Protein AF-0000000074215313 (afdb_homodimer)

Sequence (510 aa):
ASRAIHLEPVDDCSSSEVLKALRNFAAIRGCPSVIYSDNGSNFKKLGKLLNSCLNQIKIEWHFTTPYSPHRGGAWEALIKSTKRALYGIVWRKDLTAENFRTILYELAAIINSRPIASIDNTILTPNKLIYGAEIRRPPQPPYKSDTKMDLLTEWRSKQRDINSAWKVWLDLYLKQLRNFHKFSTKYEHSKVGDYVLIKDSRYGKEKWPTGKIVETIPDTNGIIRTYRVQVGDDIMTRNNRDIYPLEGGRNWCEMASRAIHLEPVDDCSSSEVLKALRNFAAIRGCPSVIYSDNGSNFKKLGKLLNSCLNQIKIEWHFTTPYSPHRGGAWEALIKSTKRALYGIVWRKDLTAENFRTILYELAAIINSRPIASIDNTILTPNKLIYGAEIRRPPQPPYKSDTKMDLLTEWRSKQRDINSAWKVWLDLYLKQLRNFHKFSTKYEHSKVGDYVLIKDSRYGKEKWPTGKIVETIPDTNGIIRTYRVQVGDDIMTRNNRDIYPLEGGRNWCEM

pLDDT: mean 78.32, std 13.35, range [31.58, 93.81]

Organism: Dermatophagoides pteronyssinus (NCBI:txid6956)

Foldseek 3Di:
DDDADDDDDFPDDALVRVVVRQVVCCVVQNHDQEAEDAPDPSLVVNQVVQCVVPPDSHYHYHHDDPDPPDPCPPVVLLVVLLVVLCVVQVPPPPDDSVLVRVLRVLLRLLQQQAWAADPVLDTDGNVCVRPVDDDDHDDAQDPDDPPPDPVSVVRVVSVVSSLSSNVSSVVSVQVVLVVVCVPLVCVVPDDQSFKKFFQDPPDDGSDGFIWGFHDFDADPVRHTQWTWTDGPNDTDIDGPVGIGGGAPPPRNPPD/DDDADADDDFPDLALVRVVVRQVVCCVVQNHDQEAEDAPDPSLVVNQVVQCVPPPDSHYHYHHDDPDPPDPCPPVVLLVVLLVVLCVVQVPPPPDDSVLVRVLRVLLRLLQQQAFFADDPNRTDGNVCVRPVDDDDHDDAQDPDDPDPDPVSVVRVVSVVSSLSSNVSSVVSVQVVLVVVCVPLVCVVPDDQQFKKFFQDPPDDGSDGFIWGFHDFDADPVRHTQWTWTDTPNDTDIDGPVGIGGHCPPPRNVPD

Nearest PDB structures (foldseek):
  4fw1-assembly1_B  TM=4.706E-01  e=1.708E-05  Rous sarcoma virus - Prague C
  4fw2-assembly1_B  TM=4.488E-01  e=2.315E-05  Rous sarcoma virus - Prague C
  1c0m-assembly1_A  TM=4.605E-01  e=1.199E-04  Rous sarcoma virus
  5ejk-assembly1_H  TM=3.532E-01  e=3.378E-04  Rous sarcoma virus - Prague C
  7jn3-assembly1_E  TM=4.476E-01  e=2.680E-03  Rous sarcoma virus (strain Schmidt-Ruppin A)

Structure (mmCIF, N/CA/C/O backbone):
data_AF-0000000074215313-model_v1
#
loop_
_entity.id
_entity.type
_entity.pdbx_description
1 polymer 'Uncharacterized protein LOC113792295'
#
loop_
_atom_site.group_PDB
_atom_site.id
_atom_site.type_symbol
_atom_site.label_atom_id
_atom_site.label_alt_id
_atom_site.label_comp_id
_atom_site.label_asym_id
_atom_site.label_entity_id
_atom_site.label_seq_id
_atom_site.pdbx_PDB_ins_code
_atom_site.Cartn_x
_atom_site.Cartn_y
_atom_site.Cartn_z
_atom_site.occupancy
_atom_site.B_iso_or_equiv
_atom_site.auth_seq_id
_atom_site.auth_comp_id
_atom_site.auth_asym_id
_atom_site.auth_atom_id
_atom_site.pdbx_PDB_model_num
ATOM 1 N N . ALA A 1 1 ? 14.359 5.859 14.414 1 63.84 1 ALA A N 1
ATOM 2 C CA . ALA A 1 1 ? 13.211 5.059 13.984 1 63.84 1 ALA A CA 1
ATOM 3 C C . ALA A 1 1 ? 12.109 5.941 13.398 1 63.84 1 ALA A C 1
ATOM 5 O O . ALA A 1 1 ? 11.891 7.059 13.875 1 63.84 1 ALA A O 1
ATOM 6 N N . SER A 1 2 ? 11.625 5.695 12.219 1 76.5 2 SER A N 1
ATOM 7 C CA . SER A 1 2 ? 10.531 6.43 11.594 1 76.5 2 SER A CA 1
ATOM 8 C C . SER A 1 2 ? 9.195 5.707 11.781 1 76.5 2 SER A C 1
ATOM 10 O O . SER A 1 2 ? 9.172 4.523 12.125 1 76.5 2 SER A O 1
ATOM 12 N N . ARG A 1 3 ? 8.188 6.547 11.797 1 83.56 3 ARG A N 1
ATOM 13 C CA . ARG A 1 3 ? 6.844 6.012 12.016 1 83.56 3 ARG A CA 1
ATOM 14 C C . ARG A 1 3 ? 5.914 6.371 10.867 1 83.56 3 ARG A C 1
ATOM 16 O O . ARG A 1 3 ? 6.016 7.457 10.297 1 83.56 3 ARG A O 1
ATOM 23 N N . ALA A 1 4 ? 5.098 5.395 10.547 1 88.31 4 ALA A N 1
ATOM 24 C CA . ALA A 1 4 ? 4.039 5.621 9.57 1 88.31 4 ALA A CA 1
ATOM 25 C C . ALA A 1 4 ? 2.691 5.141 10.094 1 88.31 4 ALA A C 1
ATOM 27 O O . ALA A 1 4 ? 2.623 4.469 11.125 1 88.31 4 ALA A O 1
ATOM 28 N N . ILE A 1 5 ? 1.707 5.566 9.453 1 90.25 5 ILE A N 1
ATOM 29 C CA . ILE A 1 5 ? 0.379 5.164 9.898 1 90.25 5 ILE A CA 1
ATOM 30 C C . ILE A 1 5 ? -0.324 4.379 8.789 1 90.25 5 ILE A C 1
ATOM 32 O O . ILE A 1 5 ? -0.075 4.609 7.605 1 90.25 5 ILE A O 1
ATOM 36 N N . HIS A 1 6 ? -1.062 3.449 9.148 1 92.62 6 HIS A N 1
ATOM 37 C CA . HIS A 1 6 ? -1.997 2.721 8.297 1 92.62 6 HIS A CA 1
ATOM 38 C C . HIS A 1 6 ? -3.385 2.668 8.922 1 92.62 6 HIS A C 1
ATOM 40 O O . HIS A 1 6 ? -3.518 2.457 10.133 1 92.62 6 HIS A O 1
ATOM 46 N N . LEU A 1 7 ? -4.387 2.889 8.078 1 92.69 7 LEU A N 1
ATOM 47 C CA . LEU A 1 7 ? -5.762 2.912 8.578 1 92.69 7 LEU A CA 1
ATOM 48 C C . LEU A 1 7 ? -6.629 1.915 7.816 1 92.69 7 LEU A C 1
ATOM 50 O O . LEU A 1 7 ? -6.559 1.832 6.586 1 92.69 7 LEU A O 1
ATOM 54 N N . GLU A 1 8 ? -7.383 1.176 8.555 1 92.19 8 GLU A N 1
ATOM 55 C CA . GLU A 1 8 ? -8.336 0.228 7.988 1 92.19 8 GLU A CA 1
ATOM 56 C C . GLU A 1 8 ? -9.719 0.389 8.617 1 92.19 8 GLU A C 1
ATOM 58 O O . GLU A 1 8 ? -9.852 0.426 9.844 1 92.19 8 GLU A O 1
ATOM 63 N N . PRO A 1 9 ? -10.719 0.467 7.719 1 88.38 9 PRO A N 1
ATOM 64 C CA . PRO A 1 9 ? -12.07 0.468 8.273 1 88.38 9 PRO A CA 1
ATOM 65 C C . PRO A 1 9 ? -12.539 -0.924 8.703 1 88.38 9 PRO A C 1
ATOM 67 O O . PRO A 1 9 ? -12.219 -1.914 8.039 1 88.38 9 PRO A O 1
ATOM 70 N N . VAL A 1 10 ? -13.18 -0.995 9.812 1 87.94 10 VAL A N 1
ATOM 71 C CA . VAL A 1 10 ? -13.766 -2.25 10.273 1 87.94 10 VAL A CA 1
ATOM 72 C C . VAL A 1 10 ? -15.242 -2.039 10.609 1 87.94 10 VAL A C 1
ATOM 74 O O . VAL A 1 10 ? -15.641 -0.951 11.031 1 87.94 10 VAL A O 1
ATOM 77 N N . ASP A 1 11 ? -16.016 -3.076 10.438 1 84.38 11 ASP A N 1
ATOM 78 C CA . ASP A 1 11 ? -17.453 -2.971 10.664 1 84.38 11 ASP A CA 1
ATOM 79 C C . ASP A 1 11 ? -17.781 -3.068 12.156 1 84.38 11 ASP A C 1
ATOM 81 O O . ASP A 1 11 ? -18.781 -2.492 12.617 1 84.38 11 ASP A O 1
ATOM 85 N N . ASP A 1 12 ? -17.016 -3.9 12.836 1 87.19 12 ASP A N 1
ATOM 86 C CA . ASP A 1 12 ? -17.234 -4.074 14.273 1 87.19 12 ASP A CA 1
ATOM 87 C C . ASP A 1 12 ? -15.93 -4.434 14.984 1 87.19 12 ASP A C 1
ATOM 89 O O . ASP A 1 12 ? -14.859 -4.457 14.375 1 87.19 12 ASP A O 1
ATOM 93 N N . CYS A 1 13 ? -16.047 -4.641 16.281 1 85.19 13 CYS A N 1
ATOM 94 C CA . CYS A 1 13 ? -14.852 -4.855 17.078 1 85.19 13 CYS A CA 1
ATOM 95 C C . CYS A 1 13 ? -14.602 -6.344 17.297 1 85.19 13 CYS A C 1
ATOM 97 O O . CYS A 1 13 ? -14.047 -6.742 18.328 1 85.19 13 CYS A O 1
ATOM 99 N N . SER A 1 14 ? -15.047 -7.09 16.406 1 87.5 14 SER A N 1
ATOM 100 C CA . SER A 1 14 ? -14.852 -8.531 16.547 1 87.5 14 SER A CA 1
ATOM 101 C C . SER A 1 14 ? -13.438 -8.938 16.141 1 87.5 14 SER A C 1
ATOM 103 O O . SER A 1 14 ? -12.758 -8.195 15.422 1 87.5 14 SER A O 1
ATOM 105 N N . SER A 1 15 ? -13.023 -10.039 16.562 1 86.81 15 SER A N 1
ATOM 106 C CA . SER A 1 15 ? -11.703 -10.578 16.219 1 86.81 15 SER A CA 1
ATOM 107 C C . SER A 1 15 ? -11.594 -10.844 14.719 1 86.81 15 SER A C 1
ATOM 109 O O . SER A 1 15 ? -10.523 -10.703 14.141 1 86.81 15 SER A O 1
ATOM 111 N N . SER A 1 16 ? -12.703 -11.188 14.148 1 86.44 16 SER A N 1
ATOM 112 C CA . SER A 1 16 ? -12.719 -11.453 12.719 1 86.44 16 SER A CA 1
ATOM 113 C C . SER A 1 16 ? -12.398 -10.195 11.914 1 86.44 16 SER A C 1
ATOM 115 O O . SER A 1 16 ? -11.641 -10.25 10.945 1 86.44 16 SER A O 1
ATOM 117 N N . GLU A 1 17 ? -12.922 -9.125 12.359 1 89.25 17 GLU A N 1
ATOM 118 C CA . GLU A 1 17 ? -12.68 -7.859 11.672 1 89.25 17 GLU A CA 1
ATOM 119 C C . GLU A 1 17 ? -11.25 -7.379 11.883 1 89.25 17 GLU A C 1
ATOM 121 O O . GLU A 1 17 ? -10.633 -6.836 10.961 1 89.25 17 GLU A O 1
ATOM 126 N N . VAL A 1 18 ? -10.805 -7.609 13.016 1 90 18 VAL A N 1
ATOM 127 C CA . VAL A 1 18 ? -9.43 -7.227 13.305 1 90 18 VAL A CA 1
ATOM 128 C C . VAL A 1 18 ? -8.469 -8.055 12.453 1 90 18 VAL A C 1
ATOM 130 O O . VAL A 1 18 ? -7.496 -7.531 11.914 1 90 18 VAL A O 1
ATOM 133 N N . LEU A 1 19 ? -8.766 -9.25 12.383 1 89.62 19 LEU A N 1
ATOM 134 C CA . LEU A 1 19 ? -7.941 -10.133 11.562 1 89.62 19 LEU A CA 1
ATOM 135 C C . LEU A 1 19 ? -7.961 -9.688 10.102 1 89.62 19 LEU A C 1
ATOM 137 O O . LEU A 1 19 ? -6.918 -9.656 9.445 1 89.62 19 LEU A O 1
ATOM 141 N N . LYS A 1 20 ? -9.109 -9.367 9.617 1 90.19 20 LYS A N 1
ATOM 142 C CA . LYS A 1 20 ? -9.234 -8.891 8.242 1 90.19 20 LYS A CA 1
ATOM 143 C C . LYS A 1 20 ? -8.398 -7.633 8.023 1 90.19 20 LYS A C 1
ATOM 145 O O . LYS A 1 20 ? -7.711 -7.504 7.008 1 90.19 20 LYS A O 1
ATOM 150 N N . ALA A 1 21 ? -8.508 -6.797 8.961 1 92.56 21 ALA A N 1
ATOM 151 C CA . ALA A 1 21 ? -7.734 -5.562 8.883 1 92.56 21 ALA A CA 1
ATOM 152 C C . ALA A 1 21 ? -6.238 -5.855 8.875 1 92.56 21 ALA A C 1
ATOM 154 O O . ALA A 1 21 ? -5.484 -5.234 8.117 1 92.56 21 ALA A O 1
ATOM 155 N N . LEU A 1 22 ? -5.828 -6.742 9.688 1 91.31 22 LEU A N 1
ATOM 156 C CA . LEU A 1 22 ? -4.422 -7.121 9.75 1 91.31 22 LEU A CA 1
ATOM 157 C C . LEU A 1 22 ? -3.971 -7.754 8.438 1 91.31 22 LEU A C 1
ATOM 159 O O . LEU A 1 22 ? -2.863 -7.488 7.965 1 91.31 22 LEU A O 1
ATOM 163 N N . ARG A 1 23 ? -4.793 -8.562 7.93 1 92.06 23 ARG A N 1
ATOM 164 C CA . ARG A 1 23 ? -4.48 -9.211 6.656 1 92.06 23 ARG A CA 1
ATOM 165 C C . ARG A 1 23 ? -4.336 -8.18 5.543 1 92.06 23 ARG A C 1
ATOM 167 O O . ARG A 1 23 ? -3.42 -8.266 4.723 1 92.06 23 ARG A O 1
ATOM 174 N N . ASN A 1 24 ? -5.234 -7.246 5.492 1 93.25 24 ASN A N 1
ATOM 175 C CA . ASN A 1 24 ? -5.141 -6.168 4.516 1 93.25 24 ASN A CA 1
ATOM 176 C C . ASN A 1 24 ? -3.854 -5.363 4.691 1 93.25 24 ASN A C 1
ATOM 178 O O . ASN A 1 24 ? -3.168 -5.059 3.713 1 93.25 24 ASN A O 1
ATOM 182 N N . PHE A 1 25 ? -3.611 -5.09 5.93 1 92.75 25 PHE A N 1
ATOM 183 C CA . PHE A 1 25 ? -2.381 -4.375 6.242 1 92.75 25 PHE A CA 1
ATOM 184 C C . PHE A 1 25 ? -1.164 -5.145 5.742 1 92.75 25 PHE A C 1
ATOM 186 O O . PHE A 1 25 ? -0.305 -4.582 5.062 1 92.75 25 PHE A O 1
ATOM 193 N N . ALA A 1 26 ? -1.122 -6.348 6.043 1 90.38 26 ALA A N 1
ATOM 194 C CA . ALA A 1 26 ? 0.016 -7.191 5.684 1 90.38 26 ALA A CA 1
ATOM 195 C C . ALA A 1 26 ? 0.14 -7.328 4.168 1 90.38 26 ALA A C 1
ATOM 197 O O . ALA A 1 26 ? 1.249 -7.383 3.633 1 90.38 26 ALA A O 1
ATOM 198 N N . ALA A 1 27 ? -0.931 -7.406 3.523 1 90.75 27 ALA A N 1
ATOM 199 C CA . ALA A 1 27 ? -0.933 -7.559 2.07 1 90.75 27 ALA A CA 1
ATOM 200 C C . ALA A 1 27 ? -0.39 -6.305 1.389 1 90.75 27 ALA A C 1
ATOM 202 O O . ALA A 1 27 ? 0.244 -6.387 0.335 1 90.75 27 ALA A O 1
ATOM 203 N N . ILE A 1 28 ? -0.641 -5.168 2.002 1 89.81 28 ILE A N 1
ATOM 204 C CA . ILE A 1 28 ? -0.28 -3.893 1.395 1 89.81 28 ILE A CA 1
ATOM 205 C C . ILE A 1 28 ? 1.127 -3.492 1.832 1 89.81 28 ILE A C 1
ATOM 207 O O . ILE A 1 28 ? 1.928 -3.025 1.018 1 89.81 28 ILE A O 1
ATOM 211 N N . ARG A 1 29 ? 1.386 -3.725 3.146 1 88.44 29 ARG A N 1
ATOM 212 C CA . ARG A 1 29 ? 2.602 -3.152 3.715 1 88.44 29 ARG A CA 1
ATOM 213 C C . ARG A 1 29 ? 3.564 -4.246 4.164 1 88.44 29 ARG A C 1
ATOM 215 O O . ARG A 1 29 ? 4.719 -3.967 4.496 1 88.44 29 ARG A O 1
ATOM 222 N N . GLY A 1 30 ? 3.123 -5.406 4.207 1 86.56 30 GLY A N 1
ATOM 223 C CA . GLY A 1 30 ? 3.928 -6.484 4.758 1 86.56 30 GLY A CA 1
ATOM 224 C C . GLY A 1 30 ? 3.561 -6.836 6.188 1 86.56 30 GLY A C 1
ATOM 225 O O . GLY A 1 30 ? 3.223 -5.953 6.98 1 86.56 30 GLY A O 1
ATOM 226 N N . CYS A 1 31 ? 3.75 -8.016 6.441 1 87.12 31 CYS A N 1
ATOM 227 C CA . CYS A 1 31 ? 3.383 -8.5 7.766 1 87.12 31 CYS A CA 1
ATOM 228 C C . CYS A 1 31 ? 4.391 -8.047 8.812 1 87.12 31 CYS A C 1
ATOM 230 O O . CYS A 1 31 ? 5.602 -8.195 8.625 1 87.12 31 CYS A O 1
ATOM 232 N N . PRO A 1 32 ? 3.883 -7.477 9.945 1 85.38 32 PRO A N 1
ATOM 233 C CA . PRO A 1 32 ? 4.805 -7.059 11 1 85.38 32 PRO A CA 1
ATOM 234 C C . PRO A 1 32 ? 5.426 -8.234 11.742 1 85.38 32 PRO A C 1
ATOM 236 O O . PRO A 1 32 ? 4.816 -9.305 11.836 1 85.38 32 PRO A O 1
ATOM 239 N N . SER A 1 33 ? 6.594 -8.023 12.258 1 85.12 33 SER A N 1
ATOM 240 C CA . SER A 1 33 ? 7.25 -9.055 13.062 1 85.12 33 SER A CA 1
ATOM 241 C C . SER A 1 33 ? 6.77 -9.023 14.508 1 85.12 33 SER A C 1
ATOM 243 O O . SER A 1 33 ? 6.727 -10.055 15.18 1 85.12 33 SER A O 1
ATOM 245 N N . VAL A 1 34 ? 6.473 -7.789 14.953 1 85.44 34 VAL A N 1
ATOM 246 C CA . VAL A 1 34 ? 6.008 -7.594 16.328 1 85.44 34 VAL A CA 1
ATOM 247 C C . VAL A 1 34 ? 4.789 -6.676 16.328 1 85.44 34 VAL A C 1
ATOM 249 O O . VAL A 1 34 ? 4.754 -5.668 15.617 1 85.44 34 VAL A O 1
ATOM 252 N N . ILE A 1 35 ? 3.848 -7.109 17.094 1 87.06 35 ILE A N 1
ATOM 253 C CA . ILE A 1 35 ? 2.633 -6.316 17.25 1 87.06 35 ILE A CA 1
ATOM 254 C C . ILE A 1 35 ? 2.41 -5.984 18.719 1 87.06 35 ILE A C 1
ATOM 256 O O . ILE A 1 35 ? 2.5 -6.863 19.578 1 87.06 35 ILE A O 1
ATOM 260 N N . TYR A 1 36 ? 2.184 -4.691 18.969 1 84.12 36 TYR A N 1
ATOM 261 C CA . TYR A 1 36 ? 1.739 -4.254 20.281 1 84.12 36 TYR A CA 1
ATOM 262 C C . TYR A 1 36 ? 0.292 -3.777 20.25 1 84.12 36 TYR A C 1
ATOM 264 O O . TYR A 1 36 ? -0.103 -3.051 19.328 1 84.12 36 TYR A O 1
ATOM 272 N N . SER A 1 37 ? -0.505 -4.316 21.094 1 85.56 37 SER A N 1
ATOM 273 C CA . SER A 1 37 ? -1.9 -3.893 21.125 1 85.56 37 SER A CA 1
ATOM 274 C C . SER A 1 37 ? -2.369 -3.648 22.562 1 85.56 37 SER A C 1
ATOM 276 O O . SER A 1 37 ? -1.692 -4.031 23.516 1 85.56 37 SER A O 1
ATOM 278 N N . ASP A 1 38 ? -3.439 -2.955 22.641 1 81 38 ASP A N 1
ATOM 279 C CA . ASP A 1 38 ? -4.086 -2.842 23.938 1 81 38 ASP A CA 1
ATOM 280 C C . ASP A 1 38 ? -4.711 -4.172 24.359 1 81 38 ASP A C 1
ATOM 282 O O . ASP A 1 38 ? -4.535 -5.188 23.688 1 81 38 ASP A O 1
ATOM 28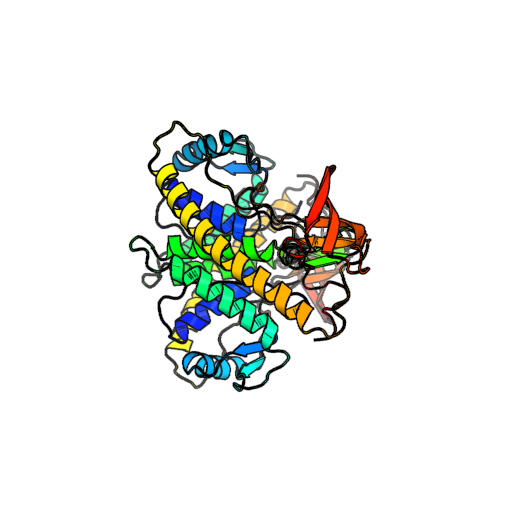6 N N . ASN A 1 39 ? -5.34 -4.16 25.547 1 77.94 39 ASN A N 1
ATOM 287 C CA . ASN A 1 39 ? -5.82 -5.41 26.141 1 77.94 39 ASN A CA 1
ATOM 288 C C . ASN A 1 39 ? -7.281 -5.672 25.781 1 77.94 39 ASN A C 1
ATOM 290 O O . ASN A 1 39 ? -8.023 -6.262 26.562 1 77.94 39 ASN A O 1
ATOM 294 N N . GLY A 1 40 ? -7.641 -5.27 24.594 1 81.25 40 GLY A N 1
ATOM 295 C CA . GLY A 1 40 ? -8.992 -5.602 24.172 1 81.25 40 GLY A CA 1
ATOM 296 C C . GLY A 1 40 ? -9.203 -7.086 23.953 1 81.25 40 GLY A C 1
ATOM 297 O O . GLY A 1 40 ? -8.297 -7.789 23.5 1 81.25 40 GLY A O 1
ATOM 298 N N . SER A 1 41 ? -10.258 -7.527 24.297 1 80.12 41 SER A N 1
ATOM 299 C CA . SER A 1 41 ? -10.547 -8.953 24.234 1 80.12 41 SER A CA 1
ATOM 300 C C . SER A 1 41 ? -10.375 -9.484 22.812 1 80.12 41 SER A C 1
ATOM 302 O O . SER A 1 41 ? -9.898 -10.602 22.609 1 80.12 41 SER A O 1
ATOM 304 N N . ASN A 1 42 ? -10.742 -8.734 21.859 1 82.5 42 ASN A N 1
ATOM 305 C CA . ASN A 1 42 ? -10.609 -9.133 20.469 1 82.5 42 ASN A CA 1
ATOM 306 C C . ASN A 1 42 ? -9.148 -9.297 20.078 1 82.5 42 ASN A C 1
ATOM 308 O O . ASN A 1 42 ? -8.805 -10.227 19.328 1 82.5 42 ASN A O 1
ATOM 312 N N . PHE A 1 43 ? -8.344 -8.547 20.609 1 84.94 43 PHE A N 1
ATOM 313 C CA . PHE A 1 43 ? -6.918 -8.625 20.312 1 84.94 43 PHE A CA 1
ATOM 314 C C . PHE A 1 43 ? -6.277 -9.805 21.031 1 84.94 43 PHE A C 1
ATOM 316 O O . PHE A 1 43 ? -5.426 -10.492 20.453 1 84.94 43 PHE A O 1
ATOM 323 N N . LYS A 1 44 ? -6.73 -9.969 22.203 1 80.62 44 LYS A N 1
ATOM 324 C CA . LYS A 1 44 ? -6.164 -11.062 22.984 1 80.62 44 LYS A CA 1
ATOM 325 C C . LYS A 1 44 ? -6.438 -12.414 22.312 1 80.62 44 LYS A C 1
ATOM 327 O O . LYS A 1 44 ? -5.547 -13.258 22.234 1 80.62 44 LYS A O 1
ATOM 332 N N . LYS A 1 45 ? -7.633 -12.547 21.906 1 80.56 45 LYS A N 1
ATOM 333 C CA . LYS A 1 45 ? -8 -13.789 21.234 1 80.56 45 LYS A CA 1
ATOM 334 C C . LYS A 1 45 ? -7.176 -13.992 19.969 1 80.56 45 LYS A C 1
ATOM 336 O O . LYS A 1 45 ? -6.664 -15.094 19.734 1 80.56 45 LYS A O 1
ATOM 341 N N . LEU A 1 46 ? -7.078 -12.977 19.234 1 82.62 46 LEU A N 1
ATOM 342 C CA . LEU A 1 46 ? -6.324 -13.047 17.984 1 82.62 46 LEU A CA 1
ATOM 343 C C . LEU A 1 46 ? -4.84 -13.242 18.266 1 82.62 46 LEU A C 1
ATOM 345 O O . LEU A 1 46 ? -4.176 -14.031 17.594 1 82.62 46 LEU A O 1
ATOM 349 N N . GLY A 1 47 ? -4.383 -12.531 19.219 1 80.94 47 GLY A N 1
ATOM 350 C CA . GLY A 1 47 ? -2.979 -12.656 19.562 1 80.94 47 GLY A CA 1
ATOM 351 C C . GLY A 1 47 ? -2.598 -14.062 20 1 80.94 47 GLY A C 1
ATOM 352 O O . GLY A 1 47 ? -1.554 -14.578 19.594 1 80.94 47 GLY A O 1
ATOM 353 N N . LYS A 1 48 ? -3.41 -14.578 20.766 1 78.69 48 LYS A N 1
ATOM 354 C CA . LYS A 1 48 ? -3.17 -15.953 21.203 1 78.69 48 LYS A CA 1
ATOM 355 C C . LYS A 1 48 ? -3.164 -16.922 20.031 1 78.69 48 LYS A C 1
ATOM 357 O O . LYS A 1 48 ? -2.32 -17.812 19.953 1 78.69 48 LYS A O 1
ATOM 362 N N . LEU A 1 49 ? -4.09 -16.672 19.219 1 78.12 49 LEU A N 1
ATOM 363 C CA . LEU A 1 49 ? -4.191 -17.516 18.047 1 78.12 49 LEU A CA 1
ATOM 364 C C . LEU A 1 49 ? -2.945 -17.391 17.172 1 78.12 49 LEU A C 1
ATOM 366 O O . LEU A 1 49 ? -2.373 -18.406 16.75 1 78.12 49 LEU A O 1
ATOM 370 N N . LEU A 1 50 ? -2.498 -16.219 16.953 1 80.12 50 LEU A N 1
ATOM 371 C CA . LEU A 1 50 ? -1.372 -15.977 16.062 1 80.12 50 LEU A CA 1
ATOM 372 C C . LEU A 1 50 ? -0.059 -16.391 16.719 1 80.12 50 LEU A C 1
ATOM 374 O O . LEU A 1 50 ? 0.87 -16.828 16.031 1 80.12 50 LEU A O 1
ATOM 378 N N . ASN A 1 51 ? -0.049 -16.25 17.984 1 76.5 51 ASN A N 1
ATOM 379 C CA . ASN A 1 51 ? 1.154 -16.656 18.703 1 76.5 51 ASN A CA 1
ATOM 380 C C . ASN A 1 51 ? 1.309 -18.172 18.703 1 76.5 51 ASN A C 1
ATOM 382 O O . ASN A 1 51 ? 2.426 -18.688 18.797 1 76.5 51 ASN A O 1
ATOM 386 N N . SER A 1 52 ? 0.27 -18.75 18.641 1 70.44 52 SER A N 1
ATOM 387 C CA . SER A 1 52 ? 0.297 -20.219 18.672 1 70.44 52 SER A CA 1
ATOM 388 C C . SER A 1 52 ? 0.628 -20.781 17.281 1 70.44 52 SER A C 1
ATOM 390 O O . SER A 1 52 ? 0.978 -21.969 17.172 1 70.44 52 SER A O 1
ATOM 392 N N . CYS A 1 53 ? 0.492 -19.906 16.266 1 62 53 CYS A N 1
ATOM 393 C CA . CYS A 1 53 ? 0.762 -20.375 14.906 1 62 53 CYS A CA 1
ATOM 394 C C . CYS A 1 53 ? 2.26 -20.516 14.664 1 62 53 CYS A C 1
ATOM 396 O O . CYS A 1 53 ? 2.957 -19.516 14.492 1 62 53 CYS A O 1
ATOM 398 N N . LEU A 1 54 ? 3.061 -21.531 15.188 1 53.16 54 LEU A N 1
ATOM 399 C CA . LEU A 1 54 ? 4.496 -21.797 15.203 1 53.16 54 LEU A CA 1
ATOM 400 C C . LEU A 1 54 ? 5.066 -21.766 13.789 1 53.16 54 LEU A C 1
ATOM 402 O O . LEU A 1 54 ? 6.207 -21.359 13.586 1 53.16 54 LEU A O 1
ATOM 406 N N . ASN A 1 55 ? 4.469 -22.422 12.906 1 52.22 55 ASN A N 1
ATOM 407 C CA . ASN A 1 55 ? 5.125 -22.859 11.68 1 52.22 55 ASN A CA 1
ATOM 408 C C . ASN A 1 55 ? 5.02 -21.797 10.586 1 52.22 55 ASN A C 1
ATOM 410 O O . ASN A 1 55 ? 5.352 -22.047 9.43 1 52.22 55 ASN A O 1
ATOM 414 N N . GLN A 1 56 ? 4.527 -20.594 10.984 1 57.72 56 GLN A N 1
ATOM 415 C CA . GLN A 1 56 ? 4.34 -19.609 9.922 1 57.72 56 GLN A CA 1
ATOM 416 C C . GLN A 1 56 ? 5.055 -18.297 10.25 1 57.72 56 GLN A C 1
ATOM 418 O O . GLN A 1 56 ? 5.828 -18.234 11.203 1 57.72 56 GLN A O 1
ATOM 423 N N . ILE A 1 57 ? 4.973 -17.375 9.367 1 59.47 57 ILE A N 1
ATOM 424 C CA . ILE A 1 57 ? 5.531 -16.047 9.594 1 59.47 57 ILE A CA 1
ATOM 425 C C . ILE A 1 57 ? 5.309 -15.641 11.047 1 59.47 57 ILE A C 1
ATOM 427 O O . ILE A 1 57 ? 4.168 -15.562 11.516 1 59.47 57 ILE A O 1
ATOM 431 N N . LYS A 1 58 ? 6.379 -15.734 11.867 1 67.94 58 LYS A N 1
ATOM 432 C CA . LYS A 1 58 ? 6.352 -15.492 13.305 1 67.94 58 LYS A CA 1
ATOM 433 C C . LYS A 1 58 ? 5.992 -14.039 13.609 1 67.94 58 LYS A C 1
ATOM 435 O O . LYS A 1 58 ? 6.711 -13.117 13.203 1 67.94 58 LYS A O 1
ATOM 440 N N . ILE A 1 59 ? 4.703 -13.859 13.977 1 77.19 59 ILE A N 1
ATOM 441 C CA . ILE A 1 59 ? 4.285 -12.57 14.516 1 77.19 59 ILE A CA 1
ATOM 442 C C . ILE A 1 59 ? 4.258 -12.633 16.031 1 77.19 59 ILE A C 1
ATOM 444 O O . ILE A 1 59 ? 3.625 -13.523 16.609 1 77.19 59 ILE A O 1
ATOM 448 N N . GLU A 1 60 ? 5.098 -11.859 16.672 1 82.19 60 GLU A N 1
ATOM 449 C CA . GLU A 1 60 ? 5.043 -11.742 18.125 1 82.19 60 GLU A CA 1
ATOM 450 C C . GLU A 1 60 ? 4.031 -10.68 18.562 1 82.19 60 GLU A C 1
ATOM 452 O O . GLU A 1 60 ? 4.18 -9.5 18.219 1 82.19 60 GLU A O 1
ATOM 457 N N . TRP A 1 61 ? 3.08 -11.133 19.234 1 85.06 61 TRP A N 1
ATOM 458 C CA . TRP A 1 61 ? 2.041 -10.211 19.688 1 85.06 61 TRP A CA 1
ATOM 459 C C . TRP A 1 61 ? 2.182 -9.922 21.172 1 85.06 61 TRP A C 1
ATOM 461 O O . TRP A 1 61 ? 2.109 -10.836 22 1 85.06 61 TRP A O 1
ATOM 471 N N . HIS A 1 62 ? 2.395 -8.695 21.516 1 83.25 62 HIS A N 1
ATOM 472 C CA . HIS A 1 62 ? 2.537 -8.266 22.891 1 83.25 62 HIS A CA 1
ATOM 473 C C . HIS A 1 62 ? 1.378 -7.363 23.312 1 83.25 62 HIS A C 1
ATOM 475 O O . HIS A 1 62 ? 0.876 -6.578 22.516 1 83.25 62 HIS A O 1
ATOM 481 N N . PHE A 1 63 ? 0.95 -7.555 24.484 1 81.69 63 PHE A N 1
ATOM 482 C CA . PHE A 1 63 ? -0.146 -6.746 25 1 81.69 63 PHE A CA 1
ATOM 483 C C . PHE A 1 63 ? 0.373 -5.691 25.969 1 81.69 63 PHE A C 1
ATOM 485 O O . PHE A 1 63 ? 1.196 -5.988 26.828 1 81.69 63 PHE A O 1
ATOM 492 N N . THR A 1 64 ? 0.325 -4.383 25.453 1 70.56 64 THR A N 1
ATOM 493 C CA . THR A 1 64 ? 0.901 -3.262 26.188 1 70.56 64 THR A CA 1
ATOM 494 C C . THR A 1 64 ? 0.244 -3.119 27.562 1 70.56 64 THR A C 1
ATOM 496 O O . THR A 1 64 ? -0.971 -3.285 27.688 1 70.56 64 THR A O 1
ATOM 499 N N . THR A 1 65 ? 1.019 -3.217 28.516 1 59.03 65 THR A N 1
ATOM 500 C CA . THR A 1 65 ? 0.586 -2.793 29.844 1 59.03 65 THR A CA 1
ATOM 501 C C . THR A 1 65 ? 0.475 -1.272 29.906 1 59.03 65 THR A C 1
ATOM 503 O O . THR A 1 65 ? 1.204 -0.558 29.219 1 59.03 65 THR A O 1
ATOM 506 N N . PRO A 1 66 ? -0.699 -0.736 30.344 1 49.66 66 PRO A N 1
ATOM 507 C CA . PRO A 1 66 ? -0.951 0.701 30.469 1 49.66 66 PRO A CA 1
ATOM 508 C C . PRO A 1 66 ? 0.333 1.515 30.609 1 49.66 66 PRO A C 1
ATOM 510 O O . PRO A 1 66 ? 0.412 2.641 30.109 1 49.66 66 PRO A O 1
ATOM 513 N N . TYR A 1 67 ? 1.198 1.284 31.469 1 43.03 67 TYR A N 1
ATOM 514 C CA . TYR A 1 67 ? 2.039 2.307 32.094 1 43.03 67 TYR A CA 1
ATOM 515 C C . TYR A 1 67 ? 3.352 2.461 31.328 1 43.03 67 TYR A C 1
ATOM 517 O O . TYR A 1 67 ? 4.32 3.008 31.859 1 43.03 67 TYR A O 1
ATOM 525 N N . SER A 1 68 ? 3.605 1.801 30.266 1 46.25 68 SER A N 1
ATOM 526 C CA . SER A 1 68 ? 5.004 2.133 30.016 1 46.25 68 SER A CA 1
ATOM 527 C C . SER A 1 68 ? 5.133 3.482 29.312 1 46.25 68 SER A C 1
ATOM 529 O O . SER A 1 68 ? 4.824 3.607 28.125 1 46.25 68 SER A O 1
ATOM 531 N N . PRO A 1 69 ? 5.395 4.551 29.922 1 43.69 69 PRO A N 1
ATOM 532 C CA . PRO A 1 69 ? 5.383 5.984 29.609 1 43.69 69 PRO A CA 1
ATOM 533 C C . PRO A 1 69 ? 6.148 6.324 28.344 1 43.69 69 PRO A C 1
ATOM 535 O O . PRO A 1 69 ? 5.742 7.215 27.594 1 43.69 69 PRO A O 1
ATOM 538 N N . HIS A 1 70 ? 7.516 5.949 28.281 1 43.88 70 HIS A N 1
ATOM 539 C CA . HIS A 1 70 ? 8.445 6.719 27.453 1 43.88 70 HIS A CA 1
ATOM 540 C C . HIS A 1 70 ? 8.273 6.391 25.984 1 43.88 70 HIS A C 1
ATOM 542 O O . HIS A 1 70 ? 8.492 7.246 25.125 1 43.88 70 HIS A O 1
ATOM 548 N N . ARG A 1 71 ? 8.281 5.156 25.562 1 48.19 71 ARG A N 1
ATOM 549 C CA . ARG A 1 71 ? 8.312 4.73 24.156 1 48.19 71 ARG A CA 1
ATOM 550 C C . ARG A 1 71 ? 6.957 4.945 23.5 1 48.19 71 ARG A C 1
ATOM 552 O O . ARG A 1 71 ? 6.883 5.254 22.312 1 48.19 71 ARG A O 1
ATOM 559 N N . GLY A 1 72 ? 5.996 4.934 24.391 1 53.5 72 GLY A N 1
ATOM 560 C CA . GLY A 1 72 ? 4.566 4.926 24.125 1 53.5 72 GLY A CA 1
ATOM 561 C C . GLY A 1 72 ? 4.012 6.305 23.812 1 53.5 72 GLY A C 1
ATOM 562 O O . GLY A 1 72 ? 2.963 6.43 23.188 1 53.5 72 GLY A O 1
ATOM 563 N N . GLY A 1 73 ? 5.059 7.281 23.891 1 62.59 73 GLY A N 1
ATOM 564 C CA . GLY A 1 73 ? 4.465 8.609 23.875 1 62.59 73 GLY A CA 1
ATOM 565 C C . GLY A 1 73 ? 4.195 9.141 22.484 1 62.59 73 GLY A C 1
ATOM 566 O O . GLY A 1 73 ? 3.104 9.641 22.203 1 62.59 73 GLY A O 1
ATOM 567 N N . ALA A 1 74 ? 5.227 8.828 21.531 1 70.19 74 ALA A N 1
ATOM 568 C CA . ALA A 1 74 ? 5.074 9.445 20.219 1 70.19 74 ALA A CA 1
ATOM 569 C C . ALA A 1 74 ? 4.02 8.727 19.391 1 70.19 74 ALA A C 1
ATOM 571 O O . ALA A 1 74 ? 3.195 9.367 18.734 1 70.19 74 ALA A O 1
ATOM 572 N N . TRP A 1 75 ? 4.016 7.402 19.469 1 76.5 75 TRP A N 1
ATOM 573 C CA . TRP A 1 75 ? 3.045 6.695 18.641 1 76.5 75 TRP A CA 1
ATOM 574 C C . TRP A 1 75 ? 1.638 6.832 19.203 1 76.5 75 TRP A C 1
ATOM 576 O O . TRP A 1 75 ? 0.659 6.895 18.453 1 76.5 75 TRP A O 1
ATOM 586 N N . GLU A 1 76 ? 1.593 6.926 20.5 1 75.38 76 GLU A N 1
ATOM 587 C CA . GLU A 1 76 ? 0.294 7.156 21.125 1 75.38 76 GLU A CA 1
ATOM 588 C C . GLU A 1 76 ? -0.283 8.508 20.719 1 75.38 76 GLU A C 1
ATOM 590 O O . GLU A 1 76 ? -1.483 8.625 20.453 1 75.38 76 GLU A O 1
ATOM 595 N N . ALA A 1 77 ? 0.641 9.453 20.719 1 77.19 77 ALA A N 1
ATOM 596 C CA . ALA A 1 77 ? 0.208 10.797 20.312 1 77.19 77 ALA A CA 1
ATOM 597 C C . ALA A 1 77 ? -0.264 10.805 18.859 1 77.19 77 ALA A C 1
ATOM 599 O O . ALA A 1 77 ? -1.252 11.469 18.531 1 77.19 77 ALA A O 1
ATOM 600 N N . LEU A 1 78 ? 0.403 10.047 18.047 1 82.56 78 LEU A N 1
ATOM 601 C CA . LEU A 1 78 ? 0.026 9.953 16.641 1 82.56 78 LEU A CA 1
ATOM 602 C C . LEU A 1 78 ? -1.333 9.281 16.484 1 82.56 78 LEU A C 1
ATOM 604 O O . LEU A 1 78 ? -2.164 9.719 15.688 1 82.56 78 LEU A O 1
ATOM 608 N N . ILE A 1 79 ? -1.56 8.266 17.266 1 83.81 79 ILE A N 1
ATOM 609 C CA . ILE A 1 79 ? -2.826 7.543 17.234 1 83.81 79 ILE A CA 1
ATOM 610 C C . ILE A 1 79 ? -3.955 8.453 17.719 1 83.81 79 ILE A C 1
ATOM 612 O O . ILE A 1 79 ? -5.016 8.523 17.094 1 83.81 79 ILE A O 1
ATOM 616 N N . LYS A 1 80 ? -3.656 9.125 18.797 1 83.88 80 LYS A N 1
ATOM 617 C CA . LYS A 1 80 ? -4.66 10.016 19.359 1 83.88 80 LYS A CA 1
ATOM 618 C C . LYS A 1 80 ? -5.02 11.133 18.391 1 83.88 80 LYS A C 1
ATOM 620 O O . LYS A 1 80 ? -6.195 11.461 18.219 1 83.88 80 LYS A O 1
ATOM 625 N N . SER A 1 81 ? -4.016 11.703 17.828 1 88.5 81 SER A N 1
ATOM 626 C CA . SER A 1 81 ? -4.25 12.766 16.859 1 88.5 81 SER A CA 1
ATOM 627 C C . SER A 1 81 ? -5.066 12.266 15.672 1 88.5 81 SER A C 1
ATOM 629 O O . SER A 1 81 ? -5.969 12.961 15.195 1 88.5 81 SER A O 1
ATOM 631 N N . THR A 1 82 ? -4.762 11.07 15.219 1 89.56 82 THR A N 1
ATOM 632 C CA . THR A 1 82 ? -5.477 10.492 14.086 1 89.56 82 THR A CA 1
ATOM 633 C C . THR A 1 82 ? -6.934 10.219 14.453 1 89.56 82 THR A C 1
ATOM 635 O O . THR A 1 82 ? -7.84 10.508 13.664 1 89.56 82 THR A O 1
ATOM 638 N N . LYS A 1 83 ? -7.137 9.719 15.625 1 87.75 83 LYS A N 1
ATOM 639 C CA . LYS A 1 83 ? -8.5 9.453 16.078 1 87.75 83 LYS A CA 1
ATOM 640 C C . LYS A 1 83 ? -9.312 10.742 16.172 1 87.75 83 LYS A C 1
ATOM 642 O O . LYS A 1 83 ? -10.461 10.789 15.727 1 87.75 83 LYS A O 1
ATOM 647 N N . ARG A 1 84 ? -8.711 11.742 16.688 1 88.75 84 ARG A N 1
ATOM 648 C CA . ARG A 1 84 ? -9.391 13.023 16.828 1 88.75 84 ARG A CA 1
ATOM 649 C C . ARG A 1 84 ? -9.742 13.617 15.469 1 88.75 84 ARG A C 1
ATOM 651 O O . ARG A 1 84 ? -1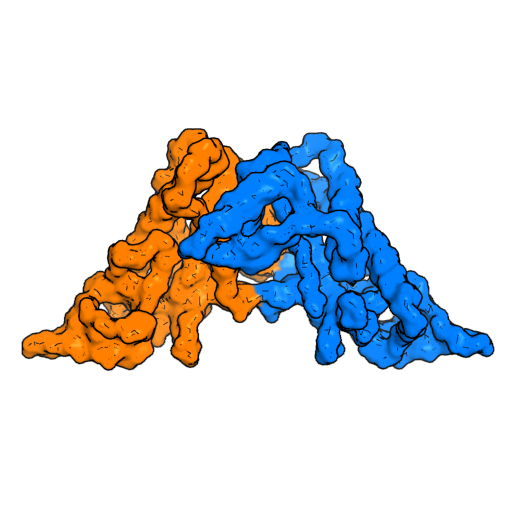0.812 14.195 15.297 1 88.75 84 ARG A O 1
ATOM 658 N N . ALA A 1 85 ? -8.789 13.461 14.586 1 88.88 85 ALA A N 1
ATOM 659 C CA . ALA A 1 85 ? -9.016 13.969 13.234 1 88.88 85 ALA A CA 1
ATOM 660 C C . ALA A 1 85 ? -10.188 13.258 12.57 1 88.88 85 ALA A C 1
ATOM 662 O O . ALA A 1 85 ? -10.977 13.883 11.859 1 88.88 85 ALA A O 1
ATOM 663 N N . LEU A 1 86 ? -10.344 11.984 12.859 1 88.31 86 LEU A N 1
ATOM 664 C CA . LEU A 1 86 ? -11.367 11.18 12.203 1 88.31 86 LEU A CA 1
ATOM 665 C C . LEU A 1 86 ? -12.727 11.406 12.844 1 88.31 86 LEU A C 1
ATOM 667 O O . LEU A 1 86 ? -13.758 11.25 12.188 1 88.31 86 LEU A O 1
ATOM 671 N N . TYR A 1 87 ? -12.727 11.797 14.102 1 85.06 87 TYR A N 1
ATOM 672 C CA . TYR A 1 87 ? -13.984 12.055 14.789 1 85.06 87 TYR A CA 1
ATOM 673 C C . TYR A 1 87 ? -14.758 13.188 14.125 1 85.06 87 TYR A C 1
ATOM 675 O O . TYR A 1 87 ? -15.992 13.203 14.141 1 85.06 87 TYR A O 1
ATOM 683 N N . GLY A 1 88 ? -14.086 14.055 13.508 1 76.88 88 GLY A N 1
ATOM 684 C CA . GLY A 1 88 ? -14.742 15.18 12.859 1 76.88 88 GLY A CA 1
ATOM 685 C C . GLY A 1 88 ? -15.453 14.789 11.578 1 76.88 88 GLY A C 1
ATOM 686 O O . GLY A 1 88 ? -16.312 15.531 11.086 1 76.88 88 GLY A O 1
ATOM 687 N N . ILE A 1 89 ? -15.148 13.57 11.062 1 77.94 89 ILE A N 1
ATOM 688 C CA . ILE A 1 89 ? -15.711 13.211 9.766 1 77.94 89 ILE A CA 1
ATOM 689 C C . ILE A 1 89 ? -16.656 12.023 9.93 1 77.94 89 ILE A C 1
ATOM 691 O O . ILE A 1 89 ? -17.562 11.82 9.109 1 77.94 89 ILE A O 1
ATOM 695 N N . VAL A 1 90 ? -16.531 11.227 10.922 1 71.69 90 VAL A N 1
ATOM 696 C CA . VAL A 1 90 ? -17.234 9.953 11.047 1 71.69 90 VAL A CA 1
ATOM 697 C C . VAL A 1 90 ? -18.719 10.203 11.258 1 71.69 90 VAL A C 1
ATOM 699 O O . VAL A 1 90 ? -19.562 9.367 10.906 1 71.69 90 VAL A O 1
ATOM 702 N N . TRP A 1 91 ? -19.078 11.32 11.727 1 66.88 91 TRP A N 1
ATOM 703 C CA . TRP A 1 91 ? -20.469 11.586 12.047 1 66.88 91 TRP A CA 1
ATOM 704 C C . TRP A 1 91 ? -21.266 11.953 10.789 1 66.88 91 TRP A C 1
ATOM 706 O O . TRP A 1 91 ? -22.484 12.07 10.836 1 66.88 91 TRP A O 1
ATOM 716 N N . ARG A 1 92 ? -20.516 11.906 9.812 1 66.56 92 ARG A N 1
ATOM 717 C CA . ARG A 1 92 ? -21.219 12.344 8.609 1 66.56 92 ARG A CA 1
ATOM 718 C C . ARG A 1 92 ? -22.062 11.211 8.023 1 66.56 92 ARG A C 1
ATOM 720 O O . ARG A 1 92 ? -21.641 10.055 8.031 1 66.56 92 ARG A O 1
ATOM 727 N N . LYS A 1 93 ? -23.281 11.359 7.836 1 60.28 93 LYS A N 1
ATOM 728 C CA . LYS A 1 93 ? -24.344 10.406 7.504 1 60.28 93 LYS A CA 1
ATOM 729 C C . LYS A 1 93 ? -24.031 9.664 6.207 1 60.28 93 LYS A C 1
ATOM 731 O O . LYS A 1 93 ? -24.391 8.5 6.051 1 60.28 93 LYS A O 1
ATOM 736 N N . ASP A 1 94 ? -23.406 10.312 5.23 1 65.62 94 ASP A N 1
ATOM 737 C CA . ASP A 1 94 ? -23.344 9.719 3.898 1 65.62 94 ASP A CA 1
ATOM 738 C C . ASP A 1 94 ? -22.062 8.914 3.709 1 65.62 94 ASP A C 1
ATOM 740 O O . ASP A 1 94 ? -21.641 8.664 2.576 1 65.62 94 ASP A O 1
ATOM 744 N N . LEU A 1 95 ? -21.625 8.398 4.824 1 73.12 95 LEU A N 1
ATOM 745 C CA . LEU A 1 95 ? -20.344 7.719 4.68 1 73.12 95 LEU A CA 1
ATOM 746 C C . LEU A 1 95 ? -20.547 6.219 4.516 1 73.12 95 LEU A C 1
ATOM 748 O O . LEU A 1 95 ? -20.969 5.535 5.453 1 73.12 95 LEU A O 1
ATOM 752 N N . THR A 1 96 ? -20.469 5.789 3.252 1 78.12 96 THR A N 1
ATOM 753 C CA . THR A 1 96 ? -20.438 4.352 3.002 1 78.12 96 THR A CA 1
ATOM 754 C C . THR A 1 96 ? -19.078 3.768 3.395 1 78.12 96 THR A C 1
ATOM 756 O O . THR A 1 96 ? -18.109 4.504 3.549 1 78.12 96 THR A O 1
ATOM 759 N N . ALA A 1 97 ? -19.062 2.477 3.631 1 78.06 97 ALA A N 1
ATOM 760 C CA . ALA A 1 97 ? -17.812 1.804 3.988 1 78.06 97 ALA A CA 1
ATOM 761 C C . ALA A 1 97 ? -16.734 2.055 2.939 1 78.06 97 ALA A C 1
ATOM 763 O O . ALA A 1 97 ? -15.562 2.242 3.277 1 78.06 97 ALA A O 1
ATOM 764 N N . GLU A 1 98 ? -17.188 2.166 1.753 1 80.12 98 GLU A N 1
ATOM 765 C CA . GLU A 1 98 ? -16.234 2.354 0.661 1 80.12 98 GLU A CA 1
ATOM 766 C C . GLU A 1 98 ? -15.664 3.771 0.66 1 80.12 98 GLU A C 1
ATOM 768 O O . GLU A 1 98 ? -14.461 3.963 0.478 1 80.12 98 GLU A O 1
ATOM 773 N N . ASN A 1 99 ? -16.578 4.66 0.869 1 83.62 99 ASN A N 1
ATOM 774 C CA . ASN A 1 99 ? -16.125 6.047 0.912 1 83.62 99 ASN A CA 1
ATOM 775 C C . ASN A 1 99 ? -15.227 6.309 2.121 1 83.62 99 ASN A C 1
ATOM 777 O O . ASN A 1 99 ? -14.25 7.051 2.025 1 83.62 99 ASN A O 1
ATOM 781 N N . PHE A 1 100 ? -15.641 5.637 3.135 1 87.88 100 PHE A N 1
ATOM 782 C CA . PHE A 1 100 ? -14.852 5.801 4.352 1 87.88 100 PHE A CA 1
ATOM 783 C C . PHE A 1 100 ? -13.445 5.238 4.164 1 87.88 100 PHE A C 1
ATOM 785 O O . PHE A 1 100 ? -12.469 5.848 4.594 1 87.88 100 PHE A O 1
ATOM 792 N N . ARG A 1 101 ? -13.344 4.199 3.533 1 90.06 101 ARG A N 1
ATOM 793 C CA . ARG A 1 101 ? -12.039 3.594 3.262 1 90.06 101 ARG A CA 1
ATOM 794 C C . ARG A 1 101 ? -11.164 4.527 2.436 1 90.06 101 ARG A C 1
ATOM 796 O O . ARG A 1 101 ? -9.977 4.703 2.732 1 90.06 101 ARG A O 1
ATOM 803 N N . THR A 1 102 ? -11.75 5.074 1.425 1 91.06 102 THR A N 1
ATOM 804 C CA . THR A 1 102 ? -11.016 5.988 0.561 1 91.06 102 THR A CA 1
ATOM 805 C C . THR A 1 102 ? -10.484 7.176 1.357 1 91.06 102 THR A C 1
ATOM 807 O O . THR A 1 102 ? -9.328 7.57 1.202 1 91.06 102 THR A O 1
ATOM 810 N N . ILE A 1 103 ? -11.328 7.641 2.184 1 90.12 103 ILE A N 1
ATOM 811 C CA . ILE A 1 103 ? -10.953 8.781 3.016 1 90.12 103 ILE A CA 1
ATOM 812 C C . ILE A 1 103 ? -9.789 8.383 3.928 1 90.12 103 ILE A C 1
ATOM 814 O O . ILE A 1 103 ? -8.812 9.133 4.059 1 90.12 103 ILE A O 1
ATOM 818 N N . LEU A 1 104 ? -9.875 7.227 4.512 1 92.31 104 LEU A N 1
ATOM 819 C CA . LEU A 1 104 ? -8.844 6.758 5.434 1 92.31 104 LEU A CA 1
ATOM 820 C C . LEU A 1 104 ? -7.512 6.586 4.715 1 92.31 104 LEU A C 1
ATOM 822 O O . LEU A 1 104 ? -6.473 7.012 5.219 1 92.31 104 LEU A O 1
ATOM 826 N N . TYR A 1 105 ? -7.562 6 3.574 1 93.19 105 TYR A N 1
ATOM 827 C CA . TYR A 1 105 ? -6.336 5.758 2.826 1 93.19 105 TYR A CA 1
ATOM 828 C C . TYR A 1 105 ? -5.691 7.066 2.393 1 93.19 105 TYR A C 1
ATOM 830 O O . TYR A 1 105 ? -4.473 7.23 2.49 1 93.19 105 TYR A O 1
ATOM 838 N N . GLU A 1 106 ? -6.457 7.945 1.946 1 91.75 106 GLU A N 1
ATOM 839 C CA . GLU A 1 106 ? -5.906 9.227 1.508 1 91.75 106 GLU A CA 1
ATOM 840 C C . GLU A 1 106 ? -5.344 10.016 2.684 1 91.75 106 GLU A C 1
ATOM 842 O O . GLU A 1 106 ? -4.293 10.648 2.564 1 91.75 106 GLU A O 1
ATOM 847 N N . LEU A 1 107 ? -6.086 9.984 3.744 1 90.25 107 LEU A N 1
ATOM 848 C CA . LEU A 1 107 ? -5.586 10.648 4.941 1 90.25 107 LEU A CA 1
ATOM 849 C C . LEU A 1 107 ? -4.25 10.055 5.379 1 90.25 107 LEU A C 1
ATOM 851 O O . LEU A 1 107 ? -3.316 10.789 5.707 1 90.25 107 LEU A O 1
ATOM 855 N N . ALA A 1 108 ? -4.156 8.742 5.395 1 92.56 108 ALA A N 1
ATOM 856 C CA . ALA A 1 108 ? -2.906 8.07 5.742 1 92.56 108 ALA A CA 1
ATOM 857 C C . ALA A 1 108 ? -1.783 8.477 4.793 1 92.56 108 ALA A C 1
ATOM 859 O O . ALA A 1 108 ? -0.648 8.703 5.223 1 92.56 108 ALA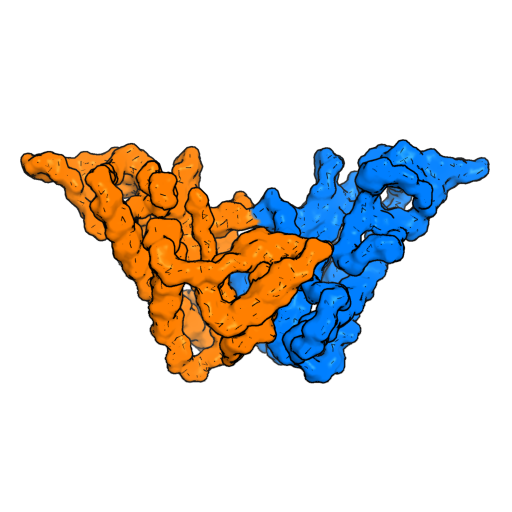 A O 1
ATOM 860 N N . ALA A 1 109 ? -2.104 8.578 3.562 1 90.5 109 ALA A N 1
ATOM 861 C CA . ALA A 1 109 ? -1.113 8.953 2.557 1 90.5 109 ALA A CA 1
ATOM 862 C C . ALA A 1 109 ? -0.576 10.359 2.818 1 90.5 109 ALA A C 1
ATOM 864 O O . ALA A 1 109 ? 0.628 10.602 2.707 1 90.5 109 ALA A O 1
ATOM 865 N N . ILE A 1 110 ? -1.471 11.219 3.121 1 88.75 110 ILE A N 1
ATOM 866 C CA . ILE A 1 110 ? -1.082 12.602 3.395 1 88.75 110 ILE A CA 1
ATOM 867 C C . ILE A 1 110 ? -0.212 12.648 4.648 1 88.75 110 ILE A C 1
ATOM 869 O O . ILE A 1 110 ? 0.848 13.281 4.648 1 88.75 110 ILE A O 1
ATOM 873 N N . ILE A 1 111 ? -0.653 12 5.629 1 89.56 111 ILE A N 1
ATOM 874 C CA . ILE A 1 111 ? 0.07 11.992 6.895 1 89.56 111 ILE A CA 1
ATOM 875 C C . ILE A 1 111 ? 1.457 11.383 6.695 1 89.56 111 ILE A C 1
ATOM 877 O O . ILE A 1 111 ? 2.445 11.883 7.238 1 89.56 111 ILE A O 1
ATOM 881 N N . ASN A 1 112 ? 1.529 10.375 5.875 1 90.75 112 ASN A N 1
ATOM 882 C CA . ASN A 1 112 ? 2.797 9.688 5.656 1 90.75 112 ASN A CA 1
ATOM 883 C C . ASN A 1 112 ? 3.689 10.453 4.684 1 90.75 112 ASN A C 1
ATOM 885 O O . ASN A 1 112 ? 4.82 10.039 4.414 1 90.75 112 ASN A O 1
ATOM 889 N N . SER A 1 113 ? 3.176 11.492 4.207 1 88.75 113 SER A N 1
ATOM 890 C CA . SER A 1 113 ? 4.004 12.359 3.371 1 88.75 113 SER A CA 1
ATOM 891 C C . SER A 1 113 ? 4.625 13.484 4.188 1 88.75 113 SER A C 1
ATOM 893 O O . SER A 1 113 ? 5.281 14.367 3.633 1 88.75 113 SER A O 1
ATOM 895 N N . ARG A 1 114 ? 4.418 13.453 5.418 1 87.75 114 ARG A N 1
ATOM 896 C CA . ARG A 1 114 ? 4.977 14.492 6.281 1 87.75 114 ARG A CA 1
ATOM 897 C C . ARG A 1 114 ? 6.496 14.414 6.312 1 87.75 114 ARG A C 1
ATOM 899 O O . ARG A 1 114 ? 7.07 13.328 6.328 1 87.75 114 ARG A O 1
ATOM 906 N N . PRO A 1 115 ? 7.09 15.562 6.383 1 86.69 115 PRO A N 1
ATOM 907 C CA . PRO A 1 115 ? 8.555 15.578 6.41 1 86.69 115 PRO A CA 1
ATOM 908 C C . PRO A 1 115 ? 9.125 15.148 7.762 1 86.69 115 PRO A C 1
ATOM 910 O O . PRO A 1 115 ? 8.633 15.578 8.805 1 86.69 115 PRO A O 1
ATOM 913 N N . ILE A 1 116 ? 10.086 14.242 7.691 1 83.5 116 ILE A N 1
ATOM 914 C CA . ILE A 1 116 ? 10.836 13.844 8.875 1 83.5 116 ILE A CA 1
ATOM 915 C C . ILE A 1 116 ? 12.328 14.078 8.656 1 83.5 116 ILE A C 1
ATOM 917 O O . ILE A 1 116 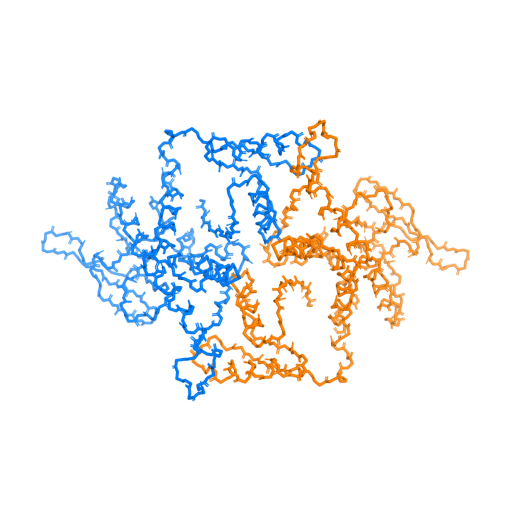? 12.797 14.094 7.516 1 83.5 116 ILE A O 1
ATOM 921 N N . ALA A 1 117 ? 12.977 14.492 9.656 1 75 117 ALA A N 1
ATOM 922 C CA . ALA A 1 117 ? 14.391 14.852 9.547 1 75 117 ALA A CA 1
ATOM 923 C C . ALA A 1 117 ? 15.25 13.625 9.234 1 75 117 ALA A C 1
ATOM 925 O O . ALA A 1 117 ? 14.961 12.523 9.703 1 75 117 ALA A O 1
ATOM 926 N N . SER A 1 118 ? 16.094 13.836 8.188 1 67.88 118 SER A N 1
ATOM 927 C CA . SER A 1 118 ? 17.062 12.789 7.871 1 67.88 118 SER A CA 1
ATOM 928 C C . SER A 1 118 ? 18.391 13.039 8.57 1 67.88 118 SER A C 1
ATOM 930 O O . SER A 1 118 ? 18.672 14.156 9.016 1 67.88 118 SER A O 1
ATOM 932 N N . ILE A 1 119 ? 19.047 11.906 8.547 1 61.41 119 ILE A N 1
ATOM 933 C CA . ILE A 1 119 ? 20.391 11.953 9.125 1 61.41 119 ILE A CA 1
ATOM 934 C C . ILE A 1 119 ? 21.297 12.812 8.266 1 61.41 119 ILE A C 1
ATOM 936 O O . ILE A 1 119 ? 22.141 13.547 8.781 1 61.41 119 ILE A O 1
ATOM 940 N N . ASP A 1 120 ? 21.078 12.867 6.961 1 64.06 120 ASP A N 1
ATOM 941 C CA . ASP A 1 120 ? 21.984 13.547 6.043 1 64.06 120 ASP A CA 1
ATOM 942 C C . ASP A 1 120 ? 21.438 14.906 5.633 1 64.06 120 ASP A C 1
ATOM 944 O O . ASP A 1 120 ? 21.781 15.43 4.574 1 64.06 120 ASP A O 1
ATOM 948 N N . ASN A 1 121 ? 20.594 15.477 6.477 1 65.25 121 ASN A N 1
ATOM 949 C CA . ASN A 1 121 ? 20.047 16.797 6.23 1 65.25 121 ASN A CA 1
ATOM 950 C C . ASN A 1 121 ? 19.141 16.812 4.996 1 65.25 121 ASN A C 1
ATOM 952 O O . ASN A 1 121 ? 19.156 17.781 4.227 1 65.25 121 ASN A O 1
ATOM 956 N N . THR A 1 122 ? 18.703 15.648 4.637 1 74.38 122 THR A N 1
ATOM 957 C CA . THR A 1 122 ? 17.672 15.578 3.611 1 74.38 122 THR A CA 1
ATOM 958 C C . THR A 1 122 ? 16.312 15.328 4.238 1 74.38 122 THR A C 1
ATOM 960 O O . THR A 1 122 ? 16.219 14.938 5.402 1 74.38 122 THR A O 1
ATOM 963 N N . ILE A 1 123 ? 15.336 15.812 3.592 1 79.56 123 ILE A N 1
ATOM 964 C CA . ILE A 1 123 ? 13.984 15.602 4.094 1 79.56 123 ILE A CA 1
ATOM 965 C C . ILE A 1 123 ? 13.484 14.219 3.676 1 79.56 123 ILE A C 1
ATOM 967 O O . ILE A 1 123 ? 13.578 13.852 2.504 1 79.56 123 ILE A O 1
ATOM 971 N N . LEU A 1 124 ? 13.234 13.445 4.645 1 84.19 124 LEU A N 1
ATOM 972 C CA . LEU A 1 124 ? 12.617 12.141 4.406 1 84.19 124 LEU A CA 1
ATOM 973 C C . LEU A 1 124 ? 11.133 12.164 4.758 1 84.19 124 LEU A C 1
ATOM 975 O O . LEU A 1 124 ? 10.672 13.078 5.441 1 84.19 124 LEU A O 1
ATOM 979 N N . THR A 1 125 ? 10.43 11.305 4.188 1 88.38 125 THR A N 1
ATOM 980 C CA . THR A 1 125 ? 9.039 11.062 4.559 1 88.38 125 THR A CA 1
ATOM 981 C C . THR A 1 125 ? 8.812 9.586 4.855 1 88.38 125 THR A C 1
ATOM 983 O O . THR A 1 125 ? 9.531 8.727 4.34 1 88.38 125 THR A O 1
ATOM 986 N N . PRO A 1 126 ? 7.879 9.344 5.719 1 87.44 126 PRO A N 1
ATOM 987 C CA . PRO A 1 126 ? 7.551 7.938 5.926 1 87.44 126 PRO A CA 1
ATOM 988 C C . PRO A 1 126 ? 7.266 7.195 4.621 1 87.44 126 PRO A C 1
ATOM 990 O O . PRO A 1 126 ? 7.691 6.051 4.449 1 87.44 126 PRO A O 1
ATOM 993 N N . ASN A 1 127 ? 6.625 7.824 3.703 1 85.69 127 ASN A N 1
ATOM 994 C CA . ASN A 1 127 ? 6.359 7.211 2.408 1 85.69 127 ASN A CA 1
ATOM 995 C C . ASN A 1 127 ? 7.648 6.883 1.664 1 85.69 127 ASN A C 1
ATOM 997 O O . ASN A 1 127 ? 7.766 5.824 1.048 1 85.69 127 ASN A O 1
ATOM 1001 N N . LYS A 1 128 ? 8.555 7.793 1.706 1 83.62 128 LYS A N 1
ATOM 1002 C CA . LYS A 1 128 ? 9.844 7.555 1.06 1 83.62 128 LYS A CA 1
ATOM 1003 C C . LYS A 1 128 ? 10.555 6.355 1.681 1 83.62 128 LYS A C 1
ATOM 1005 O O . LYS A 1 128 ? 11.242 5.602 0.983 1 83.62 128 LYS A O 1
ATOM 1010 N N . LEU A 1 129 ? 10.391 6.289 2.93 1 81.44 129 LEU A N 1
ATOM 1011 C CA . LEU A 1 129 ? 11.031 5.184 3.629 1 81.44 129 LEU A CA 1
ATOM 1012 C C . LEU A 1 129 ? 10.344 3.861 3.314 1 81.44 129 LEU A C 1
ATOM 1014 O O . LEU A 1 129 ? 10.992 2.816 3.238 1 81.44 129 LEU A O 1
ATOM 1018 N N . ILE A 1 130 ? 9.062 3.92 3.107 1 79.56 130 ILE A N 1
ATOM 1019 C CA . ILE A 1 130 ? 8.289 2.717 2.824 1 79.56 130 ILE A CA 1
ATOM 1020 C C . ILE A 1 130 ? 8.531 2.275 1.383 1 79.56 130 ILE A C 1
ATOM 1022 O O . ILE A 1 130 ? 8.75 1.091 1.119 1 79.56 130 ILE A O 1
ATOM 1026 N N . TYR A 1 131 ? 8.555 3.256 0.49 1 79.44 131 TYR A N 1
ATOM 1027 C CA . TYR A 1 131 ? 8.539 2.922 -0.93 1 79.44 131 TYR A CA 1
ATOM 1028 C C . TYR A 1 131 ? 9.906 3.176 -1.561 1 79.44 131 TYR A C 1
ATOM 1030 O O . TYR A 1 131 ? 10.164 2.76 -2.693 1 79.44 131 TYR A O 1
ATOM 1038 N N . GLY A 1 132 ? 10.773 3.766 -0.837 1 74.12 132 GLY A N 1
ATOM 1039 C CA . GLY A 1 132 ? 12.078 4.109 -1.384 1 74.12 132 GLY A CA 1
ATOM 1040 C C . GLY A 1 132 ? 12.055 5.367 -2.232 1 74.12 132 GLY A C 1
ATOM 1041 O O . GLY A 1 132 ? 13.102 5.836 -2.686 1 74.12 132 GLY A O 1
ATOM 1042 N N . ALA A 1 133 ? 10.805 5.816 -2.527 1 72.06 133 ALA A N 1
ATOM 1043 C CA . ALA A 1 133 ? 10.625 7.035 -3.309 1 72.06 133 ALA A CA 1
ATOM 1044 C C . ALA A 1 133 ? 9.383 7.797 -2.861 1 72.06 133 ALA A C 1
ATOM 1046 O O . ALA A 1 133 ? 8.531 7.246 -2.154 1 72.06 133 ALA A O 1
ATOM 1047 N N . GLU A 1 134 ? 9.445 9.078 -3.205 1 73.12 134 GLU A N 1
ATOM 1048 C CA . GLU A 1 134 ? 8.227 9.844 -2.943 1 73.12 134 GLU A CA 1
ATOM 1049 C C . GLU A 1 134 ? 7.074 9.367 -3.832 1 73.12 134 GLU A C 1
ATOM 1051 O O . GLU A 1 134 ? 7.289 9.023 -4.996 1 73.12 134 GLU A O 1
ATOM 1056 N N . ILE A 1 135 ? 6 9.258 -3.168 1 74.19 135 ILE A N 1
ATOM 1057 C CA . ILE A 1 135 ? 4.852 8.852 -3.969 1 74.19 135 ILE A CA 1
ATOM 1058 C C . ILE A 1 135 ? 4.008 10.07 -4.328 1 74.19 135 ILE A C 1
ATOM 1060 O O . ILE A 1 135 ? 3.893 11.008 -3.533 1 74.19 135 ILE A O 1
ATOM 1064 N N . ARG A 1 136 ? 3.484 9.977 -5.5 1 78.5 136 ARG A N 1
ATOM 1065 C CA . ARG A 1 136 ? 2.6 11.047 -5.949 1 78.5 136 ARG A CA 1
ATOM 1066 C C . ARG A 1 136 ? 1.282 11.031 -5.18 1 78.5 136 ARG A C 1
ATOM 1068 O O . ARG A 1 136 ? 0.731 9.961 -4.91 1 78.5 136 ARG A O 1
ATOM 1075 N N . ARG A 1 137 ? 0.867 12.156 -4.898 1 80.12 137 ARG A N 1
ATOM 1076 C CA . ARG A 1 137 ? -0.386 12.281 -4.164 1 80.12 137 ARG A CA 1
ATOM 1077 C C . ARG A 1 137 ? -1.571 11.852 -5.023 1 80.12 137 ARG A C 1
ATOM 1079 O O . ARG A 1 137 ? -1.504 11.906 -6.25 1 80.12 137 ARG A O 1
ATOM 1086 N N . PRO A 1 138 ? -2.578 11.438 -4.32 1 81.94 138 PRO A N 1
ATOM 1087 C CA . PRO A 1 138 ? -3.795 11.125 -5.07 1 81.94 138 PRO A CA 1
ATOM 1088 C C . PRO A 1 138 ? -4.348 12.32 -5.836 1 81.94 138 PRO A C 1
ATOM 1090 O O . PRO A 1 138 ? -4.09 13.469 -5.461 1 81.94 138 PRO A O 1
ATOM 1093 N N . PRO A 1 139 ? -5.086 12.031 -6.852 1 80.88 139 PRO A N 1
ATOM 1094 C CA . PRO A 1 139 ? -5.66 13.133 -7.625 1 80.88 139 PRO A CA 1
ATOM 1095 C C . PRO A 1 139 ? -6.66 13.961 -6.816 1 80.88 139 PRO A C 1
ATOM 1097 O O . PRO A 1 139 ? -7.375 13.414 -5.973 1 80.88 139 PRO A O 1
ATOM 1100 N N . GLN A 1 140 ? -6.652 15.188 -7.074 1 82.06 140 GLN A N 1
ATOM 1101 C CA . GLN A 1 140 ? -7.594 16.109 -6.449 1 82.06 140 GLN A CA 1
ATOM 1102 C C . GLN A 1 140 ? -8.617 16.625 -7.457 1 82.06 140 GLN A C 1
ATOM 1104 O O . GLN A 1 140 ? -8.336 16.703 -8.656 1 82.06 140 GLN A O 1
ATOM 1109 N N . PRO A 1 141 ? -9.789 16.906 -6.883 1 82.12 141 PRO A N 1
ATOM 1110 C CA . PRO A 1 141 ? -10.781 17.453 -7.809 1 82.12 141 PRO A CA 1
ATOM 1111 C C . PRO A 1 141 ? -10.375 18.812 -8.367 1 82.12 141 PRO A C 1
ATOM 1113 O O . PRO A 1 141 ? -9.781 19.625 -7.652 1 82.12 141 PRO A O 1
ATOM 1116 N N . PRO A 1 142 ? -10.711 18.938 -9.633 1 75.38 142 PRO A N 1
ATOM 1117 C CA . PRO A 1 142 ? -10.414 20.25 -10.211 1 75.38 142 PRO A CA 1
ATOM 1118 C C . PRO A 1 142 ? -11.188 21.391 -9.531 1 75.38 142 PRO A C 1
ATOM 1120 O O . PRO A 1 142 ? -12.336 21.188 -9.125 1 75.38 142 PRO A O 1
ATOM 1123 N N . TYR A 1 143 ? -10.5 22.453 -9.234 1 67.31 143 TYR A N 1
ATOM 1124 C CA . TYR A 1 143 ? -11.125 23.594 -8.586 1 67.31 143 TYR A CA 1
ATOM 1125 C C . TYR A 1 143 ? -12.242 24.172 -9.453 1 67.31 143 TYR A C 1
ATOM 1127 O O . TYR A 1 143 ? -13.344 24.422 -8.961 1 67.31 143 TYR A O 1
ATOM 1135 N N . LYS A 1 144 ? -11.789 24.547 -10.695 1 62.78 144 LYS A N 1
ATOM 1136 C CA . LYS A 1 144 ? -12.75 25.188 -11.586 1 62.78 144 LYS A CA 1
ATOM 1137 C C . LYS A 1 144 ? -13.266 24.219 -12.641 1 62.78 144 LYS A C 1
ATOM 1139 O O . LYS A 1 144 ? -12.477 23.547 -13.305 1 62.78 144 LYS A O 1
ATOM 1144 N N . SER A 1 145 ? -14.391 23.5 -12.391 1 60.41 145 SER A N 1
ATOM 1145 C CA . SER A 1 145 ? -14.953 22.75 -13.5 1 60.41 145 SER A CA 1
ATOM 1146 C C . SER A 1 145 ? -16.406 23.125 -13.742 1 60.41 145 SER A C 1
ATOM 1148 O O . SER A 1 145 ? -17.172 23.312 -12.797 1 60.41 145 SER A O 1
ATOM 1150 N N . ASP A 1 146 ? -16.609 23.656 -14.836 1 56.06 146 ASP A N 1
ATOM 1151 C CA . ASP A 1 146 ? -17.969 24 -15.266 1 56.06 146 ASP A CA 1
ATOM 1152 C C . ASP A 1 146 ? -18.844 22.75 -15.352 1 56.06 146 ASP A C 1
ATOM 1154 O O . ASP A 1 146 ? -20.047 22.844 -15.602 1 56.06 146 ASP A O 1
ATOM 1158 N N . THR A 1 147 ? -18.203 21.672 -15.258 1 55.59 147 THR A N 1
ATOM 1159 C CA . THR A 1 147 ? -19.031 20.484 -15.5 1 55.59 147 THR A CA 1
ATOM 1160 C C . THR A 1 147 ? -19.75 20.062 -14.227 1 55.59 147 THR A C 1
ATOM 1162 O O . THR A 1 147 ? -19.109 19.812 -13.203 1 55.59 147 THR A O 1
ATOM 1165 N N . LYS A 1 148 ? -20.953 20.578 -13.992 1 58.59 148 LYS A N 1
ATOM 1166 C CA . LYS A 1 148 ? -21.812 20.078 -12.922 1 58.59 148 LYS A CA 1
ATOM 1167 C C . LYS A 1 148 ? -22.016 18.578 -13.047 1 58.59 148 LYS A C 1
ATOM 1169 O O . LYS A 1 148 ? -22.891 18.125 -13.797 1 58.59 148 LYS A O 1
ATOM 1174 N N . MET A 1 149 ? -20.938 17.797 -12.805 1 64.12 149 MET A N 1
ATOM 1175 C CA . MET A 1 149 ? -21.109 16.344 -12.82 1 64.12 149 MET A CA 1
ATOM 1176 C C . MET A 1 149 ? -21.281 15.805 -11.398 1 64.12 149 MET A C 1
ATOM 1178 O O . MET A 1 149 ? -20.594 16.25 -10.477 1 64.12 149 MET A O 1
ATOM 1182 N N . ASP A 1 150 ? -22.359 15.117 -11.219 1 77.62 150 ASP A N 1
ATOM 1183 C CA . ASP A 1 150 ? -22.625 14.406 -9.969 1 77.62 150 ASP A CA 1
ATOM 1184 C C . ASP A 1 150 ? -21.344 13.797 -9.398 1 77.62 150 ASP A C 1
ATOM 1186 O O . ASP A 1 150 ? -21.078 13.898 -8.195 1 77.62 150 ASP A O 1
ATOM 1190 N N . LEU A 1 151 ? -20.516 13.5 -10.273 1 80.88 151 LEU A N 1
ATOM 1191 C CA . LEU A 1 151 ? -19.25 12.867 -9.875 1 80.88 151 LEU A CA 1
ATOM 1192 C C . LEU A 1 151 ? -18.328 13.883 -9.219 1 80.88 151 LEU A C 1
ATOM 1194 O O . LEU A 1 151 ? -17.703 13.594 -8.188 1 80.88 151 LEU A O 1
ATOM 1198 N N . LEU A 1 152 ? -18.328 15.016 -9.742 1 83.38 152 LEU A N 1
ATOM 1199 C CA . LEU A 1 152 ? -17.438 16.062 -9.234 1 83.38 152 LEU A CA 1
ATOM 1200 C C . LEU A 1 152 ? -17.922 16.578 -7.887 1 83.38 152 LEU A C 1
ATOM 1202 O O . LEU A 1 152 ? -17.109 16.844 -6.992 1 83.38 152 LEU A O 1
ATOM 1206 N N . THR A 1 153 ? -19.188 16.656 -7.781 1 83.88 153 THR A N 1
ATOM 1207 C CA . THR A 1 153 ? -19.766 17.125 -6.523 1 83.88 153 THR A CA 1
ATOM 1208 C C . THR A 1 153 ? -19.453 16.141 -5.395 1 83.88 153 THR A C 1
ATOM 1210 O O . THR A 1 153 ? -19.078 16.562 -4.297 1 83.88 153 THR A O 1
ATOM 1213 N N . GLU A 1 154 ? -19.594 14.93 -5.703 1 83.75 154 GLU A N 1
ATOM 1214 C CA . GLU A 1 154 ? -19.281 13.906 -4.711 1 83.75 154 GLU A CA 1
ATOM 1215 C C . GLU A 1 154 ? -17.797 13.906 -4.363 1 83.75 154 GLU A C 1
ATOM 1217 O O . GLU A 1 154 ? -17.438 13.797 -3.191 1 83.75 154 GLU A O 1
ATOM 1222 N N . TRP A 1 155 ? -17.031 14.031 -5.355 1 87.44 155 TRP A N 1
ATOM 1223 C CA . TRP A 1 155 ? -15.578 14.055 -5.164 1 87.44 155 TRP A CA 1
ATOM 1224 C C . TRP A 1 155 ? -15.164 15.234 -4.305 1 87.44 155 TRP A C 1
ATOM 1226 O O . TRP A 1 155 ? -14.391 15.086 -3.354 1 87.44 155 TRP A O 1
ATOM 1236 N N . ARG A 1 156 ? -15.727 16.328 -4.512 1 86.44 156 ARG A N 1
ATOM 1237 C CA . ARG A 1 156 ? -15.406 17.547 -3.756 1 86.44 156 ARG A CA 1
ATOM 1238 C C . ARG A 1 156 ? -15.859 17.422 -2.307 1 86.44 156 ARG A C 1
ATOM 1240 O O . ARG A 1 156 ? -15.18 17.906 -1.396 1 86.44 156 ARG A O 1
ATOM 1247 N N . SER A 1 157 ? -16.984 16.812 -2.199 1 85 157 SER A N 1
ATOM 1248 C CA . SER A 1 157 ? -17.484 16.609 -0.844 1 85 157 SER A CA 1
ATOM 1249 C C . SER A 1 157 ? -16.531 15.742 -0.027 1 85 157 SER A C 1
ATOM 1251 O O . SER A 1 157 ? -16.203 16.078 1.112 1 85 157 SER A O 1
ATOM 1253 N N . LYS A 1 158 ? -16.031 14.688 -0.65 1 86.56 158 LYS A N 1
ATOM 1254 C CA . LYS A 1 158 ? -15.102 13.797 0.038 1 86.56 158 LYS A CA 1
ATOM 1255 C C . LYS A 1 158 ? -13.766 14.484 0.297 1 86.56 158 LYS A C 1
ATOM 1257 O O . LYS A 1 158 ? -13.156 14.289 1.35 1 86.56 158 LYS A O 1
ATOM 1262 N N . GLN A 1 159 ? -13.398 15.297 -0.634 1 87.44 159 GLN A N 1
ATOM 1263 C CA . GLN A 1 159 ? -12.156 16.047 -0.469 1 87.44 159 GLN A CA 1
ATOM 1264 C C . GLN A 1 159 ? -12.258 17.016 0.696 1 87.44 159 GLN A C 1
ATOM 1266 O O . GLN A 1 159 ? -11.273 17.234 1.416 1 87.44 159 GLN A O 1
ATOM 1271 N N . ARG A 1 160 ? -13.391 17.547 0.832 1 86.69 160 ARG A N 1
ATOM 1272 C CA . ARG A 1 160 ? -13.609 18.453 1.955 1 86.69 160 ARG A CA 1
ATOM 1273 C C . ARG A 1 160 ? -13.477 17.719 3.285 1 86.69 160 ARG A C 1
ATOM 1275 O O . ARG A 1 160 ? -12.914 18.25 4.242 1 86.69 160 ARG A O 1
ATOM 1282 N N . ASP A 1 161 ? -13.992 16.547 3.273 1 87.75 161 ASP A N 1
ATOM 1283 C CA . ASP A 1 161 ? -13.883 15.742 4.484 1 87.75 161 ASP A CA 1
ATOM 1284 C C . ASP A 1 161 ? -12.422 15.438 4.801 1 87.75 161 ASP A C 1
ATOM 1286 O O . ASP A 1 161 ? -11.984 15.562 5.949 1 87.75 161 ASP A O 1
ATOM 1290 N N . ILE A 1 162 ? -11.695 15.117 3.828 1 88.94 162 ILE A N 1
ATOM 1291 C CA . ILE A 1 162 ? -10.281 14.805 3.99 1 88.94 162 ILE A CA 1
ATOM 1292 C C . ILE A 1 162 ? -9.531 16.031 4.473 1 88.94 162 ILE A C 1
ATOM 1294 O O . ILE A 1 162 ? -8.719 15.961 5.402 1 88.94 162 ILE A O 1
ATOM 1298 N N . ASN A 1 163 ? -9.883 17.125 3.873 1 87.38 163 ASN A N 1
ATOM 1299 C CA . ASN A 1 163 ? -9.219 18.359 4.246 1 87.38 163 ASN A CA 1
ATOM 1300 C C . ASN A 1 163 ? -9.516 18.75 5.695 1 87.38 163 ASN A C 1
ATOM 1302 O O . ASN A 1 163 ? -8.625 19.219 6.406 1 87.38 163 ASN A O 1
ATOM 1306 N N . SER A 1 164 ? -10.695 18.531 6.004 1 87.75 164 SER A N 1
ATOM 1307 C CA . SER A 1 164 ? -11.086 18.859 7.371 1 87.75 164 SER A CA 1
ATOM 1308 C C . SER A 1 164 ? -10.352 17.984 8.383 1 87.75 164 SER A C 1
ATOM 1310 O O . SER A 1 164 ? -9.844 18.469 9.391 1 87.75 164 SER A O 1
ATOM 1312 N N . ALA A 1 165 ? -10.336 16.75 8.125 1 88.81 165 ALA A N 1
ATOM 1313 C CA . ALA A 1 165 ? -9.625 15.828 9.008 1 88.81 165 ALA A CA 1
ATOM 1314 C C . ALA A 1 165 ? -8.133 16.156 9.055 1 88.81 165 ALA A C 1
ATOM 1316 O O . ALA A 1 165 ? -7.52 16.125 10.117 1 88.81 165 ALA A O 1
ATOM 1317 N N . TRP A 1 166 ? -7.652 16.453 7.93 1 88.44 166 TRP A N 1
ATOM 1318 C CA . TRP A 1 166 ? -6.234 16.781 7.828 1 88.44 166 TRP A CA 1
ATOM 1319 C C . TRP A 1 166 ? -5.902 18.031 8.641 1 88.44 166 TRP A C 1
ATOM 1321 O O . TRP A 1 166 ? -4.883 18.062 9.336 1 88.44 166 TRP A O 1
ATOM 1331 N N . LYS A 1 167 ? -6.711 18.953 8.547 1 87.25 167 LYS A N 1
ATOM 1332 C CA . LYS A 1 167 ? -6.492 20.203 9.281 1 87.25 167 LYS A CA 1
ATOM 1333 C C . LYS A 1 167 ? -6.414 19.938 10.781 1 87.25 167 LYS A C 1
ATOM 1335 O O . LYS A 1 167 ? -5.52 20.438 11.461 1 87.25 167 LYS A O 1
ATOM 1340 N N . VAL A 1 168 ? -7.324 19.188 11.211 1 88.31 168 VAL A N 1
ATOM 1341 C CA . VAL A 1 168 ? -7.348 18.844 12.633 1 88.31 168 VAL A CA 1
ATOM 1342 C C . VAL A 1 168 ? -6.082 18.062 12.992 1 88.31 168 VAL A C 1
ATOM 1344 O O . VAL A 1 168 ? -5.434 18.359 14 1 88.31 168 VAL A O 1
ATOM 1347 N N . TRP A 1 169 ? -5.781 17.172 12.234 1 90.06 169 TRP A N 1
ATOM 1348 C CA . TRP A 1 169 ? -4.602 16.359 12.484 1 90.06 169 TRP A CA 1
ATOM 1349 C C . TRP A 1 169 ? -3.34 17.203 12.508 1 90.06 169 TRP A C 1
ATOM 1351 O O . TRP A 1 169 ? -2.496 17.062 13.391 1 90.06 169 TRP A O 1
ATOM 1361 N N . LEU A 1 170 ? -3.236 18.031 11.57 1 88.12 170 LEU A N 1
ATOM 1362 C CA . LEU A 1 170 ? -2.059 18.891 11.438 1 88.12 170 LEU A CA 1
ATOM 1363 C C . LEU A 1 170 ? -1.883 19.766 12.672 1 88.12 170 LEU A C 1
ATOM 1365 O O . LEU A 1 170 ? -0.775 19.891 13.203 1 88.12 170 LEU A O 1
ATOM 1369 N N . ASP A 1 171 ? -2.941 20.281 13.062 1 86.5 171 ASP A N 1
ATOM 1370 C CA . ASP A 1 171 ? -2.895 21.156 14.234 1 86.5 171 ASP A CA 1
ATOM 1371 C C . ASP A 1 171 ? -2.412 20.391 15.469 1 86.5 171 ASP A C 1
ATOM 1373 O O . ASP A 1 171 ? -1.567 20.875 16.219 1 86.5 171 ASP A O 1
ATOM 1377 N N . LEU A 1 172 ? -2.891 19.25 15.648 1 86.81 172 LEU A N 1
ATOM 1378 C CA . LEU A 1 172 ? -2.5 18.438 16.781 1 86.81 172 LEU A CA 1
ATOM 1379 C C . LEU A 1 172 ? -1.046 17.984 16.672 1 86.81 172 LEU A C 1
ATOM 1381 O O . LEU A 1 172 ? -0.31 17.984 17.656 1 86.81 172 LEU A O 1
ATOM 1385 N N . TYR A 1 173 ? -0.71 17.688 15.539 1 87.25 173 TYR A N 1
ATOM 1386 C CA . TYR A 1 173 ? 0.652 17.234 15.281 1 87.25 173 TYR A CA 1
ATOM 1387 C C . TYR A 1 173 ? 1.658 18.344 15.555 1 87.25 173 TYR A C 1
ATOM 1389 O O . TYR A 1 173 ? 2.689 18.125 16.188 1 87.25 173 TYR A O 1
ATOM 1397 N N . LEU A 1 174 ? 1.337 19.453 15.07 1 84.5 174 LEU A N 1
ATOM 1398 C CA . LEU A 1 174 ? 2.234 20.594 15.273 1 84.5 174 LEU A CA 1
ATOM 1399 C C . LEU A 1 174 ? 2.363 20.922 16.75 1 84.5 174 LEU A C 1
ATOM 1401 O O . LEU A 1 174 ? 3.449 21.281 17.219 1 84.5 174 LEU A O 1
ATOM 1405 N N . LYS A 1 175 ? 1.261 20.797 17.422 1 83.06 175 LYS A N 1
ATOM 1406 C CA . LYS A 1 175 ? 1.292 21.016 18.859 1 83.06 175 LYS A CA 1
ATOM 1407 C C . LYS A 1 175 ? 2.186 20 19.547 1 83.06 175 LYS A C 1
ATOM 1409 O O . LYS A 1 175 ? 2.938 20.344 20.469 1 83.06 175 LYS A O 1
ATOM 1414 N N . GLN A 1 176 ? 2.072 18.828 19.094 1 81.5 176 GLN A N 1
ATOM 1415 C CA . GLN A 1 176 ? 2.895 17.766 19.656 1 81.5 176 GLN A CA 1
ATOM 1416 C C . GLN A 1 176 ? 4.371 18 19.359 1 81.5 176 GLN A C 1
ATOM 1418 O O . GLN A 1 176 ? 5.23 17.75 20.203 1 81.5 176 GLN A O 1
ATOM 1423 N N . LEU A 1 177 ? 4.656 18.391 18.172 1 78.5 177 LEU A N 1
ATOM 1424 C CA . LEU A 1 177 ? 6.039 18.656 17.781 1 78.5 177 LEU A CA 1
ATOM 1425 C C . LEU A 1 177 ? 6.648 19.734 18.672 1 78.5 177 LEU A C 1
ATOM 1427 O O . LEU A 1 177 ? 7.812 19.641 19.062 1 78.5 177 LEU A O 1
ATOM 1431 N N . ARG A 1 178 ? 5.832 20.641 18.953 1 75.25 178 ARG A N 1
ATOM 1432 C CA . ARG A 1 178 ? 6.289 21.75 19.812 1 75.25 178 ARG A CA 1
ATOM 1433 C C . ARG A 1 178 ? 6.551 21.266 21.234 1 75.25 178 ARG A C 1
ATOM 1435 O O . ARG A 1 178 ? 7.543 21.641 21.844 1 75.25 178 ARG A O 1
ATOM 1442 N N . ASN A 1 179 ? 5.641 20.469 21.719 1 71.62 179 ASN A N 1
ATOM 1443 C CA . ASN A 1 179 ? 5.754 19.984 23.078 1 71.62 179 ASN A CA 1
ATOM 1444 C C . ASN A 1 179 ? 6.949 19.047 23.234 1 71.62 179 ASN A C 1
ATOM 1446 O O . ASN A 1 179 ? 7.621 19.047 24.281 1 71.62 179 ASN A O 1
ATOM 1450 N N . PHE A 1 180 ? 7.07 18.25 22.344 1 63.31 180 PHE A N 1
ATOM 1451 C CA . PHE A 1 180 ? 8.188 17.312 22.391 1 63.31 180 PHE A CA 1
ATOM 1452 C C . PHE A 1 180 ? 9.516 18.062 22.438 1 63.31 180 PHE A C 1
ATOM 1454 O O . PHE A 1 180 ? 10.438 17.656 23.141 1 63.31 180 PHE A O 1
ATOM 1461 N N . HIS A 1 181 ? 9.578 19.031 21.719 1 60.94 181 HIS A N 1
ATOM 1462 C CA . HIS A 1 181 ? 10.82 19.797 21.672 1 60.94 181 HIS A CA 1
ATOM 1463 C C . HIS A 1 181 ? 10.977 20.688 22.891 1 60.94 181 HIS A C 1
ATOM 1465 O O . HIS A 1 181 ? 12.102 20.984 23.312 1 60.94 181 HIS A O 1
ATOM 1471 N N . LYS A 1 182 ? 9.82 21.078 23.406 1 58.12 182 LYS A N 1
ATOM 1472 C CA . LYS A 1 182 ? 9.883 21.875 24.625 1 58.12 182 LYS A CA 1
ATOM 1473 C C . LYS A 1 182 ? 10.43 21.047 25.797 1 58.12 182 LYS A C 1
ATOM 1475 O O . LYS A 1 182 ? 11.18 21.562 26.625 1 58.12 182 LYS A O 1
ATOM 1480 N N . PHE A 1 183 ? 9.93 19.797 25.969 1 49.56 183 PHE A N 1
ATOM 1481 C CA . PHE A 1 183 ? 10.312 18.984 27.109 1 49.56 183 PHE A CA 1
ATOM 1482 C C . PHE A 1 183 ? 11.742 18.469 26.953 1 49.56 183 PHE A C 1
ATOM 1484 O O . PHE A 1 183 ? 12.344 18 27.922 1 49.56 183 PHE A O 1
ATOM 1491 N N . SER A 1 184 ? 12.125 18.422 25.75 1 49.28 184 SER A N 1
ATOM 1492 C CA . SER A 1 184 ? 13.539 18.094 25.656 1 49.28 184 SER A CA 1
ATOM 1493 C C . SER A 1 184 ? 14.406 19.203 26.234 1 49.28 184 SER A C 1
ATOM 1495 O O . SER A 1 184 ? 14.102 20.391 26.078 1 49.28 184 SER A O 1
ATOM 1497 N N . THR A 1 185 ? 14.727 19 27.469 1 46.5 185 THR A N 1
ATOM 1498 C CA . THR A 1 185 ? 15.492 19.906 28.328 1 46.5 185 THR A CA 1
ATOM 1499 C C . THR A 1 185 ? 16.172 21 27.5 1 46.5 185 THR A C 1
ATOM 1501 O O . THR A 1 185 ? 16.453 22.078 28 1 46.5 185 THR A O 1
ATOM 1504 N N . LYS A 1 186 ? 17 20.641 26.531 1 43.53 186 LYS A N 1
ATOM 1505 C CA . LYS A 1 186 ? 17.781 21.625 25.797 1 43.53 186 LYS A CA 1
ATOM 1506 C C . LYS A 1 186 ? 16.938 22.266 24.688 1 43.53 186 LYS A C 1
ATOM 1508 O O . LYS A 1 186 ? 16.75 21.672 23.625 1 43.53 186 LYS A O 1
ATOM 1513 N N . TYR A 1 187 ? 15.852 22.938 25.141 1 47.69 187 TYR A N 1
ATOM 1514 C CA . TYR A 1 187 ? 15.203 23.781 24.141 1 47.69 187 TYR A CA 1
ATOM 1515 C C . TYR A 1 187 ? 16.188 24.219 23.062 1 47.69 187 TYR A C 1
ATOM 1517 O O . TYR A 1 187 ? 16.812 25.266 23.188 1 47.69 187 TYR A O 1
ATOM 1525 N N . GLU A 1 188 ? 16.969 23.328 22.766 1 53.44 188 GLU A N 1
ATOM 1526 C CA . GLU A 1 188 ? 17.922 23.781 21.766 1 53.44 188 GLU A CA 1
ATOM 1527 C C . GLU A 1 188 ? 17.203 24.359 20.547 1 53.44 188 GLU A C 1
ATOM 1529 O O . GLU A 1 188 ? 16.281 23.75 20.016 1 53.44 188 GLU A O 1
ATOM 1534 N N . HIS A 1 189 ? 17.141 25.703 20.578 1 63.12 189 HIS A N 1
ATOM 1535 C CA . HIS A 1 189 ? 16.656 26.484 19.453 1 63.12 189 HIS A CA 1
ATOM 1536 C C . HIS A 1 189 ? 17.078 25.875 18.125 1 63.12 189 HIS A C 1
ATOM 1538 O O . HIS A 1 189 ? 18.109 25.188 18.062 1 63.12 189 HIS A O 1
ATOM 1544 N N . SER A 1 190 ? 16.125 25.828 17.297 1 73.81 190 SER A N 1
ATOM 1545 C CA . SER A 1 190 ? 16.5 25.469 15.93 1 73.81 190 SER A CA 1
ATOM 1546 C C . SER A 1 190 ? 17.766 26.203 15.492 1 73.81 190 SER A C 1
ATOM 1548 O O . SER A 1 190 ? 17.953 27.375 15.82 1 73.81 190 SER A O 1
ATOM 1550 N N . LYS A 1 191 ? 18.688 25.5 15.07 1 79 191 LYS A N 1
ATOM 1551 C CA . LYS A 1 191 ? 19.953 26.062 14.633 1 79 191 LYS A CA 1
ATOM 1552 C C . LYS A 1 191 ? 19.984 26.266 13.125 1 79 191 LYS A C 1
ATOM 1554 O O . LYS A 1 191 ? 19.156 25.703 12.406 1 79 191 LYS A O 1
ATOM 1559 N N . VAL A 1 192 ? 20.953 27.125 12.828 1 86.44 192 VAL A N 1
ATOM 1560 C CA . VAL A 1 192 ? 21.172 27.344 11.398 1 86.44 192 VAL A CA 1
ATOM 1561 C C . VAL A 1 192 ? 21.469 26.016 10.711 1 86.44 192 VAL A C 1
ATOM 1563 O O . VAL A 1 192 ? 22.281 25.219 11.203 1 86.44 192 VAL A O 1
ATOM 1566 N N . GLY A 1 193 ? 20.703 25.734 9.68 1 83.19 193 GLY A N 1
ATOM 1567 C CA . GLY A 1 193 ? 20.891 24.484 8.953 1 83.19 193 GLY A CA 1
ATOM 1568 C C . GLY A 1 193 ? 19.781 23.484 9.188 1 83.19 193 GLY A C 1
ATOM 1569 O O . GLY A 1 193 ? 19.625 22.516 8.422 1 83.19 193 GLY A O 1
ATOM 1570 N N . ASP A 1 194 ? 18.984 23.75 10.195 1 81.94 194 ASP A N 1
ATOM 1571 C CA . ASP A 1 194 ? 17.906 22.812 10.516 1 81.94 194 ASP A CA 1
ATOM 1572 C C . ASP A 1 194 ? 16.734 23 9.555 1 81.94 194 ASP A C 1
ATOM 1574 O O . ASP A 1 194 ? 16.391 24.109 9.172 1 81.94 194 ASP A O 1
ATOM 1578 N N . TYR A 1 195 ? 16.203 21.875 9.219 1 85.5 195 TYR A N 1
ATOM 1579 C CA . TYR A 1 195 ? 14.953 21.938 8.484 1 85.5 195 TYR A CA 1
ATOM 1580 C C . TYR A 1 195 ? 13.766 22.031 9.445 1 85.5 195 TYR A C 1
ATOM 1582 O O . TYR A 1 195 ? 13.75 21.359 10.477 1 85.5 195 TYR A O 1
ATOM 1590 N N . VAL A 1 196 ? 12.867 22.891 9.055 1 86.06 196 VAL A N 1
ATOM 1591 C CA . VAL A 1 196 ? 11.703 23.109 9.906 1 86.06 196 VAL A CA 1
ATOM 1592 C C . VAL A 1 196 ? 10.43 23.109 9.062 1 86.06 196 VAL A C 1
ATOM 1594 O O . VAL A 1 196 ? 10.484 23.359 7.855 1 86.06 196 VAL A O 1
ATOM 1597 N N . LEU A 1 197 ? 9.367 22.719 9.727 1 87 197 LEU A N 1
ATOM 1598 C CA . LEU A 1 197 ? 8.039 22.875 9.133 1 87 197 LEU A CA 1
ATOM 1599 C C . LEU A 1 197 ? 7.52 24.297 9.367 1 87 197 LEU A C 1
ATOM 1601 O O . LEU A 1 197 ? 7.672 24.844 10.461 1 87 197 LEU A O 1
ATOM 1605 N N . ILE A 1 198 ? 7.016 24.828 8.281 1 85.31 198 ILE A N 1
ATOM 1606 C CA . ILE A 1 198 ? 6.516 26.203 8.367 1 85.31 198 ILE A CA 1
ATOM 1607 C C . ILE A 1 198 ? 4.988 26.188 8.32 1 85.31 198 ILE A C 1
ATOM 1609 O O . ILE A 1 198 ? 4.387 25.547 7.465 1 85.31 198 ILE A O 1
ATOM 1613 N N . LYS A 1 199 ? 4.418 26.703 9.273 1 78.69 199 LYS A N 1
ATOM 1614 C CA . LYS A 1 199 ? 2.969 26.891 9.242 1 78.69 199 LYS A CA 1
ATOM 1615 C C . LYS A 1 199 ? 2.592 28.141 8.438 1 78.69 199 LYS A C 1
ATOM 1617 O O . LYS A 1 199 ? 2.938 29.25 8.828 1 78.69 199 LYS A O 1
ATOM 1622 N N . ASP A 1 200 ? 2.189 27.984 7.18 1 69.75 200 ASP A N 1
ATOM 1623 C CA . ASP A 1 200 ? 1.83 29.094 6.316 1 69.75 200 ASP A CA 1
ATOM 1624 C C . ASP A 1 200 ? 0.506 28.844 5.602 1 69.75 200 ASP A C 1
ATOM 1626 O O . ASP A 1 200 ? 0.335 27.812 4.957 1 69.75 200 ASP A O 1
ATOM 1630 N N . SER A 1 201 ? -0.388 29.766 5.852 1 62.25 201 SER A N 1
ATOM 1631 C CA . SER A 1 201 ? -1.718 29.672 5.262 1 62.25 201 SER A CA 1
ATOM 1632 C C . SER A 1 201 ? -1.653 29.75 3.74 1 62.25 201 SER A C 1
ATOM 1634 O O . SER A 1 201 ? -2.613 29.391 3.053 1 62.25 201 SER A O 1
ATOM 1636 N N . ARG A 1 202 ? -0.509 30.234 3.219 1 60.56 202 ARG A N 1
ATOM 1637 C CA . ARG A 1 202 ? -0.378 30.438 1.781 1 60.56 202 ARG A CA 1
ATOM 1638 C C . ARG A 1 202 ? -0.279 29.109 1.042 1 60.56 202 ARG A C 1
ATOM 1640 O O . ARG A 1 202 ? -0.545 29.047 -0.159 1 60.56 202 ARG A O 1
ATOM 1647 N N . TYR A 1 203 ? 0.141 28.188 1.743 1 60.22 203 TYR A N 1
ATOM 1648 C CA . TYR A 1 203 ? 0.335 26.906 1.066 1 60.22 203 TYR A CA 1
ATOM 1649 C C . TYR A 1 203 ? -0.951 26.078 1.065 1 60.22 203 TYR A C 1
ATOM 1651 O O . TYR A 1 203 ? -1.751 26.172 2 1 60.22 203 TYR A O 1
ATOM 1659 N N . GLY A 1 204 ? -1.197 25.625 -0.195 1 58.78 204 GLY A N 1
ATOM 1660 C CA . GLY A 1 204 ? -2.391 24.828 -0.399 1 58.78 204 GLY A CA 1
ATOM 1661 C C . GLY A 1 204 ? -2.578 23.75 0.663 1 58.78 204 GLY A C 1
ATOM 1662 O O . GLY A 1 204 ? -1.646 23.438 1.407 1 58.78 204 GLY A O 1
ATOM 1663 N N . LYS A 1 205 ? -3.781 23.266 0.732 1 61.53 205 LYS A N 1
ATOM 1664 C CA . LYS A 1 205 ? -4.211 22.234 1.661 1 61.53 205 LYS A CA 1
ATOM 1665 C C . LYS A 1 205 ? -3.443 20.938 1.431 1 61.53 205 LYS A C 1
ATOM 1667 O O . LYS A 1 205 ? -3.021 20.641 0.308 1 61.53 205 LYS A O 1
ATOM 1672 N N . GLU A 1 206 ? -2.824 20.25 2.379 1 61.66 206 GLU A N 1
ATOM 1673 C CA . GLU A 1 206 ? -2.219 18.922 2.396 1 61.66 206 GLU A CA 1
ATOM 1674 C C . GLU A 1 206 ? -0.732 18.984 2.061 1 61.66 206 GLU A C 1
ATOM 1676 O O . GLU A 1 206 ? -0.153 18 1.59 1 61.66 206 GLU A O 1
ATOM 1681 N N . LYS A 1 207 ? -0.223 20.266 1.988 1 70.56 207 LYS A N 1
ATOM 1682 C CA . LYS A 1 207 ? 1.208 20.422 1.747 1 70.56 207 LYS A CA 1
ATOM 1683 C C . LYS A 1 207 ? 1.974 20.578 3.059 1 70.56 207 LYS A C 1
ATOM 1685 O O . LYS A 1 207 ? 1.412 21.016 4.062 1 70.56 207 LYS A O 1
ATOM 1690 N N . TRP A 1 208 ? 3.174 20.078 3.01 1 80.94 208 TRP A N 1
ATOM 1691 C CA . TRP A 1 208 ? 4.102 20.188 4.129 1 80.94 208 TRP A CA 1
ATOM 1692 C C . TRP A 1 208 ? 5.23 21.156 3.818 1 80.94 208 TRP A C 1
ATOM 1694 O O . TRP A 1 208 ? 6.336 20.75 3.457 1 80.94 208 TRP A O 1
ATOM 1704 N N . PRO A 1 209 ? 4.875 22.453 3.938 1 80.69 209 PRO A N 1
ATOM 1705 C CA . PRO A 1 209 ? 5.941 23.406 3.611 1 80.69 209 PRO A CA 1
ATOM 1706 C C . PRO A 1 209 ? 7.133 23.297 4.559 1 80.69 209 PRO A C 1
ATOM 1708 O O . PRO A 1 209 ? 6.969 23.391 5.777 1 80.69 209 PRO A O 1
ATOM 1711 N N . THR A 1 210 ? 8.258 23.062 3.945 1 86.25 210 THR A N 1
ATOM 1712 C CA . THR A 1 210 ? 9.477 22.953 4.73 1 86.25 210 THR A CA 1
ATOM 1713 C C . THR A 1 210 ? 10.477 24.031 4.336 1 86.25 210 THR A C 1
ATOM 1715 O O . THR A 1 210 ? 10.422 24.562 3.227 1 86.25 210 THR A O 1
ATOM 1718 N N . GLY A 1 211 ? 11.266 24.438 5.266 1 86.88 211 GLY A N 1
ATOM 1719 C CA . GLY A 1 211 ? 12.336 25.391 5.043 1 86.88 211 GLY A CA 1
ATOM 1720 C C . GLY A 1 211 ? 13.578 25.094 5.863 1 86.88 211 GLY A C 1
ATOM 1721 O O . GLY A 1 211 ? 13.531 24.312 6.812 1 86.88 211 GLY A O 1
ATOM 1722 N N . LYS A 1 212 ? 14.617 25.688 5.398 1 88.75 212 LYS A N 1
ATOM 1723 C CA . LYS A 1 212 ? 15.883 25.578 6.105 1 88.75 212 LYS A CA 1
ATOM 1724 C C . LYS A 1 212 ? 16.234 26.875 6.816 1 88.75 212 LYS A C 1
ATOM 1726 O O . LYS A 1 212 ? 16.203 27.953 6.215 1 88.75 212 LYS A O 1
ATOM 1731 N N . ILE A 1 213 ? 16.578 26.703 8.055 1 88.25 213 ILE A N 1
ATOM 1732 C CA . ILE A 1 213 ? 16.953 27.891 8.805 1 88.25 213 ILE A CA 1
ATOM 1733 C C . ILE A 1 213 ? 18.312 28.422 8.305 1 88.25 213 ILE A C 1
ATOM 1735 O O . ILE A 1 213 ? 19.297 27.672 8.289 1 88.25 213 ILE A O 1
ATOM 1739 N N . VAL A 1 214 ? 18.328 29.609 7.945 1 93.31 214 VAL A N 1
ATOM 1740 C CA . VAL A 1 214 ? 19.562 30.172 7.402 1 93.31 214 VAL A CA 1
ATOM 1741 C C . VAL A 1 214 ? 20.141 31.188 8.383 1 93.31 214 VAL A C 1
ATOM 1743 O O . VAL A 1 214 ? 21.344 31.453 8.375 1 93.31 214 VAL A O 1
ATOM 1746 N N . GLU A 1 215 ? 19.234 31.781 9.164 1 93.12 215 GLU A N 1
ATOM 1747 C CA . GLU A 1 215 ? 19.719 32.781 10.109 1 93.12 215 GLU A CA 1
ATOM 1748 C C . GLU A 1 215 ? 18.828 32.844 11.352 1 93.12 215 GLU A C 1
ATOM 1750 O O . GLU A 1 215 ? 17.609 32.656 11.266 1 93.12 215 GLU A O 1
ATOM 1755 N N . THR A 1 216 ? 19.547 33 12.453 1 91.06 216 THR A N 1
ATOM 1756 C CA . THR A 1 216 ? 18.828 33.25 13.703 1 91.06 216 THR A CA 1
ATOM 1757 C C . THR A 1 216 ? 19 34.688 14.156 1 91.06 216 THR A C 1
ATOM 1759 O O . THR A 1 216 ? 20.094 35.219 14.133 1 91.06 216 THR A O 1
ATOM 1762 N N . ILE A 1 217 ? 17.891 35.312 14.5 1 90.56 217 ILE A N 1
ATOM 1763 C CA . ILE A 1 217 ? 17.922 36.719 14.883 1 90.56 217 ILE A CA 1
ATOM 1764 C C . ILE A 1 217 ? 17.594 36.875 16.375 1 90.56 217 ILE A C 1
ATOM 1766 O O . ILE A 1 217 ? 16.438 36.781 16.766 1 90.56 217 ILE A O 1
ATOM 1770 N N . PRO A 1 218 ? 18.594 37.188 17.125 1 87.44 218 PRO A N 1
ATOM 1771 C CA . PRO A 1 218 ? 18.344 37.375 18.562 1 87.44 218 PRO A CA 1
ATOM 1772 C C . PRO A 1 218 ? 17.672 38.688 18.875 1 87.44 218 PRO A C 1
ATOM 1774 O O . PRO A 1 218 ? 17.875 39.688 18.172 1 87.44 218 PRO A O 1
ATOM 1777 N N . ASP A 1 219 ? 16.812 38.688 19.875 1 83.62 219 ASP A N 1
ATOM 1778 C CA . ASP A 1 219 ? 16.219 39.938 20.328 1 83.62 219 ASP A CA 1
ATOM 1779 C C . ASP A 1 219 ? 17.188 40.719 21.219 1 83.62 219 ASP A C 1
ATOM 1781 O O . ASP A 1 219 ? 18.359 40.344 21.344 1 83.62 219 ASP A O 1
ATOM 1785 N N . THR A 1 220 ? 16.672 41.844 21.719 1 85.12 220 THR A N 1
ATOM 1786 C CA . THR A 1 220 ? 17.5 42.719 22.516 1 85.12 220 THR A CA 1
ATOM 1787 C C . THR A 1 220 ? 18.062 42 23.734 1 85.12 220 THR A C 1
ATOM 1789 O O . THR A 1 220 ? 19.141 42.344 24.219 1 85.12 220 THR A O 1
ATOM 1792 N N . ASN A 1 221 ? 17.375 41 24.188 1 88.25 221 ASN A N 1
ATOM 1793 C CA . ASN A 1 221 ? 17.797 40.219 25.359 1 88.25 221 ASN A CA 1
ATOM 1794 C C . ASN A 1 221 ? 18.578 38.969 24.953 1 88.25 221 ASN A C 1
ATOM 1796 O O . ASN A 1 221 ? 18.875 38.125 25.797 1 88.25 221 ASN A O 1
ATOM 1800 N N . GLY A 1 222 ? 18.797 38.75 23.641 1 81.06 222 GLY A N 1
ATOM 1801 C CA . GLY A 1 222 ? 19.578 37.625 23.172 1 81.06 222 GLY A CA 1
ATOM 1802 C C . GLY A 1 222 ? 18.719 36.406 22.906 1 81.06 222 GLY A C 1
ATOM 1803 O O . GLY A 1 222 ? 19.25 35.312 22.609 1 81.06 222 GLY A O 1
ATOM 1804 N N . ILE A 1 223 ? 17.5 36.594 23.172 1 80.44 223 ILE A N 1
ATOM 1805 C CA . ILE A 1 223 ? 16.594 35.438 22.984 1 80.44 223 ILE A CA 1
ATOM 1806 C C . ILE A 1 223 ? 16.203 35.344 21.5 1 80.44 223 ILE A C 1
ATOM 1808 O O . ILE A 1 223 ? 15.828 36.344 20.891 1 80.44 223 ILE A O 1
ATOM 1812 N N . ILE A 1 224 ? 16.422 34.25 20.906 1 83.38 224 ILE A N 1
ATOM 1813 C CA . ILE A 1 224 ? 16.109 34.031 19.5 1 83.38 224 ILE A CA 1
ATOM 1814 C C . ILE A 1 224 ? 14.625 33.688 19.344 1 83.38 224 ILE A C 1
ATOM 1816 O O . ILE A 1 224 ? 14.164 32.656 19.812 1 83.38 224 ILE A O 1
ATOM 1820 N N . ARG A 1 225 ? 13.875 34.688 18.75 1 82.81 225 ARG A N 1
ATOM 1821 C CA . ARG A 1 225 ? 12.453 34.469 18.516 1 82.81 225 ARG A CA 1
ATOM 1822 C C . ARG A 1 225 ? 12.133 34.562 17.016 1 82.81 225 ARG A C 1
ATOM 1824 O O . ARG A 1 225 ? 11.023 34.219 16.594 1 82.81 225 ARG A O 1
ATOM 1831 N N . THR A 1 226 ? 13.172 35.031 16.312 1 89.88 226 THR A N 1
ATOM 1832 C CA . THR A 1 226 ? 12.969 35.25 14.891 1 89.88 226 THR A CA 1
ATOM 1833 C C . THR A 1 226 ? 14.008 34.5 14.07 1 89.88 226 THR A C 1
ATOM 1835 O O . THR A 1 226 ? 15.188 34.469 14.438 1 89.88 226 THR A O 1
ATOM 1838 N N . TYR A 1 227 ? 13.492 33.875 13.023 1 90.69 227 TYR A N 1
ATOM 1839 C CA . TYR A 1 227 ? 14.352 33.094 12.148 1 90.69 227 TYR A CA 1
ATOM 1840 C C . TYR A 1 227 ? 14.18 33.5 10.695 1 90.69 227 TYR A C 1
ATOM 1842 O O . TYR A 1 227 ? 13.094 33.906 10.281 1 90.69 227 TYR A O 1
ATOM 1850 N N . ARG A 1 228 ? 15.273 33.469 10 1 93.81 228 ARG A N 1
ATOM 1851 C CA . ARG A 1 228 ? 15.195 33.5 8.539 1 93.81 228 ARG A CA 1
ATOM 1852 C C . ARG A 1 228 ? 15.242 32.094 7.957 1 93.81 228 ARG A C 1
ATOM 1854 O O . ARG A 1 228 ? 16.172 31.328 8.242 1 93.81 228 ARG A O 1
ATOM 1861 N N . VAL A 1 229 ? 14.188 31.828 7.23 1 91.19 229 VAL A N 1
ATOM 1862 C CA . VAL A 1 229 ? 14.031 30.469 6.73 1 91.19 229 VAL A CA 1
ATOM 1863 C C . VAL A 1 229 ? 14 30.484 5.203 1 91.19 229 VAL A C 1
ATOM 1865 O O . VAL A 1 229 ? 13.266 31.266 4.598 1 91.19 229 VAL A O 1
ATOM 1868 N N . GLN A 1 230 ? 14.828 29.656 4.637 1 91.88 230 GLN A N 1
ATOM 1869 C CA . GLN A 1 230 ? 14.836 29.5 3.189 1 91.88 230 GLN A CA 1
ATOM 1870 C C . GLN A 1 230 ? 13.773 28.484 2.748 1 91.88 230 GLN A C 1
ATOM 1872 O O . GLN A 1 230 ? 13.828 27.312 3.133 1 91.88 230 GLN A O 1
ATOM 1877 N N . VAL A 1 231 ? 12.875 28.938 2.006 1 85.38 231 VAL A N 1
ATOM 1878 C CA . VAL A 1 231 ? 11.836 28.094 1.436 1 85.38 231 VAL A CA 1
ATOM 1879 C C . VAL A 1 231 ? 11.945 28.094 -0.087 1 85.38 231 VAL A C 1
ATOM 1881 O O . VAL A 1 231 ? 11.594 29.078 -0.742 1 85.38 231 VAL A O 1
ATOM 1884 N N . GLY A 1 232 ? 12.328 26.938 -0.631 1 79.5 232 GLY A N 1
ATOM 1885 C CA . GLY A 1 232 ? 12.641 26.953 -2.053 1 79.5 232 GLY A CA 1
ATOM 1886 C C . GLY A 1 232 ? 13.719 27.953 -2.416 1 79.5 232 GLY A C 1
ATOM 1887 O O . GLY A 1 232 ? 14.836 27.891 -1.89 1 79.5 232 GLY A O 1
ATOM 1888 N N . ASP A 1 233 ? 13.281 28.906 -3.156 1 83.5 233 ASP A N 1
ATOM 1889 C CA . ASP A 1 233 ? 14.227 29.922 -3.598 1 83.5 233 ASP A CA 1
ATOM 1890 C C . ASP A 1 233 ? 14.039 31.219 -2.818 1 83.5 233 ASP A C 1
ATOM 1892 O O . ASP A 1 233 ? 14.789 32.188 -3.014 1 83.5 233 ASP A O 1
ATOM 1896 N N . ASP A 1 234 ? 13.133 31.156 -1.929 1 86 234 ASP A N 1
ATOM 1897 C CA . ASP A 1 234 ? 12.797 32.375 -1.199 1 86 234 ASP A CA 1
ATOM 1898 C C . ASP A 1 234 ? 13.242 32.281 0.259 1 86 234 ASP A C 1
ATOM 1900 O O . ASP A 1 234 ? 13.375 31.188 0.804 1 86 234 ASP A O 1
ATOM 1904 N N . ILE A 1 235 ? 13.617 33.469 0.759 1 91.75 235 ILE A N 1
ATOM 1905 C CA . ILE A 1 235 ? 13.922 33.562 2.182 1 91.75 235 ILE A CA 1
ATOM 1906 C C . ILE A 1 235 ? 12.828 34.344 2.895 1 91.75 235 ILE A C 1
ATOM 1908 O O . ILE A 1 235 ? 12.445 35.438 2.445 1 91.75 235 ILE A O 1
ATOM 1912 N N . MET A 1 236 ? 12.352 33.75 3.906 1 89.31 236 MET A N 1
ATOM 1913 C CA . MET A 1 236 ? 11.273 34.406 4.652 1 89.31 236 MET A CA 1
ATOM 1914 C C . MET A 1 236 ? 11.617 34.5 6.137 1 89.31 236 MET A C 1
ATOM 1916 O O . MET A 1 236 ? 12.352 33.656 6.66 1 89.31 236 MET A O 1
ATOM 1920 N N . THR A 1 237 ? 11.102 35.594 6.688 1 90.5 237 THR A N 1
ATOM 1921 C CA . THR A 1 237 ? 11.25 35.781 8.125 1 90.5 237 THR A CA 1
ATOM 1922 C C . THR A 1 237 ? 10.055 35.188 8.875 1 90.5 237 THR A C 1
ATOM 1924 O O . THR A 1 237 ? 8.906 35.469 8.531 1 90.5 237 THR A O 1
ATOM 1927 N N . ARG A 1 238 ? 10.391 34.281 9.789 1 88.75 238 ARG A N 1
ATOM 1928 C CA . ARG A 1 238 ? 9.32 33.656 10.555 1 88.75 238 ARG A CA 1
ATOM 1929 C C . ARG A 1 238 ? 9.625 33.719 12.055 1 88.75 238 ARG A C 1
ATOM 1931 O O . ARG A 1 238 ? 10.789 33.719 12.461 1 88.75 238 ARG A O 1
ATOM 1938 N N . ASN A 1 239 ? 8.516 33.812 12.781 1 87.12 239 ASN A N 1
ATOM 1939 C CA . ASN A 1 239 ? 8.625 33.75 14.234 1 87.12 239 ASN A CA 1
ATOM 1940 C C . ASN A 1 239 ? 8.711 32.281 14.719 1 87.12 239 ASN A C 1
ATOM 1942 O O . ASN A 1 239 ? 8.281 31.375 14.023 1 87.12 239 ASN A O 1
ATOM 1946 N N . ASN A 1 240 ? 9.312 32.125 15.859 1 82 240 ASN A N 1
ATOM 1947 C CA . ASN A 1 240 ? 9.477 30.797 16.453 1 82 240 ASN A CA 1
ATOM 1948 C C . ASN A 1 240 ? 8.133 30.094 16.594 1 82 240 ASN A C 1
ATOM 1950 O O . ASN A 1 240 ? 8.07 28.859 16.531 1 82 240 ASN A O 1
ATOM 1954 N N . ARG A 1 241 ? 7.125 30.844 16.688 1 79.94 241 ARG A N 1
ATOM 1955 C CA . ARG A 1 241 ? 5.801 30.25 16.859 1 79.94 241 ARG A CA 1
ATOM 1956 C C . ARG A 1 241 ? 5.297 29.625 15.562 1 79.94 241 ARG A C 1
ATOM 1958 O O . ARG A 1 241 ? 4.406 28.781 15.578 1 79.94 241 ARG A O 1
ATOM 1965 N N . ASP A 1 242 ? 5.91 30 14.461 1 85.25 242 ASP A N 1
ATOM 1966 C CA . ASP A 1 242 ? 5.395 29.562 13.164 1 85.25 242 ASP A CA 1
ATOM 1967 C C . ASP A 1 242 ? 6.316 28.531 12.531 1 85.25 242 ASP A C 1
ATOM 1969 O O . ASP A 1 242 ? 6.137 28.156 11.367 1 85.25 242 ASP A O 1
ATOM 1973 N N . ILE A 1 243 ? 7.324 28.188 13.289 1 85.31 243 ILE A N 1
ATOM 1974 C CA . ILE A 1 243 ? 8.234 27.172 12.766 1 85.31 243 ILE A CA 1
ATOM 1975 C C . ILE A 1 243 ? 8.289 25.984 13.719 1 85.31 243 ILE A C 1
ATOM 1977 O O . ILE A 1 243 ? 8.266 26.156 14.938 1 85.31 243 ILE A O 1
ATOM 1981 N N . TYR A 1 244 ? 8.398 24.828 13.125 1 84.69 244 TYR A N 1
ATOM 1982 C CA . TYR A 1 244 ? 8.398 23.594 13.906 1 84.69 244 TYR A CA 1
ATOM 1983 C C . TYR A 1 244 ? 9.547 22.688 13.492 1 84.69 244 TYR A C 1
ATOM 1985 O O . TYR A 1 244 ? 9.664 22.312 12.32 1 84.69 244 TYR A O 1
ATOM 1993 N N . PRO A 1 245 ? 10.375 22.344 14.453 1 80.38 245 PRO A N 1
ATOM 1994 C CA . PRO A 1 245 ? 11.406 21.375 14.102 1 80.38 245 PRO A CA 1
ATOM 1995 C C . PRO A 1 245 ? 10.828 20.047 13.633 1 80.38 245 PRO A C 1
ATOM 1997 O O . PRO A 1 245 ? 9.789 19.609 14.133 1 80.38 245 PRO A O 1
ATOM 2000 N N . LEU A 1 246 ? 11.5 19.422 12.734 1 81.5 246 LEU A N 1
ATOM 2001 C CA . LEU A 1 246 ? 11.008 18.172 12.18 1 81.5 246 LEU A CA 1
ATOM 2002 C C . LEU A 1 246 ? 11.188 17.031 13.18 1 81.5 246 LEU A C 1
ATOM 2004 O O . LEU A 1 246 ? 12.094 17.062 14.016 1 81.5 246 LEU A O 1
ATOM 2008 N N . GLU A 1 247 ? 10.32 16.031 12.961 1 76 247 GLU A N 1
ATOM 2009 C CA . GLU A 1 247 ? 10.484 14.789 13.719 1 76 247 GLU A CA 1
ATOM 2010 C C . GLU A 1 247 ? 11.828 14.125 13.422 1 76 247 GLU A C 1
ATOM 2012 O O . GLU A 1 247 ? 12.219 14.016 12.258 1 76 247 GLU A O 1
ATOM 2017 N N . GLY A 1 248 ? 12.5 13.602 14.461 1 64.69 248 GLY A N 1
ATOM 2018 C CA . GLY A 1 248 ? 13.773 12.922 14.266 1 64.69 248 GLY A CA 1
ATOM 2019 C C . GLY A 1 248 ? 14.953 13.867 14.211 1 64.69 248 GLY A C 1
ATOM 2020 O O . GLY A 1 248 ? 16.094 13.438 14.008 1 64.69 248 GLY A O 1
ATOM 2021 N N . GLY A 1 249 ? 14.672 15.031 14.055 1 58.28 249 GLY A N 1
ATOM 2022 C CA . GLY A 1 249 ? 15.789 15.961 14.062 1 58.28 249 GLY A CA 1
ATOM 2023 C C . GLY A 1 249 ? 16.703 15.789 15.266 1 58.28 249 GLY A C 1
ATOM 2024 O O . GLY A 1 249 ? 16.5 14.891 16.078 1 58.28 249 GLY A O 1
ATOM 2025 N N . ARG A 1 250 ? 17.922 16.203 15.242 1 50.44 250 ARG A N 1
ATOM 2026 C CA . ARG A 1 250 ? 19 16.062 16.219 1 50.44 250 ARG A CA 1
ATOM 2027 C C . ARG A 1 250 ? 18.453 15.852 17.625 1 50.44 250 ARG A C 1
ATOM 2029 O O . ARG A 1 250 ? 19.016 15.094 18.406 1 50.44 250 ARG A O 1
ATOM 2036 N N . ASN A 1 251 ? 17.438 16.344 17.891 1 45.19 251 ASN A N 1
ATOM 2037 C CA . ASN A 1 251 ? 17 16.266 19.281 1 45.19 251 ASN A CA 1
ATOM 2038 C C . ASN A 1 251 ? 16.016 15.133 19.516 1 45.19 251 ASN A C 1
ATOM 2040 O O . ASN A 1 251 ? 15.5 14.961 20.625 1 45.19 251 ASN A O 1
ATOM 2044 N N . TRP A 1 252 ? 15.617 14.367 18.516 1 45.75 252 TRP A N 1
ATOM 2045 C CA . TRP A 1 252 ? 14.562 13.367 18.672 1 45.75 252 TRP A CA 1
ATOM 2046 C C . TRP A 1 252 ? 15.109 12.078 19.266 1 45.75 252 TRP A C 1
ATOM 2048 O O . TRP A 1 252 ? 14.367 11.305 19.875 1 45.75 252 TRP A O 1
ATOM 2058 N N . CYS A 1 253 ? 16.375 11.672 18.984 1 37.31 253 CYS A N 1
ATOM 2059 C CA . CYS A 1 253 ? 16.906 10.359 19.328 1 37.31 253 CYS A CA 1
ATOM 2060 C C . CYS A 1 253 ? 16.75 10.07 20.812 1 37.31 253 CYS A C 1
ATOM 2062 O O . CYS A 1 253 ? 17.016 8.945 21.266 1 37.31 253 CYS A O 1
ATOM 2064 N N . GLU A 1 254 ? 16.812 10.992 21.656 1 36.19 254 GLU A N 1
ATOM 2065 C CA . GLU A 1 254 ? 17.016 10.586 23.047 1 36.19 254 GLU A CA 1
ATOM 2066 C C . GLU A 1 254 ? 15.758 9.945 23.609 1 36.19 254 GLU A C 1
ATOM 2068 O O . GLU A 1 254 ? 15.75 9.508 24.766 1 36.19 254 GLU A O 1
ATOM 2073 N N . MET A 1 255 ? 14.641 9.992 22.938 1 33.44 255 MET A N 1
ATOM 2074 C CA . MET A 1 255 ? 13.57 9.336 23.672 1 33.44 255 MET A CA 1
ATOM 2075 C C . MET A 1 255 ? 13.281 7.949 23.094 1 33.44 255 MET A C 1
ATOM 2077 O O . MET A 1 255 ? 13.289 7.762 21.875 1 33.44 255 MET A O 1
ATOM 2081 N N . ALA B 1 1 ? 11.578 -3.299 -17.812 1 64.19 1 ALA B N 1
ATOM 2082 C CA . ALA B 1 1 ? 10.43 -2.756 -17.094 1 64.19 1 ALA B CA 1
ATOM 2083 C C . ALA B 1 1 ? 9.727 -3.842 -16.281 1 64.19 1 ALA B C 1
ATOM 2085 O O . ALA B 1 1 ? 9.648 -4.992 -16.719 1 64.19 1 ALA B O 1
ATOM 2086 N N . SER B 1 2 ? 9.477 -3.664 -15.008 1 76.94 2 SER B N 1
ATOM 2087 C CA . SER B 1 2 ? 8.773 -4.609 -14.156 1 76.94 2 SER B CA 1
ATOM 2088 C C . SER B 1 2 ? 7.305 -4.23 -14.008 1 76.94 2 SER B C 1
ATOM 2090 O O . SER B 1 2 ? 6.918 -3.098 -14.297 1 76.94 2 SER B O 1
ATOM 2092 N N . ARG B 1 3 ? 6.559 -5.285 -13.797 1 83.69 3 ARG B N 1
ATOM 2093 C CA . ARG B 1 3 ? 5.117 -5.086 -13.68 1 83.69 3 ARG B CA 1
ATOM 2094 C C . ARG B 1 3 ? 4.594 -5.625 -12.352 1 83.69 3 ARG B C 1
ATOM 2096 O O . ARG B 1 3 ? 5.066 -6.652 -11.867 1 83.69 3 ARG B O 1
ATOM 2103 N N . ALA B 1 4 ? 3.68 -4.859 -11.828 1 88.56 4 ALA B N 1
ATOM 2104 C CA . ALA B 1 4 ? 2.961 -5.293 -10.633 1 88.56 4 ALA B CA 1
ATOM 2105 C C . ALA B 1 4 ? 1.453 -5.145 -10.812 1 88.56 4 ALA B C 1
ATOM 2107 O O . ALA B 1 4 ? 0.997 -4.52 -11.773 1 88.56 4 ALA B O 1
ATOM 2108 N N . ILE B 1 5 ? 0.761 -5.785 -9.969 1 90.38 5 ILE B N 1
ATOM 2109 C CA . ILE B 1 5 ? -0.691 -5.703 -10.094 1 90.38 5 ILE B CA 1
ATOM 2110 C C . ILE B 1 5 ? -1.279 -5.078 -8.828 1 90.38 5 ILE B C 1
ATOM 2112 O O . ILE B 1 5 ? -0.721 -5.223 -7.738 1 90.38 5 ILE B O 1
ATOM 2116 N N . HIS B 1 6 ? -2.27 -4.344 -8.984 1 92.69 6 HIS B N 1
ATOM 2117 C CA . HIS B 1 6 ? -3.129 -3.832 -7.922 1 92.69 6 HIS B CA 1
ATOM 2118 C C . HIS B 1 6 ? -4.598 -4.125 -8.211 1 92.69 6 HIS B C 1
ATOM 2120 O O . HIS B 1 6 ? -5.047 -3.986 -9.352 1 92.69 6 HIS B O 1
ATOM 2126 N N . LEU B 1 7 ? -5.305 -4.543 -7.164 1 92.81 7 LEU B N 1
ATOM 2127 C CA . LEU B 1 7 ? -6.707 -4.902 -7.332 1 92.81 7 LEU B CA 1
ATOM 2128 C C . LEU B 1 7 ? -7.59 -4.117 -6.367 1 92.81 7 LEU B C 1
ATOM 2130 O O . LEU B 1 7 ? -7.262 -3.988 -5.188 1 92.81 7 LEU B O 1
ATOM 2134 N N . GLU B 1 8 ? -8.641 -3.609 -6.902 1 92.31 8 GLU B N 1
ATOM 2135 C CA . GLU B 1 8 ? -9.633 -2.896 -6.105 1 92.31 8 GLU B CA 1
ATOM 2136 C C . GLU B 1 8 ? -11.047 -3.389 -6.41 1 92.31 8 GLU B C 1
ATOM 2138 O O . GLU B 1 8 ? -11.438 -3.492 -7.574 1 92.31 8 GLU B O 1
ATOM 2143 N N . PRO B 1 9 ? -11.773 -3.662 -5.309 1 88.5 9 PRO B N 1
ATOM 2144 C CA . PRO B 1 9 ? -13.18 -3.99 -5.547 1 88.5 9 PRO B CA 1
ATOM 2145 C C . PRO B 1 9 ? -14.039 -2.756 -5.801 1 88.5 9 PRO B C 1
ATOM 2147 O O . PRO B 1 9 ? -13.812 -1.705 -5.195 1 88.5 9 PRO B O 1
ATOM 2150 N N . VAL B 1 10 ? -14.922 -2.85 -6.73 1 88.12 10 VAL B N 1
ATOM 2151 C CA . VAL B 1 10 ? -15.875 -1.778 -7 1 88.12 10 VAL B CA 1
ATOM 2152 C C . VAL B 1 10 ? -17.297 -2.338 -6.996 1 88.12 10 VAL B C 1
ATOM 2154 O O . VAL B 1 10 ? -17.516 -3.496 -7.355 1 88.12 10 VAL B O 1
ATOM 2157 N N . ASP B 1 11 ? -18.234 -1.523 -6.613 1 84.69 11 ASP B N 1
ATOM 2158 C CA . ASP B 1 11 ? -19.625 -1.972 -6.504 1 84.69 11 ASP B CA 1
ATOM 2159 C C . ASP B 1 11 ? -20.312 -1.989 -7.871 1 84.69 11 ASP B C 1
ATOM 2161 O O . ASP B 1 11 ? -21.219 -2.791 -8.109 1 84.69 11 ASP B O 1
ATOM 2165 N N . ASP B 1 12 ? -19.922 -1.007 -8.68 1 87.06 12 ASP B N 1
ATOM 2166 C CA . ASP B 1 12 ? -20.516 -0.921 -10.016 1 87.06 12 ASP B CA 1
ATOM 2167 C C . ASP B 1 12 ? -19.531 -0.286 -11.008 1 87.06 12 ASP B C 1
ATOM 2169 O O . ASP B 1 12 ? -18.391 0.012 -10.648 1 87.06 12 ASP B O 1
ATOM 2173 N N . CYS B 1 13 ? -20 -0.168 -12.234 1 85.19 13 CYS B N 1
ATOM 2174 C CA . CYS B 1 13 ? -19.094 0.299 -13.289 1 85.19 13 CYS B CA 1
ATOM 2175 C C . CYS B 1 13 ? -19.25 1.799 -13.508 1 85.19 13 CYS B C 1
ATOM 2177 O O . CYS B 1 13 ? -19.062 2.289 -14.625 1 85.19 13 CYS B O 1
ATOM 2179 N N . SER B 1 14 ? -19.641 2.453 -12.523 1 87.38 14 SER B N 1
ATOM 2180 C CA . SER B 1 14 ? -19.812 3.896 -12.656 1 87.38 14 SER B CA 1
ATOM 2181 C C . SER B 1 14 ? -18.484 4.625 -12.57 1 87.38 14 SER B C 1
ATOM 2183 O O . SER B 1 14 ? -17.5 4.082 -12.062 1 87.38 14 SER B O 1
ATOM 2185 N N . SER B 1 15 ? -18.438 5.785 -13.055 1 86.75 15 SER B N 1
ATOM 2186 C CA . SER B 1 15 ? -17.234 6.613 -13 1 86.75 15 SER B CA 1
ATOM 2187 C C . SER B 1 15 ? -16.844 6.938 -11.562 1 86.75 15 SER B C 1
ATOM 2189 O O . SER B 1 15 ? -15.664 7.07 -11.25 1 86.75 15 SER B O 1
ATOM 2191 N N . SER B 1 16 ? -17.844 7.039 -10.75 1 86.31 16 SER B N 1
ATOM 2192 C CA . SER B 1 16 ? -17.594 7.332 -9.336 1 86.31 16 SER B CA 1
ATOM 2193 C C . SER B 1 16 ? -16.812 6.203 -8.672 1 86.31 16 SER B C 1
ATOM 2195 O O . SER B 1 16 ? -15.883 6.457 -7.906 1 86.31 16 SER B O 1
ATOM 2197 N N . GLU B 1 17 ? -17.156 5.027 -9 1 89.25 17 GLU B N 1
ATOM 2198 C CA . GLU B 1 17 ? -16.484 3.867 -8.43 1 89.25 17 GLU B CA 1
ATOM 2199 C C . GLU B 1 17 ? -15.07 3.727 -8.969 1 89.25 17 GLU B C 1
ATOM 2201 O O . GLU B 1 17 ? -14.148 3.369 -8.234 1 89.25 17 GLU B O 1
ATOM 2206 N N . VAL B 1 18 ? -14.961 4.02 -10.18 1 89.94 18 VAL B N 1
ATOM 2207 C CA . VAL B 1 18 ? -13.641 3.955 -10.789 1 89.94 18 VAL B CA 1
ATOM 2208 C C . VAL B 1 18 ? -12.727 5.012 -10.156 1 89.94 18 VAL B C 1
ATOM 2210 O O . VAL B 1 18 ? -11.562 4.742 -9.875 1 89.94 18 VAL B O 1
ATOM 2213 N N . LEU B 1 19 ? -13.266 6.102 -9.984 1 89.56 19 LEU B N 1
ATOM 2214 C CA . LEU B 1 19 ? -12.5 7.172 -9.359 1 89.56 19 LEU B CA 1
ATOM 2215 C C . LEU B 1 19 ? -12.078 6.781 -7.945 1 89.56 19 LEU B C 1
ATOM 2217 O O . LEU B 1 19 ? -10.93 7.012 -7.551 1 89.56 19 LEU B O 1
ATOM 2221 N N . LYS B 1 20 ? -12.984 6.219 -7.223 1 90 20 LYS B N 1
ATOM 2222 C CA . LYS B 1 20 ? -12.664 5.766 -5.871 1 90 20 LYS B CA 1
ATOM 2223 C C . LYS B 1 20 ? -11.539 4.738 -5.887 1 90 20 LYS B C 1
ATOM 2225 O O . LYS B 1 20 ? -10.625 4.801 -5.062 1 90 20 LYS B O 1
ATOM 2230 N N . ALA B 1 21 ? -11.672 3.879 -6.793 1 92.44 21 ALA B N 1
ATOM 2231 C CA . ALA B 1 21 ? -10.633 2.857 -6.934 1 92.44 21 ALA B CA 1
ATOM 2232 C C . ALA B 1 21 ? -9.281 3.488 -7.258 1 92.44 21 ALA B C 1
ATOM 2234 O O . ALA B 1 21 ? -8.258 3.08 -6.715 1 92.44 21 ALA B O 1
ATOM 2235 N N . LEU B 1 22 ? -9.281 4.422 -8.125 1 91.12 22 LEU B N 1
ATOM 2236 C CA . LEU B 1 22 ? -8.055 5.113 -8.5 1 91.12 22 LEU B CA 1
ATOM 2237 C C . LEU B 1 22 ? -7.473 5.871 -7.312 1 91.12 22 LEU B C 1
ATOM 2239 O O . LEU B 1 22 ? -6.254 5.879 -7.117 1 91.12 22 LEU B O 1
ATOM 2243 N N . ARG B 1 23 ? -8.312 6.484 -6.598 1 91.94 23 ARG B N 1
ATOM 2244 C CA . ARG B 1 23 ? -7.867 7.215 -5.418 1 91.94 23 ARG B CA 1
ATOM 2245 C C . ARG B 1 23 ? -7.238 6.277 -4.395 1 91.94 23 ARG B C 1
ATOM 2247 O O . ARG B 1 23 ? -6.199 6.594 -3.811 1 91.94 23 ARG B O 1
ATOM 2254 N N . ASN B 1 24 ? -7.867 5.164 -4.168 1 93.06 24 ASN B N 1
ATOM 2255 C CA . ASN B 1 24 ? -7.305 4.164 -3.268 1 93.06 24 ASN B CA 1
ATOM 2256 C C . ASN B 1 24 ? -5.945 3.674 -3.758 1 93.06 24 ASN B C 1
ATOM 2258 O O . ASN B 1 24 ? -5 3.562 -2.973 1 93.06 24 ASN B O 1
ATOM 2262 N N . PHE B 1 25 ? -5.93 3.422 -5.02 1 92.62 25 PHE B N 1
ATOM 2263 C CA . PHE B 1 25 ? -4.676 3 -5.629 1 92.62 25 PHE B CA 1
ATOM 2264 C C . PHE B 1 25 ? -3.586 4.043 -5.402 1 92.62 25 PHE B C 1
ATOM 2266 O O . PHE B 1 25 ? -2.486 3.715 -4.953 1 92.62 25 PHE B O 1
ATOM 2273 N N . ALA B 1 26 ? -3.889 5.227 -5.672 1 90.19 26 ALA B N 1
ATOM 2274 C CA . ALA B 1 26 ? -2.924 6.32 -5.562 1 90.19 26 ALA B CA 1
ATOM 2275 C C . ALA B 1 26 ? -2.488 6.523 -4.113 1 90.19 26 ALA B C 1
ATOM 2277 O O . ALA B 1 26 ? -1.329 6.848 -3.848 1 90.19 26 ALA B O 1
ATOM 2278 N N . ALA B 1 27 ? -3.371 6.371 -3.246 1 90.56 27 ALA B N 1
ATOM 2279 C CA . ALA B 1 27 ? -3.072 6.559 -1.829 1 90.56 27 ALA B CA 1
ATOM 2280 C C . ALA B 1 27 ? -2.111 5.484 -1.325 1 90.56 27 ALA B C 1
ATOM 2282 O O . ALA B 1 27 ? -1.292 5.738 -0.44 1 90.56 27 ALA B O 1
ATOM 2283 N N . ILE B 1 28 ? -2.236 4.305 -1.896 1 89.69 28 ILE B N 1
ATOM 2284 C CA . ILE B 1 28 ? -1.458 3.164 -1.425 1 89.69 28 ILE B CA 1
ATOM 2285 C C . ILE B 1 28 ? -0.135 3.094 -2.184 1 89.69 28 ILE B C 1
ATOM 2287 O O . ILE B 1 28 ? 0.918 2.859 -1.587 1 89.69 28 ILE B O 1
ATOM 2291 N N . ARG B 1 29 ? -0.251 3.336 -3.512 1 88.31 29 ARG B N 1
ATOM 2292 C CA . ARG B 1 29 ? 0.9 3.045 -4.363 1 88.31 29 ARG B CA 1
ATOM 2293 C C . ARG B 1 29 ? 1.453 4.32 -4.988 1 88.31 29 ARG B C 1
ATOM 2295 O O . ARG B 1 29 ? 2.537 4.312 -5.574 1 88.31 29 ARG B O 1
ATOM 2302 N N . GLY B 1 30 ? 0.751 5.34 -4.906 1 86.38 30 GLY B N 1
ATOM 2303 C CA . GLY B 1 30 ? 1.134 6.562 -5.598 1 86.38 30 GLY B CA 1
ATOM 2304 C C . GLY B 1 30 ? 0.377 6.773 -6.895 1 86.38 30 GLY B C 1
ATOM 2305 O O . GLY B 1 30 ? 0.085 5.816 -7.613 1 86.38 30 GLY B O 1
ATOM 2306 N N . CYS B 1 31 ? 0.217 7.957 -7.145 1 87 31 CYS B N 1
ATOM 2307 C CA . CYS B 1 31 ? -0.545 8.297 -8.336 1 87 31 CYS B CA 1
ATOM 2308 C C . CYS B 1 31 ? 0.278 8.062 -9.602 1 87 31 CYS B C 1
ATOM 2310 O O . CYS B 1 31 ? 1.428 8.492 -9.688 1 87 31 CYS B O 1
ATOM 2312 N N . PRO B 1 32 ? -0.339 7.367 -10.602 1 85.06 32 PRO B N 1
ATOM 2313 C CA . PRO B 1 32 ? 0.391 7.141 -11.852 1 85.06 32 PRO B CA 1
ATOM 2314 C C . PRO B 1 32 ? 0.53 8.414 -12.688 1 85.06 32 PRO B C 1
ATOM 2316 O O . PRO B 1 32 ? -0.318 9.305 -12.609 1 85.06 32 PRO B O 1
ATOM 2319 N N . SER B 1 33 ? 1.563 8.469 -13.469 1 84.81 33 SER B N 1
ATOM 2320 C CA . SER B 1 33 ? 1.758 9.602 -14.367 1 84.81 33 SER B CA 1
ATOM 2321 C C . SER B 1 33 ? 0.976 9.414 -15.664 1 84.81 33 SER B C 1
ATOM 2323 O O . SER B 1 33 ? 0.536 10.391 -16.266 1 84.81 33 SER B O 1
ATOM 2325 N N . VAL B 1 34 ? 0.879 8.125 -16.062 1 85.12 34 VAL B N 1
ATOM 2326 C CA . VAL B 1 34 ? 0.169 7.793 -17.297 1 85.12 34 VAL B CA 1
ATOM 2327 C C . VAL B 1 34 ? -0.775 6.621 -17.047 1 85.12 34 VAL B C 1
ATOM 2329 O O . VAL B 1 34 ? -0.409 5.652 -16.359 1 85.12 34 VAL B O 1
ATOM 2332 N N . ILE B 1 35 ? -1.944 6.805 -17.562 1 86.94 35 ILE B N 1
ATOM 2333 C CA . ILE B 1 35 ? -2.943 5.75 -17.453 1 86.94 35 ILE B CA 1
ATOM 2334 C C . ILE B 1 35 ? -3.418 5.332 -18.844 1 86.94 35 ILE B C 1
ATOM 2336 O O . ILE B 1 35 ? -3.738 6.184 -19.672 1 86.94 35 ILE B O 1
ATOM 2340 N N . TYR B 1 36 ? -3.4 4.016 -19.062 1 83.88 36 TYR B N 1
ATOM 2341 C CA . TYR B 1 36 ? -4.023 3.449 -20.25 1 83.88 36 TYR B CA 1
ATOM 2342 C C . TYR B 1 36 ? -5.273 2.654 -19.891 1 83.88 36 TYR B C 1
ATOM 2344 O O . TYR B 1 36 ? -5.262 1.872 -18.938 1 83.88 36 TYR B O 1
ATOM 2352 N N . SER B 1 37 ? -6.344 2.977 -20.516 1 85.44 37 SER B N 1
ATOM 2353 C CA . SER B 1 37 ? -7.574 2.244 -20.234 1 85.44 37 SER B CA 1
ATOM 2354 C C . SER B 1 37 ? -8.297 1.854 -21.516 1 85.44 37 SER B C 1
ATOM 2356 O O . SER B 1 37 ? -7.969 2.357 -22.594 1 85.44 37 SER B O 1
ATOM 2358 N N . ASP B 1 38 ? -9.156 0.934 -21.359 1 80.75 38 ASP B N 1
ATOM 2359 C CA . ASP B 1 38 ? -10.047 0.636 -22.484 1 80.75 38 ASP B CA 1
ATOM 2360 C C . ASP B 1 38 ? -11.039 1.772 -22.703 1 80.75 38 ASP B C 1
ATOM 2362 O O . ASP B 1 38 ? -10.953 2.82 -22.062 1 80.75 38 ASP B O 1
ATOM 2366 N N . ASN B 1 39 ? -11.898 1.592 -23.719 1 77.94 39 ASN B N 1
ATOM 2367 C CA . ASN B 1 39 ? -12.773 2.68 -24.141 1 77.94 39 ASN B CA 1
ATOM 2368 C C . ASN B 1 39 ? -14.133 2.605 -23.453 1 77.94 39 ASN B C 1
ATOM 2370 O O . ASN B 1 39 ? -15.148 2.99 -24.031 1 77.94 39 ASN B O 1
ATOM 2374 N N . GLY B 1 40 ? -14.117 2.158 -22.234 1 81.19 40 GLY B N 1
ATOM 2375 C CA . GLY B 1 40 ? -15.375 2.182 -21.516 1 81.19 40 GLY B CA 1
ATOM 2376 C C . GLY B 1 40 ? -15.867 3.586 -21.203 1 81.19 40 GLY B C 1
ATOM 2377 O O . GLY B 1 40 ? -15.062 4.488 -20.953 1 81.19 40 GLY B O 1
ATOM 2378 N N . SER B 1 41 ? -17.047 3.771 -21.281 1 79.94 41 SER B N 1
ATOM 2379 C CA . SER B 1 41 ? -17.625 5.098 -21.109 1 79.94 41 SER B CA 1
ATOM 2380 C C . SER B 1 41 ? -17.25 5.688 -19.75 1 79.94 41 SER B C 1
ATOM 2382 O O . SER B 1 41 ? -17.016 6.895 -19.641 1 79.94 41 SER B O 1
ATOM 2384 N N . ASN B 1 42 ? -17.203 4.902 -18.781 1 82.56 42 ASN B N 1
ATOM 2385 C CA . ASN B 1 42 ? -16.844 5.359 -17.438 1 82.56 42 ASN B CA 1
ATOM 2386 C C . ASN B 1 42 ? -15.414 5.867 -17.391 1 82.56 42 ASN B C 1
ATOM 2388 O O . ASN B 1 42 ? -15.125 6.867 -16.719 1 82.56 42 ASN B O 1
ATOM 2392 N N . PHE B 1 43 ? -14.602 5.301 -18.109 1 84.88 43 PHE B N 1
ATOM 2393 C CA . PHE B 1 43 ? -13.203 5.703 -18.156 1 84.88 43 PHE B CA 1
ATOM 2394 C C . PHE B 1 43 ? -13.031 6.98 -18.969 1 84.88 43 PHE B C 1
ATOM 2396 O O . PHE B 1 43 ? -12.25 7.859 -18.594 1 84.88 43 PHE B O 1
ATOM 2403 N N . LYS B 1 44 ? -13.766 7.004 -20 1 80.62 44 LYS B N 1
ATOM 2404 C CA . LYS B 1 44 ? -13.664 8.18 -20.859 1 80.62 44 LYS B CA 1
ATOM 2405 C C . LYS B 1 44 ? -14.078 9.445 -20.109 1 80.62 44 LYS B C 1
ATOM 2407 O O . LYS B 1 44 ? -13.414 10.477 -20.203 1 80.62 44 LYS B O 1
ATOM 2412 N N . LYS B 1 45 ? -15.156 9.312 -19.438 1 80.62 45 LYS B N 1
ATOM 2413 C CA . LYS B 1 45 ? -15.641 10.453 -18.656 1 80.62 45 LYS B CA 1
ATOM 2414 C C . LYS B 1 45 ? -14.609 10.875 -17.609 1 80.62 45 LYS B C 1
ATOM 2416 O O . LYS B 1 45 ? -14.328 12.062 -17.469 1 80.62 45 LYS B O 1
ATOM 2421 N N . LEU B 1 46 ? -14.109 9.922 -16.953 1 82.5 46 LEU B N 1
ATOM 2422 C CA . LEU B 1 46 ? -13.125 10.195 -15.906 1 82.5 46 LEU B CA 1
ATOM 2423 C C . LEU B 1 46 ? -11.828 10.727 -16.516 1 82.5 46 LEU B C 1
ATOM 2425 O O . LEU B 1 46 ? -11.234 11.672 -15.984 1 82.5 46 LEU B O 1
ATOM 2429 N N . GLY B 1 47 ? -11.445 10.125 -17.562 1 80.62 47 GLY B N 1
ATOM 2430 C CA . GLY B 1 47 ? -10.234 10.57 -18.234 1 80.62 47 GLY B CA 1
ATOM 2431 C C . GLY B 1 47 ? -10.297 12.008 -18.703 1 80.62 47 GLY B C 1
ATOM 2432 O O . GLY B 1 47 ? -9.344 12.766 -18.531 1 80.62 47 GLY B O 1
ATOM 2433 N N . LYS B 1 48 ? -11.359 12.305 -19.219 1 78.5 48 LYS B N 1
ATOM 2434 C CA . LYS B 1 48 ? -11.555 13.68 -19.672 1 78.5 48 LYS B CA 1
ATOM 2435 C C . LYS B 1 48 ? -11.508 14.656 -18.5 1 78.5 48 LYS B C 1
ATOM 2437 O O . LYS B 1 48 ? -10.898 15.719 -18.594 1 78.5 48 LYS B O 1
ATOM 2442 N N . LEU B 1 49 ? -12.133 14.211 -17.5 1 78.06 49 LEU B N 1
ATOM 2443 C CA . LEU B 1 49 ? -12.156 15.047 -16.312 1 78.06 49 LEU B CA 1
ATOM 2444 C C . LEU B 1 49 ? -10.75 15.242 -15.75 1 78.06 49 LEU B C 1
ATOM 2446 O O . LEU B 1 49 ? -10.352 16.359 -15.438 1 78.06 49 LEU B O 1
ATOM 2450 N N . LEU B 1 50 ? -9.992 14.203 -15.688 1 79.62 50 LEU B N 1
ATOM 2451 C CA . LEU B 1 50 ? -8.672 14.25 -15.078 1 79.62 50 LEU B CA 1
ATOM 2452 C C . LEU B 1 50 ? -7.672 14.938 -16 1 79.62 50 LEU B C 1
ATOM 2454 O O . LEU B 1 50 ? -6.738 15.602 -15.539 1 79.62 50 LEU B O 1
ATOM 2458 N N . ASN B 1 51 ? -7.918 14.781 -17.25 1 76.19 51 ASN B N 1
ATOM 2459 C CA . ASN B 1 51 ? -7.039 15.438 -18.203 1 76.19 51 ASN B CA 1
ATOM 2460 C C . ASN B 1 51 ? -7.25 16.953 -18.219 1 76.19 51 ASN B C 1
ATOM 2462 O O . ASN B 1 51 ? -6.336 17.703 -18.531 1 76.19 51 ASN B O 1
ATOM 2466 N N . SER B 1 52 ? -8.344 17.281 -17.891 1 70.12 52 SER B N 1
ATOM 2467 C CA . SER B 1 52 ? -8.664 18.703 -17.875 1 70.12 52 SER B CA 1
ATOM 2468 C C . SER B 1 52 ? -8.164 19.375 -16.609 1 70.12 52 SER B C 1
ATOM 2470 O O . SER B 1 52 ? -8.078 20.609 -16.531 1 70.12 52 SER B O 1
ATOM 2472 N N . CYS B 1 53 ? -7.855 18.531 -15.602 1 61.38 53 CYS B N 1
ATOM 2473 C CA . CYS B 1 53 ? -7.391 19.078 -14.336 1 61.38 53 CYS B CA 1
ATOM 2474 C C . CYS B 1 53 ? -5.949 19.562 -14.445 1 61.38 53 CYS B C 1
ATOM 2476 O O . CYS B 1 53 ? -5.016 18.766 -14.359 1 61.38 53 CYS B O 1
ATOM 2478 N N . LEU B 1 54 ? -5.559 20.703 -15.172 1 52.75 54 LEU B N 1
ATOM 2479 C CA . LEU B 1 54 ? -4.273 21.281 -15.531 1 52.75 54 LEU B CA 1
ATOM 2480 C C . LEU B 1 54 ? -3.391 21.453 -14.297 1 52.75 54 LEU B C 1
ATOM 2482 O O . LEU B 1 54 ? -2.166 21.312 -14.383 1 52.75 54 LEU B O 1
ATOM 2486 N N . ASN B 1 55 ? -3.91 21.969 -13.266 1 52.06 55 ASN B N 1
ATOM 2487 C CA . ASN B 1 55 ? -3.094 22.578 -12.219 1 52.06 55 ASN B CA 1
ATOM 2488 C C . ASN B 1 55 ? -2.686 21.562 -11.156 1 52.06 55 ASN B C 1
ATOM 2490 O O . ASN B 1 55 ? -2.127 21.938 -10.125 1 52.06 55 ASN B O 1
ATOM 2494 N N . GLN B 1 56 ? -2.979 20.297 -11.43 1 57.41 56 GLN B N 1
ATOM 2495 C CA . GLN B 1 56 ? -2.684 19.344 -10.367 1 57.41 56 GLN B CA 1
ATOM 2496 C C . GLN B 1 56 ? -1.802 18.203 -10.883 1 57.41 56 GLN B C 1
ATOM 2498 O O . GLN B 1 56 ? -1.314 18.25 -12.016 1 57.41 56 GLN B O 1
ATOM 2503 N N . ILE B 1 57 ? -1.446 17.312 -10.023 1 59.28 57 ILE B N 1
ATOM 2504 C CA . ILE B 1 57 ? -0.674 16.125 -10.414 1 59.28 57 ILE B CA 1
ATOM 2505 C C . ILE B 1 57 ? -1.138 15.633 -11.781 1 59.28 57 ILE B C 1
ATOM 2507 O O . ILE B 1 57 ? -2.305 15.281 -11.953 1 59.28 57 ILE B O 1
ATOM 2511 N N . LYS B 1 58 ? -0.358 15.953 -12.836 1 67.19 58 LYS B N 1
ATOM 2512 C CA . LYS B 1 58 ? -0.667 15.664 -14.234 1 67.19 58 LYS B CA 1
ATOM 2513 C C . LYS B 1 58 ? -0.728 14.156 -14.477 1 67.19 58 LYS B C 1
ATOM 2515 O O . LYS B 1 58 ? 0.262 13.453 -14.281 1 67.19 58 LYS B O 1
ATOM 2520 N N . ILE B 1 59 ? -1.989 13.672 -14.547 1 76.88 59 ILE B N 1
ATOM 2521 C CA . ILE B 1 59 ? -2.199 12.305 -15.008 1 76.88 59 ILE B CA 1
ATOM 2522 C C . ILE B 1 59 ? -2.59 12.312 -16.484 1 76.88 59 ILE B C 1
ATOM 2524 O O . ILE B 1 59 ? -3.525 13.008 -16.875 1 76.88 59 ILE B O 1
ATOM 2528 N N . GLU B 1 60 ? -1.761 11.734 -17.328 1 82.12 60 GLU B N 1
ATOM 2529 C CA . GLU B 1 60 ? -2.121 11.562 -18.719 1 82.12 60 GLU B CA 1
ATOM 2530 C C . GLU B 1 60 ? -2.93 10.281 -18.938 1 82.12 60 GLU B C 1
ATOM 2532 O O . GLU B 1 60 ? -2.443 9.188 -18.672 1 82.12 60 GLU B O 1
ATOM 2537 N N . TRP B 1 61 ? -4.082 10.477 -19.359 1 84.88 61 TRP B N 1
ATOM 2538 C CA . TRP B 1 61 ? -4.957 9.336 -19.578 1 84.88 61 TRP B CA 1
ATOM 2539 C C . TRP B 1 61 ? -5.102 9.039 -21.078 1 84.88 61 TRP B C 1
ATOM 2541 O O . TRP B 1 61 ? -5.57 9.891 -21.828 1 84.88 61 TRP B O 1
ATOM 2551 N N . HIS B 1 62 ? -4.699 7.891 -21.5 1 82.81 62 HIS B N 1
ATOM 2552 C CA . HIS B 1 62 ? -4.789 7.465 -22.891 1 82.81 62 HIS B CA 1
ATOM 2553 C C . HIS B 1 62 ? -5.781 6.316 -23.047 1 82.81 62 HIS B C 1
ATOM 2555 O O . HIS B 1 62 ? -5.887 5.453 -22.172 1 82.81 62 HIS B O 1
ATOM 2561 N N . PHE B 1 63 ? -6.496 6.379 -24.062 1 81.5 63 PHE B N 1
ATOM 2562 C CA . PHE B 1 63 ? -7.469 5.328 -24.328 1 81.5 63 PHE B CA 1
ATOM 2563 C C . PHE B 1 63 ? -6.969 4.391 -25.422 1 81.5 63 PHE B C 1
ATOM 2565 O O . PHE B 1 63 ? -6.449 4.84 -26.438 1 81.5 63 PHE B O 1
ATOM 2572 N N . THR B 1 64 ? -6.586 3.135 -24.953 1 69.94 64 THR B N 1
ATOM 2573 C CA . THR B 1 64 ? -5.953 2.154 -25.828 1 69.94 64 THR B CA 1
ATOM 2574 C C . THR B 1 64 ? -6.867 1.811 -27 1 69.94 64 THR B C 1
ATOM 2576 O O . THR B 1 64 ? -8.078 1.679 -26.828 1 69.94 64 THR B O 1
ATOM 2579 N N . THR B 1 65 ? -6.398 2.072 -28.109 1 58.41 65 THR B N 1
ATOM 2580 C CA . THR B 1 65 ? -7.012 1.495 -29.297 1 58.41 65 THR B CA 1
ATOM 2581 C C . THR B 1 65 ? -6.773 -0.011 -29.344 1 58.41 65 THR B C 1
ATOM 2583 O O . THR B 1 65 ? -5.754 -0.502 -28.859 1 58.41 65 THR B O 1
ATOM 2586 N N . PRO B 1 66 ? -7.852 -0.829 -29.469 1 49.72 66 PRO B N 1
ATOM 2587 C CA . PRO B 1 66 ? -7.785 -2.291 -29.516 1 49.72 66 PRO B CA 1
ATOM 2588 C C . PRO B 1 66 ? -6.414 -2.803 -29.953 1 49.72 66 PRO B C 1
ATOM 2590 O O . PRO B 1 66 ? -5.953 -3.84 -29.484 1 49.72 66 PRO B O 1
ATOM 2593 N N . TYR B 1 67 ? -5.891 -2.469 -31.047 1 43.19 67 TYR B N 1
ATOM 2594 C CA . TYR B 1 67 ? -4.996 -3.309 -31.844 1 43.19 67 TYR B CA 1
ATOM 2595 C C . TYR B 1 67 ? -3.541 -3.059 -31.469 1 43.19 67 TYR B C 1
ATOM 2597 O O . TYR B 1 67 ? -2.635 -3.338 -32.25 1 43.19 67 TYR B O 1
ATOM 2605 N N . SER B 1 68 ? -3.217 -2.322 -30.5 1 46.25 68 SER B N 1
ATOM 2606 C CA . SER B 1 68 ? -1.763 -2.268 -30.625 1 46.25 68 SER B CA 1
ATOM 2607 C C . SER B 1 68 ? -1.118 -3.529 -30.047 1 46.25 68 SER B C 1
ATOM 2609 O O . SER B 1 68 ? -1.106 -3.736 -28.844 1 46.25 68 SER B O 1
ATOM 2611 N N . PRO B 1 69 ? -0.718 -4.48 -30.75 1 43.5 69 PRO B N 1
ATOM 2612 C CA . PRO B 1 69 ? -0.283 -5.863 -30.531 1 43.5 69 PRO B CA 1
ATOM 2613 C C . PRO B 1 69 ? 0.784 -5.988 -29.453 1 43.5 69 PRO B C 1
ATOM 2615 O O . PRO B 1 69 ? 0.782 -6.953 -28.688 1 43.5 69 PRO B O 1
ATOM 2618 N N . HIS B 1 70 ? 2.014 -5.285 -29.656 1 43.75 70 HIS B N 1
ATOM 2619 C CA . HIS B 1 70 ? 3.252 -5.789 -29.078 1 43.75 70 HIS B CA 1
ATOM 2620 C C . HIS B 1 70 ? 3.33 -5.469 -27.578 1 43.75 70 HIS B C 1
ATOM 2622 O O . HIS B 1 70 ? 3.93 -6.223 -26.812 1 43.75 70 HIS B O 1
ATOM 2628 N N . ARG B 1 71 ? 3.131 -4.246 -27.125 1 47.88 71 ARG B N 1
ATOM 2629 C CA . ARG B 1 71 ? 3.348 -3.783 -25.766 1 47.88 71 ARG B CA 1
ATOM 2630 C C . ARG B 1 71 ? 2.268 -4.316 -24.828 1 47.88 71 ARG B C 1
ATOM 2632 O O . ARG B 1 71 ? 2.541 -4.613 -23.656 1 47.88 71 ARG B O 1
ATOM 2639 N N . GLY B 1 72 ? 1.147 -4.555 -25.484 1 53.12 72 GLY B N 1
ATOM 2640 C CA . GLY B 1 72 ? -0.146 -4.895 -24.922 1 53.12 72 GLY B CA 1
ATOM 2641 C C . GLY B 1 72 ? -0.262 -6.355 -24.531 1 53.12 72 GLY B C 1
ATOM 2642 O O . GLY B 1 72 ? -1.073 -6.715 -23.672 1 53.12 72 GLY B O 1
ATOM 2643 N N . GLY B 1 73 ? 0.936 -7.055 -24.844 1 62.44 73 GLY B N 1
ATOM 2644 C CA . GLY B 1 73 ? 0.695 -8.484 -24.75 1 62.44 73 GLY B CA 1
ATOM 2645 C C . GLY B 1 73 ? 0.89 -9.023 -23.344 1 62.44 73 GLY B C 1
ATOM 2646 O O . GLY B 1 73 ? 0.047 -9.766 -22.828 1 62.44 73 GLY B O 1
ATOM 2647 N N . ALA B 1 74 ? 2.021 -8.461 -22.656 1 70.19 74 ALA B N 1
ATOM 2648 C CA . ALA B 1 74 ? 2.328 -9.062 -21.359 1 70.19 74 ALA B CA 1
ATOM 2649 C C . ALA B 1 74 ? 1.355 -8.586 -20.281 1 70.19 74 ALA B C 1
ATOM 2651 O O . ALA B 1 74 ? 0.881 -9.383 -19.469 1 70.19 74 ALA B O 1
ATOM 2652 N N . TRP B 1 75 ? 1.029 -7.297 -20.328 1 76.88 75 TRP B N 1
ATOM 2653 C CA . TRP B 1 75 ? 0.138 -6.812 -19.266 1 76.88 75 TRP B CA 1
ATOM 2654 C C . TRP B 1 75 ? -1.29 -7.297 -19.5 1 76.88 75 TRP B C 1
ATOM 2656 O O . TRP B 1 75 ? -2.027 -7.559 -18.547 1 76.88 75 TRP B O 1
ATOM 2666 N N . GLU B 1 76 ? -1.613 -7.43 -20.75 1 75.31 76 GLU B N 1
ATOM 2667 C CA . GLU B 1 76 ? -2.932 -7.973 -21.062 1 75.31 76 GLU B CA 1
ATOM 2668 C C . GLU B 1 76 ? -3.064 -9.414 -20.578 1 75.31 76 GLU B C 1
ATOM 2670 O O . GLU B 1 76 ? -4.109 -9.797 -20.047 1 75.31 76 GLU B O 1
ATOM 2675 N N . ALA B 1 77 ? -1.968 -10.117 -20.812 1 77.19 77 ALA B N 1
ATOM 2676 C CA . ALA B 1 77 ? -1.97 -11.508 -20.359 1 77.19 77 ALA B CA 1
ATOM 2677 C C . ALA B 1 77 ? -2.074 -11.586 -18.844 1 77.19 77 ALA B C 1
ATOM 2679 O O . ALA B 1 77 ? -2.773 -12.453 -18.312 1 77.19 77 ALA B O 1
ATOM 2680 N N . LEU B 1 78 ? -1.438 -10.672 -18.188 1 82.88 78 LEU B N 1
ATOM 2681 C CA . LEU B 1 78 ? -1.489 -10.625 -16.734 1 82.88 78 LEU B CA 1
ATOM 2682 C C . LEU B 1 78 ? -2.895 -10.289 -16.234 1 82.88 78 LEU B C 1
ATOM 2684 O O . LEU B 1 78 ? -3.389 -10.891 -15.289 1 82.88 78 LEU B O 1
ATOM 2688 N N . ILE B 1 79 ? -3.52 -9.383 -16.922 1 84.06 79 ILE B N 1
ATOM 2689 C CA . ILE B 1 79 ? -4.875 -8.977 -16.562 1 84.06 79 ILE B CA 1
ATOM 2690 C C . ILE B 1 79 ? -5.84 -10.133 -16.797 1 84.06 79 ILE B C 1
ATOM 2692 O O . ILE B 1 79 ? -6.68 -10.438 -15.953 1 84.06 79 ILE B O 1
ATOM 2696 N N . LYS B 1 80 ? -5.656 -10.75 -17.938 1 83.88 80 LYS B N 1
ATOM 2697 C CA . LYS B 1 80 ? -6.527 -11.867 -18.281 1 83.88 80 LYS B CA 1
ATOM 2698 C C . LYS B 1 80 ? -6.375 -13.008 -17.281 1 83.88 80 LYS B C 1
ATOM 2700 O O . LYS B 1 80 ? -7.371 -13.602 -16.844 1 83.88 80 LYS B O 1
ATOM 2705 N N . SER B 1 81 ? -5.16 -13.312 -16.969 1 88.62 81 SER B N 1
ATOM 2706 C CA . SER B 1 81 ? -4.906 -14.375 -16 1 88.62 81 SER B CA 1
ATOM 2707 C C . SER B 1 81 ? -5.52 -14.047 -14.648 1 88.62 81 SER B C 1
ATOM 2709 O O . SER B 1 81 ? -6.098 -14.914 -14 1 88.62 81 SER B O 1
ATOM 2711 N N . THR B 1 82 ? -5.406 -12.797 -14.258 1 89.56 82 THR B N 1
ATOM 2712 C CA . THR B 1 82 ? -5.953 -12.375 -12.977 1 89.56 82 THR B CA 1
ATOM 2713 C C . THR B 1 82 ? -7.48 -12.461 -12.984 1 89.56 82 THR B C 1
ATOM 2715 O O . THR B 1 82 ? -8.086 -12.938 -12.016 1 89.56 82 THR B O 1
ATOM 2718 N N . LYS B 1 83 ? -8.055 -12.055 -14.062 1 87.88 83 LYS B N 1
ATOM 2719 C CA . LYS B 1 83 ? -9.508 -12.125 -14.18 1 87.88 83 LYS B CA 1
ATOM 2720 C C . LYS B 1 83 ? -9.992 -13.57 -14.109 1 87.88 83 LYS B C 1
ATOM 2722 O O . LYS B 1 83 ? -10.953 -13.875 -13.406 1 87.88 83 LYS B O 1
ATOM 2727 N N . ARG B 1 84 ? -9.312 -14.414 -14.773 1 88.94 84 ARG B N 1
ATOM 2728 C CA . ARG B 1 84 ? -9.688 -15.82 -14.789 1 88.94 84 ARG B CA 1
ATOM 2729 C C . ARG B 1 84 ? -9.562 -16.438 -13.406 1 88.94 84 ARG B C 1
ATOM 2731 O O . ARG B 1 84 ? -10.406 -17.25 -13.008 1 88.94 84 ARG B O 1
ATOM 2738 N N . ALA B 1 85 ? -8.508 -16.047 -12.758 1 88.88 85 ALA B N 1
ATOM 2739 C CA . ALA B 1 85 ? -8.289 -16.562 -11.406 1 88.88 85 ALA B CA 1
ATOM 2740 C C . ALA B 1 85 ? -9.414 -16.125 -10.469 1 88.88 85 ALA B C 1
ATOM 2742 O O . ALA B 1 85 ? -9.844 -16.891 -9.609 1 88.88 85 ALA B O 1
ATOM 2743 N N . LEU B 1 86 ? -9.914 -14.93 -10.688 1 88.38 86 LEU B N 1
ATOM 2744 C CA . LEU B 1 86 ? -10.914 -14.367 -9.789 1 88.38 86 LEU B CA 1
ATOM 2745 C C . LEU B 1 86 ? -12.297 -14.938 -10.102 1 88.38 86 LEU B C 1
ATOM 2747 O O . LEU B 1 86 ? -13.156 -15 -9.219 1 88.38 86 LEU B O 1
ATOM 2751 N N . TYR B 1 87 ? -12.508 -15.352 -11.328 1 85.06 87 TYR B N 1
ATOM 2752 C CA . TYR B 1 87 ? -13.789 -15.922 -11.711 1 85.06 87 TYR B CA 1
ATOM 2753 C C . TYR B 1 87 ? -14.094 -17.188 -10.914 1 85.06 87 TYR B C 1
ATOM 2755 O O . TYR B 1 87 ? -15.25 -17.5 -10.641 1 85.06 87 TYR B O 1
ATOM 2763 N N . GLY B 1 88 ? -13.109 -17.844 -10.492 1 77.06 88 GLY B N 1
ATOM 2764 C CA . GLY B 1 88 ? -13.305 -19.062 -9.734 1 77.06 88 GLY B CA 1
ATOM 2765 C C . GLY B 1 88 ? -13.773 -18.812 -8.312 1 77.06 88 GLY B C 1
ATOM 2766 O O . GLY B 1 88 ? -14.289 -19.719 -7.66 1 77.06 88 GLY B O 1
ATOM 2767 N N . ILE B 1 89 ? -13.664 -17.547 -7.859 1 78 89 ILE B N 1
ATOM 2768 C CA . ILE B 1 89 ? -13.984 -17.281 -6.461 1 78 89 ILE B CA 1
ATOM 2769 C C . ILE B 1 89 ? -15.195 -16.359 -6.371 1 78 89 ILE B C 1
ATOM 2771 O O . ILE B 1 89 ? -15.898 -16.328 -5.355 1 78 89 ILE B O 1
ATOM 2775 N N . VAL B 1 90 ? -15.484 -15.594 -7.348 1 72 90 VAL B N 1
ATOM 2776 C CA . VAL B 1 90 ? -16.469 -14.523 -7.281 1 72 90 VAL B CA 1
ATOM 2777 C C . VAL B 1 90 ? -17.875 -15.125 -7.137 1 72 90 VAL B C 1
ATOM 2779 O O . VAL B 1 90 ? -18.781 -14.484 -6.582 1 72 90 VAL B O 1
ATOM 2782 N N . TRP B 1 91 ? -18.062 -16.297 -7.539 1 67.19 91 TRP B N 1
ATOM 2783 C CA . TRP B 1 91 ? -19.391 -16.891 -7.527 1 67.19 91 TRP B CA 1
ATOM 2784 C C . TRP B 1 91 ? -19.75 -17.391 -6.137 1 67.19 91 TRP B C 1
ATOM 2786 O O . TRP B 1 91 ? -20.891 -17.797 -5.895 1 67.19 91 TRP B O 1
ATOM 2796 N N . ARG B 1 92 ? -18.844 -17.141 -5.352 1 66.81 92 ARG B N 1
ATOM 2797 C CA . ARG B 1 92 ? -19.125 -17.703 -4.027 1 66.81 92 ARG B CA 1
ATOM 2798 C C . ARG B 1 92 ? -20.062 -16.781 -3.24 1 66.81 92 ARG B C 1
ATOM 2800 O O . ARG B 1 92 ? -19.938 -15.555 -3.309 1 66.81 92 ARG B O 1
ATOM 2807 N N . LYS B 1 93 ? -21.109 -17.203 -2.779 1 60.41 93 LYS B N 1
ATOM 2808 C CA . LYS B 1 93 ? -22.266 -16.531 -2.188 1 60.41 93 LYS B CA 1
ATOM 2809 C C . LYS B 1 93 ? -21.844 -15.695 -0.981 1 60.41 93 LYS B C 1
ATOM 2811 O O . LYS B 1 93 ? -22.438 -14.641 -0.715 1 60.41 93 LYS B O 1
ATOM 2816 N N . ASP B 1 94 ? -20.875 -16.141 -0.195 1 65.81 94 ASP B N 1
ATOM 2817 C CA . ASP B 1 94 ? -20.656 -15.492 1.097 1 65.81 94 ASP B CA 1
ATOM 2818 C C . ASP B 1 94 ? -19.578 -14.406 0.996 1 65.81 94 ASP B C 1
ATOM 2820 O O . ASP B 1 94 ? -18.984 -14.016 2.004 1 65.81 94 ASP B O 1
ATOM 2824 N N . LEU B 1 95 ? -19.547 -13.852 -0.179 1 73.69 95 LEU B N 1
ATOM 2825 C CA . LEU B 1 95 ? -18.469 -12.883 -0.332 1 73.69 95 LEU B CA 1
ATOM 2826 C C . LEU B 1 95 ? -18.969 -11.469 -0.081 1 73.69 95 LEU B C 1
ATOM 2828 O O . LEU B 1 95 ? -19.75 -10.93 -0.872 1 73.69 95 LEU B O 1
ATOM 2832 N N . THR B 1 96 ? -18.719 -10.992 1.137 1 78.12 96 THR B N 1
ATOM 2833 C CA . THR B 1 96 ? -18.953 -9.578 1.416 1 78.12 96 THR B CA 1
ATOM 2834 C C . THR B 1 96 ? -17.906 -8.703 0.741 1 78.12 96 THR B C 1
ATOM 2836 O O . THR B 1 96 ? -16.859 -9.188 0.34 1 78.12 96 THR B O 1
ATOM 2839 N N . ALA B 1 97 ? -18.234 -7.441 0.546 1 78.5 97 ALA B N 1
ATOM 2840 C CA . ALA B 1 97 ? -17.297 -6.504 -0.068 1 78.5 97 ALA B CA 1
ATOM 2841 C C . ALA B 1 97 ? -15.977 -6.465 0.696 1 78.5 97 ALA B C 1
ATOM 2843 O O . ALA B 1 97 ? -14.898 -6.383 0.092 1 78.5 97 ALA B O 1
ATOM 2844 N N . GLU B 1 98 ? -16.109 -6.648 1.947 1 80.12 98 GLU B N 1
ATOM 2845 C CA . GLU B 1 98 ? -14.922 -6.578 2.787 1 80.12 98 GLU B CA 1
ATOM 2846 C C . GLU B 1 98 ? -14.055 -7.82 2.615 1 80.12 98 GLU B C 1
ATOM 2848 O O . GLU B 1 98 ? -12.828 -7.719 2.508 1 80.12 98 GLU B O 1
ATOM 2853 N N . ASN B 1 99 ? -14.75 -8.906 2.592 1 83.81 99 ASN B N 1
ATOM 2854 C CA . ASN B 1 99 ? -14.008 -10.148 2.41 1 83.81 99 ASN B CA 1
ATOM 2855 C C . ASN B 1 99 ? -13.375 -10.227 1.021 1 83.81 99 ASN B C 1
ATOM 2857 O O . ASN B 1 99 ? -12.258 -10.719 0.867 1 83.81 99 ASN B O 1
ATOM 2861 N N . PHE B 1 100 ? -14.156 -9.703 0.154 1 88 100 PHE B N 1
ATOM 2862 C CA . PHE B 1 100 ? -13.656 -9.711 -1.215 1 88 100 PHE B CA 1
ATOM 2863 C C . PHE B 1 100 ? -12.414 -8.828 -1.341 1 88 100 PHE B C 1
ATOM 2865 O O . PHE B 1 100 ? -11.445 -9.203 -2 1 88 100 PHE B O 1
ATOM 2872 N N . ARG B 1 101 ? -12.414 -7.773 -0.724 1 90.12 101 ARG B N 1
ATOM 2873 C CA . ARG B 1 101 ? -11.266 -6.875 -0.741 1 90.12 101 ARG B CA 1
ATOM 2874 C C . ARG B 1 101 ? -10.031 -7.555 -0.164 1 90.12 101 ARG B C 1
ATOM 2876 O O . ARG B 1 101 ? -8.938 -7.457 -0.729 1 90.12 101 ARG B O 1
ATOM 2883 N N . THR B 1 102 ? -10.234 -8.195 0.933 1 91.19 102 THR B N 1
ATOM 2884 C CA . THR B 1 102 ? -9.125 -8.891 1.58 1 91.19 102 THR B CA 1
ATOM 2885 C C . THR B 1 102 ? -8.531 -9.945 0.651 1 91.19 102 THR B C 1
ATOM 2887 O O . THR B 1 102 ? -7.309 -10.047 0.526 1 91.19 102 THR B O 1
ATOM 2890 N N . ILE B 1 103 ? -9.406 -10.625 0.037 1 90.25 103 ILE B N 1
ATOM 2891 C CA . ILE B 1 103 ? -8.969 -11.664 -0.889 1 90.25 103 ILE B CA 1
ATOM 2892 C C . ILE B 1 103 ? -8.172 -11.039 -2.033 1 90.25 103 ILE B C 1
ATOM 2894 O O . ILE B 1 103 ? -7.109 -11.539 -2.404 1 90.25 103 ILE B O 1
ATOM 2898 N N . LEU B 1 104 ? -8.648 -9.945 -2.553 1 92.38 104 LEU B N 1
ATOM 2899 C CA . LEU B 1 104 ? -7.996 -9.273 -3.672 1 92.38 104 LEU B CA 1
ATOM 2900 C C . LEU B 1 104 ? -6.609 -8.773 -3.273 1 92.38 104 LEU B C 1
ATOM 2902 O O . LEU B 1 104 ? -5.641 -8.961 -4.016 1 92.38 104 LEU B O 1
ATOM 2906 N N . TYR B 1 105 ? -6.539 -8.188 -2.133 1 93.25 105 TYR B N 1
ATOM 2907 C CA . TYR B 1 105 ? -5.262 -7.641 -1.679 1 93.25 105 TYR B CA 1
ATOM 2908 C C . TYR B 1 105 ? -4.25 -8.75 -1.44 1 93.25 105 TYR B C 1
ATOM 2910 O O . TYR B 1 105 ? -3.082 -8.633 -1.82 1 93.25 105 TYR B O 1
ATOM 2918 N N . GLU B 1 106 ? -4.68 -9.766 -0.857 1 91.81 106 GLU B N 1
ATOM 2919 C CA . GLU B 1 106 ? -3.762 -10.875 -0.592 1 91.81 106 GLU B CA 1
ATOM 2920 C C . GLU B 1 106 ? -3.316 -11.539 -1.889 1 91.81 106 GLU B C 1
ATOM 2922 O O . GLU B 1 106 ? -2.148 -11.906 -2.033 1 91.81 106 GLU B O 1
ATOM 2927 N N . LEU B 1 107 ? -4.262 -11.719 -2.748 1 90.31 107 LEU B N 1
ATOM 2928 C CA . LEU B 1 107 ? -3.912 -12.281 -4.047 1 90.31 107 LEU B CA 1
ATOM 2929 C C . LEU B 1 107 ? -2.891 -11.406 -4.762 1 90.31 107 LEU B C 1
ATOM 2931 O O . LEU B 1 107 ? -1.914 -11.914 -5.32 1 90.31 107 LEU B O 1
ATOM 2935 N N . ALA B 1 108 ? -3.111 -10.102 -4.766 1 92.62 108 ALA B N 1
ATOM 2936 C CA . ALA B 1 108 ? -2.166 -9.172 -5.379 1 92.62 108 ALA B CA 1
ATOM 2937 C C . ALA B 1 108 ? -0.791 -9.281 -4.727 1 92.62 108 ALA B C 1
ATOM 2939 O O . ALA B 1 108 ? 0.233 -9.242 -5.41 1 92.62 108 ALA B O 1
ATOM 2940 N N . ALA B 1 109 ? -0.785 -9.422 -3.455 1 90.56 109 ALA B N 1
ATOM 2941 C CA . ALA B 1 109 ? 0.472 -9.531 -2.721 1 90.56 109 ALA B CA 1
ATOM 2942 C C . ALA B 1 109 ? 1.244 -10.781 -3.137 1 90.56 109 ALA B C 1
ATOM 2944 O O . ALA B 1 109 ? 2.463 -10.734 -3.318 1 90.56 109 ALA B O 1
ATOM 2945 N N . ILE B 1 110 ? 0.521 -11.828 -3.242 1 88.88 110 ILE B N 1
ATOM 2946 C CA . ILE B 1 110 ? 1.146 -13.094 -3.635 1 88.88 110 ILE B CA 1
ATOM 2947 C C . ILE B 1 110 ? 1.69 -12.977 -5.055 1 88.88 110 ILE B C 1
ATOM 2949 O O . ILE B 1 110 ? 2.838 -13.344 -5.32 1 88.88 110 ILE B O 1
ATOM 2953 N N . ILE B 1 111 ? 0.9 -12.477 -5.891 1 89.69 111 ILE B N 1
ATOM 2954 C CA . ILE B 1 111 ? 1.29 -12.336 -7.289 1 89.69 111 ILE B CA 1
ATOM 2955 C C . ILE B 1 111 ? 2.508 -11.422 -7.395 1 89.69 111 ILE B C 1
ATOM 2957 O O . ILE B 1 111 ? 3.432 -11.695 -8.164 1 89.69 111 ILE B O 1
ATOM 2961 N N . ASN B 1 112 ? 2.537 -10.398 -6.59 1 90.94 112 ASN B N 1
ATOM 2962 C CA . ASN B 1 112 ? 3.625 -9.43 -6.652 1 90.94 112 ASN B CA 1
ATOM 2963 C C . ASN B 1 112 ? 4.871 -9.938 -5.934 1 90.94 112 ASN B C 1
ATOM 2965 O O . ASN B 1 112 ? 5.91 -9.273 -5.934 1 90.94 112 ASN B O 1
ATOM 2969 N N . SER B 1 113 ? 4.73 -11.062 -5.375 1 88.62 113 SER B N 1
ATOM 2970 C CA . SER B 1 113 ? 5.906 -11.68 -4.773 1 88.62 113 SER B CA 1
ATOM 2971 C C . SER B 1 113 ? 6.574 -12.656 -5.738 1 88.62 113 SER B C 1
ATOM 2973 O O . SER B 1 113 ? 7.535 -13.336 -5.375 1 88.62 113 SER B O 1
ATOM 2975 N N . ARG B 1 114 ? 6.098 -12.703 -6.895 1 87.94 114 ARG B N 1
ATOM 2976 C CA . ARG B 1 114 ? 6.664 -13.617 -7.887 1 87.94 114 ARG B CA 1
ATOM 2977 C C . ARG B 1 114 ? 8.07 -13.18 -8.297 1 87.94 114 ARG B C 1
ATOM 2979 O O . ARG B 1 114 ? 8.328 -11.984 -8.445 1 87.94 114 ARG B O 1
ATOM 2986 N N . PRO B 1 115 ? 8.898 -14.156 -8.492 1 86.69 115 PRO B N 1
ATOM 2987 C CA . PRO B 1 115 ? 10.242 -13.82 -8.969 1 86.69 115 PRO B CA 1
ATOM 2988 C C . PRO B 1 115 ? 10.258 -13.375 -10.422 1 86.69 115 PRO B C 1
ATOM 2990 O O . PRO B 1 115 ? 9.703 -14.055 -11.289 1 86.69 115 PRO B O 1
ATOM 2993 N N . ILE B 1 116 ? 10.867 -12.258 -10.742 1 84.12 116 ILE B N 1
ATOM 2994 C CA . ILE B 1 116 ? 10.867 -11.75 -12.109 1 84.12 116 ILE B CA 1
ATOM 2995 C C . ILE B 1 116 ? 12.273 -11.82 -12.688 1 84.12 116 ILE B C 1
ATOM 2997 O O . ILE B 1 116 ? 12.453 -12.148 -13.867 1 84.12 116 ILE B O 1
ATOM 3001 N N . ALA B 1 117 ? 13.242 -11.398 -11.922 1 76.81 117 ALA B N 1
ATOM 3002 C CA . ALA B 1 117 ? 14.609 -11.383 -12.438 1 76.81 117 ALA B CA 1
ATOM 3003 C C . ALA B 1 117 ? 15.617 -11.547 -11.305 1 76.81 117 ALA B C 1
ATOM 3005 O O . ALA B 1 117 ? 15.25 -11.531 -10.125 1 76.81 117 ALA B O 1
ATOM 3006 N N . SER B 1 118 ? 16.719 -11.922 -11.758 1 73.56 118 SER B N 1
ATOM 3007 C CA . SER B 1 118 ? 17.812 -11.992 -10.797 1 73.56 118 SER B CA 1
ATOM 3008 C C . SER B 1 118 ? 18.922 -11 -11.148 1 73.56 118 SER B C 1
ATOM 3010 O O . SER B 1 118 ? 19.328 -10.898 -12.305 1 73.56 118 SER B O 1
ATOM 3012 N N . ILE B 1 119 ? 19.062 -10.07 -10.234 1 67.62 119 ILE B N 1
ATOM 3013 C CA . ILE B 1 119 ? 20.203 -9.156 -10.367 1 67.62 119 ILE B CA 1
ATOM 3014 C C . ILE B 1 119 ? 21.219 -9.453 -9.281 1 67.62 119 ILE B C 1
ATOM 3016 O O . ILE B 1 119 ? 20.891 -9.477 -8.094 1 67.62 119 ILE B O 1
ATOM 3020 N N . ASP B 1 120 ? 22.453 -9.648 -9.734 1 70.31 120 ASP B N 1
ATOM 3021 C CA . ASP B 1 120 ? 23.547 -9.922 -8.805 1 70.31 120 ASP B CA 1
ATOM 3022 C C . ASP B 1 120 ? 23.188 -11.07 -7.863 1 70.31 120 ASP B C 1
ATOM 3024 O O . ASP B 1 120 ? 23.344 -10.953 -6.645 1 70.31 120 ASP B O 1
ATOM 3028 N N . ASN B 1 121 ? 22.578 -12.102 -8.438 1 69.69 121 ASN B N 1
ATOM 3029 C CA . ASN B 1 121 ? 22.25 -13.336 -7.73 1 69.69 121 ASN B CA 1
ATOM 3030 C C . ASN B 1 121 ? 21.141 -13.125 -6.711 1 69.69 121 ASN B C 1
ATOM 3032 O O . ASN B 1 121 ? 21.031 -13.875 -5.738 1 69.69 121 ASN B O 1
ATOM 3036 N N . THR B 1 122 ? 20.469 -11.969 -6.867 1 76.44 122 THR B N 1
ATOM 3037 C CA . THR B 1 122 ? 19.328 -11.727 -6 1 76.44 122 THR B CA 1
ATOM 3038 C C . THR B 1 122 ? 18.031 -11.688 -6.812 1 76.44 122 THR B C 1
ATOM 3040 O O . THR B 1 122 ? 17.969 -11.055 -7.871 1 76.44 122 THR B O 1
ATOM 3043 N N . ILE B 1 123 ? 17.141 -12.438 -6.352 1 82.5 123 ILE B N 1
ATOM 3044 C CA . ILE B 1 123 ? 15.859 -12.5 -7.047 1 82.5 123 ILE B CA 1
ATOM 3045 C C . ILE B 1 123 ? 15.055 -11.234 -6.77 1 82.5 123 ILE B C 1
ATOM 3047 O O . ILE B 1 123 ? 14.945 -10.797 -5.621 1 82.5 123 ILE B O 1
ATOM 3051 N 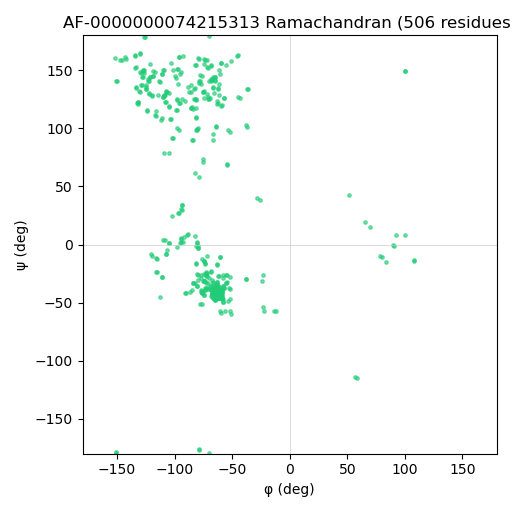N . LEU B 1 124 ? 14.656 -10.625 -7.805 1 85.62 124 LEU B N 1
ATOM 3052 C CA . LEU B 1 124 ? 13.82 -9.438 -7.695 1 85.62 124 LEU B CA 1
ATOM 3053 C C . LEU B 1 124 ? 12.344 -9.805 -7.852 1 85.62 124 LEU B C 1
ATOM 3055 O O . LEU B 1 124 ? 11.992 -10.656 -8.672 1 85.62 124 LEU B O 1
ATOM 3059 N N . THR B 1 125 ? 11.594 -9.211 -7.043 1 89 125 THR B N 1
ATOM 3060 C CA . THR B 1 125 ? 10.141 -9.312 -7.141 1 89 125 THR B CA 1
ATOM 3061 C C . THR B 1 125 ? 9.508 -7.938 -7.312 1 89 125 THR B C 1
ATOM 3063 O O . THR B 1 125 ? 10.117 -6.922 -6.969 1 89 125 THR B O 1
ATOM 3066 N N . PRO B 1 126 ? 8.344 -7.93 -7.902 1 88.06 126 PRO B N 1
ATOM 3067 C CA . PRO B 1 126 ? 7.656 -6.637 -7.98 1 88.06 126 PRO B CA 1
ATOM 3068 C C . PRO B 1 126 ? 7.527 -5.953 -6.621 1 88.06 126 PRO B C 1
ATOM 3070 O O . PRO B 1 126 ? 7.715 -4.738 -6.512 1 88.06 126 PRO B O 1
ATOM 3073 N N . ASN B 1 127 ? 7.289 -6.703 -5.598 1 86.12 127 ASN B N 1
ATOM 3074 C CA . ASN B 1 127 ? 7.188 -6.141 -4.254 1 86.12 127 ASN B CA 1
ATOM 3075 C C . ASN B 1 127 ? 8.508 -5.512 -3.809 1 86.12 127 ASN B C 1
ATOM 3077 O O . ASN B 1 127 ? 8.516 -4.445 -3.197 1 86.12 127 ASN B O 1
ATOM 3081 N N . LYS B 1 128 ? 9.57 -6.18 -4.102 1 83.94 128 LYS B N 1
ATOM 3082 C CA . LYS B 1 128 ? 10.875 -5.633 -3.756 1 83.94 128 LYS B CA 1
ATOM 3083 C C . LYS B 1 128 ? 11.125 -4.312 -4.473 1 83.94 128 LYS B C 1
ATOM 3085 O O . LYS B 1 128 ? 11.758 -3.41 -3.922 1 83.94 128 LYS B O 1
ATOM 3090 N N . LEU B 1 129 ? 10.641 -4.309 -5.641 1 81.88 129 LEU B N 1
ATOM 3091 C CA . LEU B 1 129 ? 10.836 -3.094 -6.426 1 81.88 129 LEU B CA 1
ATOM 3092 C C . LEU B 1 129 ? 9.945 -1.967 -5.91 1 81.88 129 LEU B C 1
ATOM 3094 O O . LEU B 1 129 ? 10.344 -0.799 -5.934 1 81.88 129 LEU B O 1
ATOM 3098 N N . ILE B 1 130 ? 8.812 -2.326 -5.43 1 80.38 130 ILE B N 1
ATOM 3099 C CA . ILE B 1 130 ? 7.863 -1.334 -4.938 1 80.38 130 ILE B CA 1
ATOM 3100 C C . ILE B 1 130 ? 8.312 -0.821 -3.572 1 80.38 130 ILE B C 1
ATOM 3102 O O . ILE B 1 130 ? 8.312 0.387 -3.322 1 80.38 130 ILE B O 1
ATOM 3106 N N . TYR B 1 131 ? 8.781 -1.747 -2.736 1 80.25 131 TYR B N 1
ATOM 3107 C CA . TYR B 1 131 ? 9.016 -1.396 -1.341 1 80.25 131 TYR B CA 1
ATOM 3108 C C . TYR B 1 131 ? 10.508 -1.301 -1.047 1 80.25 131 TYR B C 1
ATOM 3110 O O . TYR B 1 131 ? 10.906 -0.803 0.008 1 80.25 131 TYR B O 1
ATOM 3118 N N . GLY B 1 132 ? 11.289 -1.683 -1.981 1 74.44 132 GLY B N 1
ATOM 3119 C CA . GLY B 1 132 ? 12.727 -1.702 -1.756 1 74.44 132 GLY B CA 1
ATOM 3120 C C . GLY B 1 132 ? 13.188 -2.906 -0.957 1 74.44 132 GLY B C 1
ATOM 3121 O O . GLY B 1 132 ? 14.383 -3.096 -0.75 1 74.44 132 GLY B O 1
ATOM 3122 N N . ALA B 1 133 ? 12.172 -3.637 -0.417 1 72.44 133 ALA B N 1
ATOM 3123 C CA . ALA B 1 133 ? 12.461 -4.844 0.353 1 72.44 133 ALA B CA 1
ATOM 3124 C C . ALA B 1 133 ? 11.359 -5.883 0.178 1 72.44 133 ALA B C 1
ATOM 3126 O O . ALA B 1 133 ? 10.273 -5.57 -0.314 1 72.44 133 ALA B O 1
ATOM 3127 N N . GLU B 1 134 ? 11.812 -7.113 0.474 1 73.69 134 GLU B N 1
ATOM 3128 C CA . GLU B 1 134 ? 10.773 -8.133 0.48 1 73.69 134 GLU B CA 1
ATOM 3129 C C . GLU B 1 134 ? 9.781 -7.91 1.617 1 73.69 134 GLU B C 1
ATOM 3131 O O . GLU B 1 134 ? 10.164 -7.5 2.715 1 73.69 134 GLU B O 1
ATOM 3136 N N . ILE B 1 135 ? 8.562 -8.047 1.202 1 74.75 135 ILE B N 1
ATOM 3137 C CA . ILE B 1 135 ? 7.57 -7.887 2.256 1 74.75 135 ILE B CA 1
ATOM 3138 C C . ILE B 1 135 ? 7.129 -9.258 2.76 1 74.75 135 ILE B C 1
ATOM 3140 O O . ILE B 1 135 ? 7.027 -10.211 1.98 1 74.75 135 ILE B O 1
ATOM 3144 N N . ARG B 1 136 ? 6.91 -9.266 4.023 1 78.5 136 ARG B N 1
ATOM 3145 C CA . ARG B 1 136 ? 6.422 -10.492 4.633 1 78.5 136 ARG B CA 1
ATOM 3146 C C . ARG B 1 136 ? 4.996 -10.797 4.188 1 78.5 136 ARG B C 1
ATOM 3148 O O . ARG B 1 136 ? 4.168 -9.891 4.082 1 78.5 136 ARG B O 1
ATOM 3155 N N . ARG B 1 137 ? 4.793 -11.992 3.979 1 80.5 137 ARG B N 1
ATOM 3156 C CA . ARG B 1 137 ? 3.467 -12.43 3.551 1 80.5 137 ARG B CA 1
ATOM 3157 C C . ARG B 1 137 ? 2.449 -12.258 4.672 1 80.5 137 ARG B C 1
ATOM 3159 O O . ARG B 1 137 ? 2.809 -12.266 5.852 1 80.5 137 ARG B O 1
ATOM 3166 N N . PRO B 1 138 ? 1.245 -12.102 4.238 1 82.06 138 PRO B N 1
ATOM 3167 C CA . PRO B 1 138 ? 0.196 -12.055 5.262 1 82.06 138 PRO B CA 1
ATOM 3168 C C . PRO B 1 138 ? 0.129 -13.328 6.098 1 82.06 138 PRO B C 1
ATOM 3170 O O . PRO B 1 138 ? 0.548 -14.398 5.641 1 82.06 138 PRO B O 1
ATOM 3173 N N . PRO B 1 139 ? -0.4 -13.195 7.262 1 81.19 139 PRO B N 1
ATOM 3174 C CA . PRO B 1 139 ? -0.506 -14.383 8.117 1 81.19 139 PRO B CA 1
ATOM 3175 C C . PRO B 1 139 ? -1.447 -15.445 7.539 1 81.19 139 PRO B C 1
ATOM 31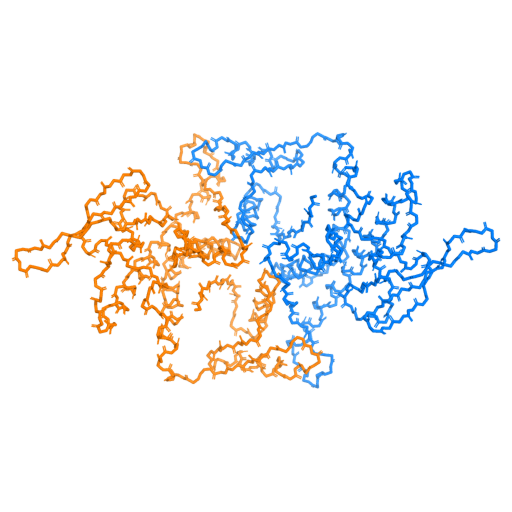77 O O . PRO B 1 139 ? -2.449 -15.102 6.902 1 81.19 139 PRO B O 1
ATOM 3180 N N . GLN B 1 140 ? -1.084 -16.625 7.754 1 82.38 140 GLN B N 1
ATOM 3181 C CA . GLN B 1 140 ? -1.902 -17.75 7.336 1 82.38 140 GLN B CA 1
ATOM 3182 C C . GLN B 1 140 ? -2.518 -18.453 8.547 1 82.38 140 GLN B C 1
ATOM 3184 O O . GLN B 1 140 ? -1.949 -18.438 9.641 1 82.38 140 GLN B O 1
ATOM 3189 N N . PRO B 1 141 ? -3.699 -19.016 8.242 1 82.19 141 PRO B N 1
ATOM 3190 C CA . PRO B 1 141 ? -4.293 -19.766 9.359 1 82.19 141 PRO B CA 1
ATOM 3191 C C . PRO B 1 141 ? -3.465 -20.984 9.766 1 82.19 141 PRO B C 1
ATOM 3193 O O . PRO B 1 141 ? -2.879 -21.656 8.906 1 82.19 141 PRO B O 1
ATOM 3196 N N . PRO B 1 142 ? -3.443 -21.141 11.086 1 75.31 142 PRO B N 1
ATOM 3197 C CA . PRO B 1 142 ? -2.721 -22.344 11.531 1 75.31 142 PRO B CA 1
ATOM 3198 C C . PRO B 1 142 ? -3.352 -23.641 11.023 1 75.31 142 PRO B C 1
ATOM 3200 O O . PRO B 1 142 ? -4.574 -23.719 10.898 1 75.31 142 PRO B O 1
ATOM 3203 N N . TYR B 1 143 ? -2.52 -24.5 10.539 1 67.12 143 TYR B N 1
ATOM 3204 C CA . TYR B 1 143 ? -3.006 -25.781 10.023 1 67.12 143 TYR B CA 1
ATOM 3205 C C . TYR B 1 143 ? -3.73 -26.562 11.102 1 67.12 143 TYR B C 1
ATOM 3207 O O . TYR B 1 143 ? -4.828 -27.078 10.875 1 67.12 143 TYR B O 1
ATOM 3215 N N . LYS B 1 144 ? -2.926 -26.812 12.188 1 62.91 144 LYS B N 1
ATOM 3216 C CA . LYS B 1 144 ? -3.482 -27.641 13.25 1 62.91 144 LYS B CA 1
ATOM 3217 C C . LYS B 1 144 ? -3.945 -26.781 14.43 1 62.91 144 LYS B C 1
ATOM 3219 O O . LYS B 1 144 ? -3.205 -25.922 14.906 1 62.91 144 LYS B O 1
ATOM 3224 N N . SER B 1 145 ? -5.219 -26.344 14.469 1 60.75 145 SER B N 1
ATOM 3225 C CA . SER B 1 145 ? -5.676 -25.719 15.703 1 60.75 145 SER B CA 1
ATOM 3226 C C . SER B 1 145 ? -6.914 -26.422 16.25 1 60.75 145 SER B C 1
ATOM 3228 O O . SER B 1 145 ? -7.816 -26.781 15.492 1 60.75 145 SER B O 1
ATOM 3230 N N . ASP B 1 146 ? -6.742 -26.969 17.328 1 56.47 146 ASP B N 1
ATOM 3231 C CA . ASP B 1 146 ? -7.844 -27.609 18.047 1 56.47 146 ASP B CA 1
ATOM 3232 C C . ASP B 1 146 ? -8.945 -26.594 18.375 1 56.47 146 ASP B C 1
ATOM 3234 O O . ASP B 1 146 ? -9.992 -26.969 18.906 1 56.47 146 ASP B O 1
ATOM 3238 N N . THR B 1 147 ? -8.609 -25.391 18.172 1 56.03 147 THR B N 1
ATOM 3239 C CA . THR B 1 147 ? -9.602 -24.438 18.625 1 56.03 147 THR B CA 1
ATOM 3240 C C . THR B 1 147 ? -10.68 -24.219 17.578 1 56.03 147 THR B C 1
ATOM 3242 O O . THR B 1 147 ? -10.375 -23.844 16.438 1 56.03 147 THR B O 1
ATOM 3245 N N . LYS B 1 148 ? -11.742 -25 17.625 1 59.25 148 LYS B N 1
ATOM 3246 C CA . LYS B 1 148 ? -12.914 -24.734 16.812 1 59.25 148 LYS B CA 1
ATOM 3247 C C . LYS B 1 148 ? -13.438 -23.312 17.016 1 59.25 148 LYS B C 1
ATOM 3249 O O . LYS B 1 148 ? -14.195 -23.062 17.953 1 59.25 148 LYS B O 1
ATOM 3254 N N . MET B 1 149 ? -12.648 -22.344 16.547 1 64.38 149 MET B N 1
ATOM 3255 C CA . MET B 1 149 ? -13.148 -20.969 16.641 1 64.38 149 MET B CA 1
ATOM 3256 C C . MET B 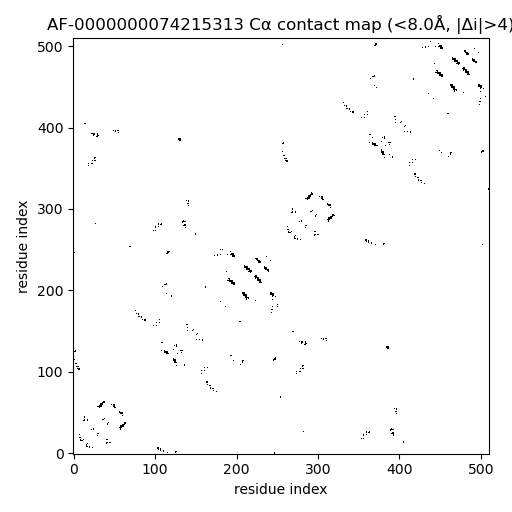1 149 ? -13.758 -20.516 15.32 1 64.38 149 MET B C 1
ATOM 3258 O O . MET B 1 149 ? -13.227 -20.828 14.25 1 64.38 149 MET B O 1
ATOM 3262 N N . ASP B 1 150 ? -14.961 -20.094 15.406 1 77.5 150 ASP B N 1
ATOM 3263 C CA . ASP B 1 150 ? -15.664 -19.5 14.273 1 77.5 150 ASP B CA 1
ATOM 3264 C C . ASP B 1 150 ? -14.727 -18.625 13.438 1 77.5 150 ASP B C 1
ATOM 3266 O O . ASP B 1 150 ? -14.742 -18.688 12.211 1 77.5 150 ASP B O 1
ATOM 3270 N N . LEU B 1 151 ? -13.812 -18.109 14.109 1 80.88 151 LEU B N 1
ATOM 3271 C CA . LEU B 1 151 ? -12.867 -17.219 13.445 1 80.88 151 LEU B CA 1
ATOM 3272 C C . LEU B 1 151 ? -11.906 -18.016 12.562 1 80.88 151 LEU B C 1
ATOM 3274 O O . LEU B 1 151 ? -11.625 -17.609 11.43 1 80.88 151 LEU B O 1
ATOM 3278 N N . LEU B 1 152 ? -11.531 -19.109 13.047 1 83.38 152 LEU B N 1
ATOM 3279 C CA . LEU B 1 152 ? -10.562 -19.922 12.32 1 83.38 152 LEU B CA 1
ATOM 3280 C C . LEU B 1 152 ? -11.211 -20.578 11.102 1 83.38 152 LEU B C 1
ATOM 3282 O O . LEU B 1 152 ? -10.594 -20.672 10.039 1 83.38 152 LEU B O 1
ATOM 3286 N N . THR B 1 153 ? -12.414 -20.953 11.297 1 83.88 153 THR B N 1
ATOM 3287 C CA . THR B 1 153 ? -13.141 -21.578 10.195 1 83.88 153 THR B CA 1
ATOM 3288 C C . THR B 1 153 ? -13.336 -20.578 9.047 1 83.88 153 THR B C 1
ATOM 3290 O O . THR B 1 153 ? -13.125 -20.922 7.883 1 83.88 153 THR B O 1
ATOM 3293 N N . GLU B 1 154 ? -13.688 -19.422 9.414 1 83.69 154 GLU B N 1
ATOM 3294 C CA . GLU B 1 154 ? -13.859 -18.375 8.406 1 83.69 154 GLU B CA 1
ATOM 3295 C C . GLU B 1 154 ? -12.539 -18.047 7.727 1 83.69 154 GLU B C 1
ATOM 3297 O O . GLU B 1 154 ? -12.484 -17.875 6.504 1 83.69 154 GLU B O 1
ATOM 3302 N N . TRP B 1 155 ? -11.547 -17.953 8.5 1 87.62 155 TRP B N 1
ATOM 3303 C CA . TRP B 1 155 ? -10.227 -17.641 7.98 1 87.62 155 TRP B CA 1
ATOM 3304 C C . TRP B 1 155 ? -9.75 -18.719 7.012 1 87.62 155 TRP B C 1
ATOM 3306 O O . TRP B 1 155 ? -9.273 -18.422 5.914 1 87.62 155 TRP B O 1
ATOM 3316 N N . ARG B 1 156 ? -9.984 -19.922 7.312 1 86.44 156 ARG B N 1
ATOM 3317 C CA . ARG B 1 156 ? -9.57 -21.031 6.473 1 86.44 156 ARG B CA 1
ATOM 3318 C C . ARG B 1 156 ? -10.359 -21.062 5.168 1 86.44 156 ARG B C 1
ATOM 3320 O O . ARG B 1 156 ? -9.812 -21.391 4.113 1 86.44 156 ARG B O 1
ATOM 3327 N N . SER B 1 157 ? -11.578 -20.75 5.348 1 85.06 157 SER B N 1
ATOM 3328 C CA . SER B 1 157 ? -12.414 -20.703 4.148 1 85.06 157 SER B CA 1
ATOM 3329 C C . SER B 1 157 ? -11.906 -19.656 3.16 1 85.06 157 SER B C 1
ATOM 3331 O O . SER B 1 157 ? -11.773 -19.938 1.968 1 85.06 157 SER B O 1
ATOM 3333 N N . LYS B 1 158 ? -11.531 -18.5 3.678 1 86.62 158 LYS B N 1
ATOM 3334 C CA . LYS B 1 158 ? -11.023 -17.422 2.822 1 86.62 158 LYS B CA 1
ATOM 3335 C C . LYS B 1 158 ? -9.656 -17.797 2.244 1 86.62 158 LYS B C 1
ATOM 3337 O O . LYS B 1 158 ? -9.367 -17.484 1.086 1 86.62 158 LYS B O 1
ATOM 3342 N N . GLN B 1 159 ? -8.922 -18.469 3.041 1 87.44 159 GLN B N 1
ATOM 3343 C CA . GLN B 1 159 ? -7.609 -18.906 2.574 1 87.44 159 GLN B CA 1
ATOM 3344 C C . GLN B 1 159 ? -7.738 -19.906 1.437 1 87.44 159 GLN B C 1
ATOM 3346 O O . GLN B 1 159 ? -6.93 -19.906 0.507 1 87.44 159 GLN B O 1
ATOM 3351 N N . ARG B 1 160 ? -8.719 -20.688 1.559 1 86.75 160 ARG B N 1
ATOM 3352 C CA . ARG B 1 160 ? -8.961 -21.656 0.49 1 86.75 160 ARG B CA 1
ATOM 3353 C C . ARG B 1 160 ? -9.32 -20.953 -0.813 1 86.75 160 ARG B C 1
ATOM 3355 O O . ARG B 1 160 ? -8.883 -21.359 -1.89 1 86.75 160 ARG B O 1
ATOM 3362 N N . ASP B 1 161 ? -10.078 -19.953 -0.65 1 87.62 161 ASP B N 1
ATOM 3363 C CA . ASP B 1 161 ? -10.438 -19.172 -1.831 1 87.62 161 ASP B CA 1
ATOM 3364 C C . ASP B 1 161 ? -9.203 -18.531 -2.469 1 87.62 161 ASP B C 1
ATOM 3366 O O . ASP B 1 161 ? -9.031 -18.594 -3.688 1 87.62 161 ASP B O 1
ATOM 3370 N N . ILE B 1 162 ? -8.383 -18.016 -1.688 1 89.06 162 ILE B N 1
ATOM 3371 C CA . ILE B 1 162 ? -7.16 -17.391 -2.164 1 89.06 162 ILE B CA 1
ATOM 3372 C C . ILE B 1 162 ? -6.27 -18.422 -2.84 1 89.06 162 ILE B C 1
ATOM 3374 O O . ILE B 1 162 ? -5.734 -18.188 -3.926 1 89.06 162 ILE B O 1
ATOM 3378 N N . ASN B 1 163 ? -6.207 -19.531 -2.199 1 87.25 163 ASN B N 1
ATOM 3379 C CA . ASN B 1 163 ? -5.371 -20.594 -2.744 1 87.25 163 ASN B CA 1
ATOM 3380 C C . ASN B 1 163 ? -5.887 -21.078 -4.098 1 87.25 163 ASN B C 1
ATOM 3382 O O . ASN B 1 163 ? -5.102 -21.344 -5.008 1 87.25 163 ASN B O 1
ATOM 3386 N N . SER B 1 164 ? -7.133 -21.172 -4.125 1 87.56 164 SER B N 1
ATOM 3387 C CA . SER B 1 164 ? -7.734 -21.625 -5.375 1 87.56 164 SER B CA 1
ATOM 3388 C C . SER B 1 164 ? -7.477 -20.625 -6.5 1 87.56 164 SER B C 1
ATOM 3390 O O . SER B 1 164 ? -7.113 -21.016 -7.613 1 87.56 164 SER B O 1
ATOM 3392 N N . ALA B 1 165 ? -7.688 -19.422 -6.219 1 88.88 165 ALA B N 1
ATOM 3393 C CA . ALA B 1 165 ? -7.438 -18.375 -7.219 1 88.88 165 ALA B CA 1
ATOM 3394 C C . ALA B 1 165 ? -5.961 -18.344 -7.609 1 88.88 165 ALA B C 1
ATOM 3396 O O . ALA B 1 165 ? -5.633 -18.203 -8.789 1 88.88 165 ALA B O 1
ATOM 3397 N N . TRP B 1 166 ? -5.195 -18.484 -6.645 1 88.5 166 TRP B N 1
ATOM 3398 C CA . TRP B 1 166 ? -3.754 -18.469 -6.879 1 88.5 166 TRP B CA 1
ATOM 3399 C C . TRP B 1 166 ? -3.33 -19.625 -7.777 1 88.5 166 TRP B C 1
ATOM 3401 O O . TRP B 1 166 ? -2.516 -19.438 -8.688 1 88.5 166 TRP B O 1
ATOM 3411 N N . LYS B 1 167 ? -3.844 -20.719 -7.527 1 87.19 167 LYS B N 1
ATOM 3412 C CA . LYS B 1 167 ? -3.51 -21.891 -8.328 1 87.19 167 LYS B CA 1
ATOM 3413 C C . LYS B 1 167 ? -3.84 -21.656 -9.805 1 87.19 167 LYS B C 1
ATOM 3415 O O . LYS B 1 167 ? -3.029 -21.969 -10.68 1 87.19 167 LYS B O 1
ATOM 3420 N N . VAL B 1 168 ? -4.988 -21.156 -10 1 88.31 168 VAL B N 1
ATOM 3421 C CA . VAL B 1 168 ? -5.41 -20.875 -11.359 1 88.31 168 VAL B CA 1
ATOM 3422 C C . VAL B 1 168 ? -4.48 -19.828 -11.984 1 88.31 168 VAL B C 1
ATOM 3424 O O . VAL B 1 168 ? -4.027 -20 -13.117 1 88.31 168 VAL B O 1
ATOM 3427 N N . TRP B 1 169 ? -4.219 -18.875 -11.281 1 90.12 169 TRP B N 1
ATOM 3428 C CA . TRP B 1 169 ? -3.355 -17.812 -11.781 1 90.12 169 TRP B CA 1
ATOM 3429 C C . TRP B 1 169 ? -1.966 -18.344 -12.109 1 90.12 169 TRP B C 1
ATOM 3431 O O . TRP B 1 169 ? -1.407 -18.031 -13.164 1 90.12 169 TRP B O 1
ATOM 3441 N N . LEU B 1 170 ? -1.466 -19.078 -11.25 1 88 170 LEU B N 1
ATOM 3442 C CA . LEU B 1 170 ? -0.123 -19.625 -11.414 1 88 170 LEU B CA 1
ATOM 3443 C C . LEU B 1 170 ? -0.03 -20.484 -12.68 1 88 170 LEU B C 1
ATOM 3445 O O . LEU B 1 170 ? 0.923 -20.344 -13.445 1 88 170 LEU B O 1
ATOM 3449 N N . ASP B 1 171 ? -1.002 -21.25 -12.82 1 86.44 171 ASP B N 1
ATOM 3450 C CA . ASP B 1 171 ? -1.023 -22.125 -13.992 1 86.44 171 ASP B CA 1
ATOM 3451 C C . ASP B 1 171 ? -1.028 -21.297 -15.281 1 86.44 171 ASP B C 1
ATOM 3453 O O . ASP B 1 171 ? -0.286 -21.609 -16.219 1 86.44 171 ASP B O 1
ATOM 3457 N N . LEU B 1 172 ? -1.784 -20.312 -15.328 1 86.81 172 LEU B N 1
ATOM 3458 C CA . LEU B 1 172 ? -1.872 -19.453 -16.5 1 86.81 172 LEU B CA 1
ATOM 3459 C C . LEU B 1 172 ? -0.576 -18.672 -16.703 1 86.81 172 LEU B C 1
ATOM 3461 O O . LEU B 1 172 ? -0.111 -18.531 -17.844 1 86.81 172 LEU B O 1
ATOM 3465 N N . TYR B 1 173 ? -0.074 -18.266 -15.68 1 87.12 173 TYR B N 1
ATOM 3466 C CA . TYR B 1 173 ? 1.163 -17.5 -15.734 1 87.12 173 TYR B CA 1
ATOM 3467 C C . TYR B 1 173 ? 2.314 -18.359 -16.25 1 87.12 173 TYR B C 1
ATOM 3469 O O . TYR B 1 173 ? 3.086 -17.906 -17.109 1 87.12 173 TYR B O 1
ATOM 3477 N N . LEU B 1 174 ? 2.383 -19.5 -15.758 1 84.5 174 LEU B N 1
ATOM 3478 C CA . LEU B 1 174 ? 3.455 -20.391 -16.188 1 84.5 174 LEU B CA 1
ATOM 3479 C C . LEU B 1 174 ? 3.311 -20.734 -17.672 1 84.5 174 LEU B C 1
ATOM 3481 O O . LEU B 1 174 ? 4.305 -20.828 -18.391 1 84.5 174 LEU B O 1
ATOM 3485 N N . LYS B 1 175 ? 2.076 -20.906 -18.047 1 83.25 175 LYS B N 1
ATOM 3486 C CA . LYS B 1 175 ? 1.819 -21.156 -19.453 1 83.25 175 LYS B CA 1
ATOM 3487 C C . LYS B 1 175 ? 2.262 -19.984 -20.312 1 83.25 175 LYS B C 1
ATOM 3489 O O . LYS B 1 175 ? 2.84 -20.172 -21.391 1 83.25 175 LYS B O 1
ATOM 3494 N N . GLN B 1 176 ? 1.999 -18.859 -19.812 1 81.38 176 GLN B N 1
ATOM 3495 C CA . GLN B 1 176 ? 2.391 -17.656 -20.531 1 81.38 176 GLN B CA 1
ATOM 3496 C C . GLN B 1 176 ? 3.91 -17.516 -20.578 1 81.38 176 GLN B C 1
ATOM 3498 O O . GLN B 1 176 ? 4.461 -17.094 -21.609 1 81.38 176 GLN B O 1
ATOM 3503 N N . LEU B 1 177 ? 4.535 -17.797 -19.516 1 78.44 177 LEU B N 1
ATOM 3504 C CA . LEU B 1 177 ? 5.992 -17.719 -19.469 1 78.44 177 LEU B CA 1
ATOM 3505 C C . LEU B 1 177 ? 6.621 -18.656 -20.484 1 78.44 177 LEU B C 1
ATOM 3507 O O . LEU B 1 177 ? 7.605 -18.312 -21.141 1 78.44 177 LEU B O 1
ATOM 3511 N N . ARG B 1 178 ? 6.02 -19.75 -20.594 1 75.44 178 ARG B N 1
ATOM 3512 C CA . ARG B 1 178 ? 6.516 -20.75 -21.547 1 75.44 178 ARG B CA 1
ATOM 3513 C C . ARG B 1 178 ? 6.324 -20.266 -22.984 1 75.44 178 ARG B C 1
ATOM 3515 O O . ARG B 1 178 ? 7.219 -20.422 -23.812 1 75.44 178 ARG B O 1
ATOM 3522 N N . ASN B 1 179 ? 5.156 -19.75 -23.234 1 72 179 ASN B N 1
ATOM 3523 C CA . ASN B 1 179 ? 4.836 -19.297 -24.578 1 72 179 ASN B CA 1
ATOM 3524 C C . ASN B 1 179 ? 5.707 -18.109 -24.984 1 72 179 ASN B C 1
ATOM 3526 O O . ASN B 1 179 ? 6.105 -18 -26.141 1 72 179 ASN B O 1
ATOM 3530 N N . PHE B 1 180 ? 5.871 -17.312 -24.125 1 64.06 180 PHE B N 1
ATOM 3531 C CA . PHE B 1 180 ? 6.691 -16.141 -24.391 1 64.06 180 PHE B CA 1
ATOM 3532 C C . PHE B 1 180 ? 8.109 -16.547 -24.766 1 64.06 180 PHE B C 1
ATOM 3534 O O . PHE B 1 180 ? 8.711 -15.969 -25.672 1 64.06 180 PHE B O 1
ATOM 3541 N N . HIS B 1 181 ? 8.625 -17.422 -24.094 1 62.34 181 HIS B N 1
ATOM 3542 C CA . HIS B 1 181 ? 10 -17.844 -24.328 1 62.34 181 HIS B CA 1
ATOM 3543 C C . HIS B 1 181 ? 10.094 -18.75 -25.547 1 62.34 181 HIS B C 1
ATOM 3545 O O . HIS B 1 181 ? 11.141 -18.797 -26.219 1 62.34 181 HIS B O 1
ATOM 3551 N N . LYS B 1 182 ? 8.969 -19.422 -25.812 1 59.09 182 LYS B N 1
ATOM 3552 C CA . LYS B 1 182 ? 8.938 -20.234 -27.031 1 59.09 182 LYS B CA 1
ATOM 3553 C C . LYS B 1 182 ? 9.031 -19.359 -28.266 1 59.09 182 LYS B C 1
ATOM 3555 O O . LYS B 1 182 ? 9.68 -19.734 -29.25 1 59.09 182 LYS B O 1
ATOM 3560 N N . PHE B 1 183 ? 8.242 -18.297 -28.312 1 50.53 183 PHE B N 1
ATOM 3561 C CA . PHE B 1 183 ? 8.172 -17.438 -29.5 1 50.53 183 PHE B CA 1
ATOM 3562 C C . PHE B 1 183 ? 9.43 -16.594 -29.641 1 50.53 183 PHE B C 1
ATOM 3564 O O . PHE B 1 183 ? 9.688 -16.031 -30.703 1 50.53 183 PHE B O 1
ATOM 3571 N N . SER B 1 184 ? 10.008 -16.406 -28.547 1 50.06 184 SER B N 1
ATOM 3572 C CA . SER B 1 184 ? 11.297 -15.742 -28.719 1 50.06 184 SER B CA 1
ATOM 3573 C C . SER B 1 184 ? 12.289 -16.641 -29.453 1 50.06 184 SER B C 1
ATOM 3575 O O . SER B 1 184 ? 12.344 -17.844 -29.188 1 50.06 184 SER B O 1
ATOM 3577 N N . THR B 1 185 ? 12.242 -16.5 -30.734 1 46.62 185 THR B N 1
ATOM 3578 C CA . THR B 1 185 ? 13.031 -17.25 -31.719 1 46.62 185 THR B CA 1
ATOM 3579 C C . THR B 1 185 ? 14.148 -18.031 -31.031 1 46.62 185 THR B C 1
ATOM 3581 O O . THR B 1 185 ? 14.602 -19.047 -31.547 1 46.62 185 THR B O 1
ATOM 3584 N N . LYS B 1 186 ? 15.023 -17.375 -30.297 1 44.03 186 LYS B N 1
ATOM 3585 C CA . LYS B 1 186 ? 16.188 -18.047 -29.734 1 44.03 186 LYS B CA 1
ATOM 3586 C C . LYS B 1 186 ? 15.82 -18.844 -28.484 1 44.03 186 LYS B C 1
ATOM 3588 O O . LYS B 1 186 ? 15.727 -18.266 -27.391 1 44.03 186 LYS B O 1
ATOM 3593 N N . TYR B 1 187 ? 14.883 -19.75 -28.703 1 48.19 187 TYR B N 1
ATOM 3594 C CA . TYR B 1 187 ? 14.703 -20.672 -27.594 1 48.19 187 TYR B CA 1
ATOM 3595 C C . TYR B 1 187 ? 15.992 -20.844 -26.797 1 48.19 187 TYR B C 1
ATOM 3597 O O . TYR B 1 187 ? 16.812 -21.719 -27.094 1 48.19 187 TYR B O 1
ATOM 3605 N N . GLU B 1 188 ? 16.578 -19.797 -26.656 1 53.62 188 GLU B N 1
ATOM 3606 C CA . GLU B 1 188 ? 17.797 -19.953 -25.875 1 53.62 188 GLU B CA 1
ATOM 3607 C C . GLU B 1 188 ? 17.531 -20.672 -24.562 1 53.62 188 GLU B C 1
ATOM 3609 O O . GLU B 1 188 ? 16.625 -20.297 -23.812 1 53.62 188 GLU B O 1
ATOM 3614 N N . HIS B 1 189 ? 17.797 -22 -24.625 1 63.47 189 HIS B N 1
ATOM 3615 C CA . HIS B 1 189 ? 17.781 -22.859 -23.453 1 63.47 189 HIS B CA 1
ATOM 3616 C C . HIS B 1 189 ? 18.328 -22.125 -22.219 1 63.47 189 HIS B C 1
ATOM 3618 O O . HIS B 1 189 ? 19.156 -21.219 -22.359 1 63.47 189 HIS B O 1
ATOM 3624 N N . SER B 1 190 ? 17.594 -22.297 -21.203 1 74.56 190 SER B N 1
ATOM 3625 C CA . SER B 1 190 ? 18.141 -21.828 -19.938 1 74.56 190 SER B CA 1
ATOM 3626 C C . SER B 1 190 ? 19.609 -22.25 -19.781 1 74.56 190 SER B C 1
ATOM 3628 O O . SER B 1 190 ? 19.984 -23.359 -20.172 1 74.56 190 SER B O 1
ATOM 3630 N N . LYS B 1 191 ? 20.406 -21.344 -19.516 1 80.12 191 LYS B N 1
ATOM 3631 C CA . LYS B 1 191 ? 21.828 -21.594 -19.359 1 80.12 191 LYS B CA 1
ATOM 3632 C C . LYS B 1 191 ? 22.203 -21.766 -17.891 1 80.12 191 LYS B C 1
ATOM 3634 O O . LYS B 1 191 ? 21.422 -21.391 -17.016 1 80.12 191 LYS B O 1
ATOM 3639 N N . VAL B 1 192 ? 23.375 -22.375 -17.828 1 87.06 192 VAL B N 1
ATOM 3640 C CA . VAL B 1 192 ? 23.922 -22.5 -16.484 1 87.06 192 VAL B CA 1
ATOM 3641 C C . VAL B 1 192 ? 24.047 -21.125 -15.836 1 87.06 192 VAL B C 1
ATOM 3643 O O . VAL B 1 192 ? 24.531 -20.188 -16.453 1 87.06 192 VAL B O 1
ATOM 3646 N N . GLY B 1 193 ? 23.469 -21 -14.672 1 84.62 193 GLY B N 1
ATOM 3647 C CA . GLY B 1 193 ? 23.5 -19.719 -13.969 1 84.62 193 GLY B CA 1
ATOM 3648 C C . GLY B 1 193 ? 22.172 -19 -13.945 1 84.62 193 GLY B C 1
ATOM 3649 O O . GLY B 1 193 ? 21.969 -18.094 -13.148 1 84.62 193 GLY B O 1
ATOM 3650 N N . ASP B 1 194 ? 21.281 -19.5 -14.797 1 82.81 194 ASP B N 1
ATOM 3651 C CA . ASP B 1 194 ? 19.984 -18.844 -14.875 1 82.81 194 ASP B CA 1
ATOM 3652 C C . ASP B 1 194 ? 19.094 -19.25 -13.703 1 82.81 194 ASP B C 1
ATOM 3654 O O . ASP B 1 194 ? 19.109 -20.406 -13.281 1 82.81 194 ASP B O 1
ATOM 3658 N N . TYR B 1 195 ? 18.406 -18.281 -13.234 1 86.56 195 TYR B N 1
ATOM 3659 C CA . TYR B 1 195 ? 17.375 -18.609 -12.258 1 86.56 195 TYR B CA 1
ATOM 3660 C C . TYR B 1 195 ? 16.062 -18.938 -12.945 1 86.56 195 TYR B C 1
ATOM 3662 O O . TYR B 1 195 ? 15.68 -18.297 -13.93 1 86.56 195 TYR B O 1
ATOM 3670 N N . VAL B 1 196 ? 15.477 -20.016 -12.422 1 86.5 196 VAL B N 1
ATOM 3671 C CA . VAL B 1 196 ? 14.234 -20.469 -13.039 1 86.5 196 VAL B CA 1
ATOM 3672 C C . VAL B 1 196 ? 13.203 -20.766 -11.953 1 86.5 196 VAL B C 1
ATOM 3674 O O . VAL B 1 196 ? 13.555 -20.969 -10.789 1 86.5 196 VAL B O 1
ATOM 3677 N N . LEU B 1 197 ? 11.961 -20.625 -12.383 1 87 197 LEU B N 1
ATOM 3678 C CA . LEU B 1 197 ? 10.867 -21.078 -11.531 1 87 197 LEU B CA 1
ATOM 3679 C C . LEU B 1 197 ? 10.656 -22.578 -11.695 1 87 197 LEU B C 1
ATOM 3681 O O . LEU B 1 197 ? 10.711 -23.109 -12.805 1 87 197 LEU B O 1
ATOM 3685 N N . ILE B 1 198 ? 10.508 -23.188 -10.539 1 85 198 ILE B N 1
ATOM 3686 C CA . ILE B 1 198 ? 10.328 -24.625 -10.555 1 85 198 ILE B CA 1
ATOM 3687 C C . ILE B 1 198 ? 8.883 -24.984 -10.195 1 85 198 ILE B C 1
ATOM 3689 O O . ILE B 1 198 ? 8.344 -24.453 -9.219 1 85 198 ILE B O 1
ATOM 3693 N N . LYS B 1 199 ? 8.266 -25.656 -11.023 1 78.38 199 LYS B N 1
ATOM 3694 C CA . LYS B 1 199 ? 6.938 -26.172 -10.688 1 78.38 199 LYS B CA 1
ATOM 3695 C C . LYS B 1 199 ? 7.043 -27.438 -9.844 1 78.38 199 LYS B C 1
ATOM 3697 O O . LYS B 1 199 ? 7.559 -28.453 -10.312 1 78.38 199 LYS B O 1
ATOM 3702 N N . ASP B 1 200 ? 6.902 -27.344 -8.523 1 69.25 200 ASP B N 1
ATOM 3703 C CA . ASP B 1 200 ? 7 -28.484 -7.625 1 69.25 200 ASP B CA 1
ATOM 3704 C C . ASP B 1 200 ? 5.832 -28.516 -6.645 1 69.25 200 ASP B C 1
ATOM 3706 O O . ASP B 1 200 ? 5.566 -27.531 -5.957 1 69.25 200 ASP B O 1
ATOM 3710 N N . SER B 1 201 ? 5.133 -29.625 -6.734 1 61.62 201 SER B N 1
ATOM 3711 C CA . SER B 1 201 ? 3.967 -29.828 -5.879 1 61.62 201 SER B CA 1
ATOM 3712 C C . SER B 1 201 ? 4.363 -29.859 -4.406 1 61.62 201 SER B C 1
ATOM 3714 O O . SER B 1 201 ? 3.514 -29.734 -3.523 1 61.62 201 SER B O 1
ATOM 3716 N N . ARG B 1 202 ? 5.668 -30.062 -4.145 1 59.97 202 ARG B N 1
ATOM 3717 C CA . ARG B 1 202 ? 6.133 -30.234 -2.773 1 59.97 202 ARG B CA 1
ATOM 3718 C C . ARG B 1 202 ? 6.098 -28.906 -2.021 1 59.97 202 ARG B C 1
ATOM 3720 O O . ARG B 1 202 ? 6.078 -28.875 -0.79 1 59.97 202 ARG B O 1
ATOM 3727 N N . TYR B 1 203 ? 6.176 -27.922 -2.754 1 59.41 203 TYR B N 1
ATOM 3728 C CA . TYR B 1 203 ? 6.23 -26.625 -2.082 1 59.41 203 TYR B CA 1
ATOM 3729 C C . TYR B 1 203 ? 4.828 -26.109 -1.771 1 59.41 203 TYR B C 1
ATOM 3731 O O . TYR B 1 203 ? 3.883 -26.391 -2.514 1 59.41 203 TYR B O 1
ATOM 3739 N N . GLY B 1 204 ? 4.789 -25.719 -0.471 1 57.94 204 GLY B N 1
ATOM 3740 C CA . GLY B 1 204 ? 3.527 -25.203 0.032 1 57.94 204 GLY B CA 1
ATOM 3741 C C . GLY B 1 204 ? 2.859 -24.219 -0.92 1 57.94 204 GLY B C 1
ATOM 3742 O O . GLY B 1 204 ? 3.496 -23.719 -1.851 1 57.94 204 GLY B O 1
ATOM 3743 N N . LYS B 1 205 ? 1.587 -24 -0.683 1 60.88 205 LYS B N 1
ATOM 3744 C CA . LYS B 1 205 ? 0.699 -23.109 -1.44 1 60.88 205 LYS B CA 1
ATOM 3745 C C . LYS B 1 205 ? 1.157 -21.656 -1.354 1 60.88 205 LYS B C 1
ATOM 3747 O O . LYS B 1 205 ? 1.712 -21.234 -0.338 1 60.88 205 LYS B O 1
ATOM 3752 N N . GLU B 1 206 ? 1.48 -20.922 -2.418 1 60.75 206 GLU B N 1
ATOM 3753 C CA . GLU B 1 206 ? 1.727 -19.484 -2.549 1 60.75 206 GLU B CA 1
ATOM 3754 C C . GLU B 1 206 ? 3.221 -19.188 -2.582 1 60.75 206 GLU B C 1
ATOM 3756 O O . GLU B 1 206 ? 3.643 -18.078 -2.248 1 60.75 206 GLU B O 1
ATOM 3761 N N . LYS B 1 207 ? 4.008 -20.297 -2.66 1 69.62 207 LYS B N 1
ATOM 3762 C CA . LYS B 1 207 ? 5.449 -20.094 -2.764 1 69.62 207 LYS B CA 1
ATOM 3763 C C . LYS B 1 207 ? 5.902 -20.125 -4.219 1 69.62 207 LYS B C 1
ATOM 3765 O O . LYS B 1 207 ? 5.254 -20.734 -5.07 1 69.62 207 LYS B O 1
ATOM 3770 N N . TRP B 1 208 ? 6.898 -19.328 -4.441 1 79.94 208 TRP B N 1
ATOM 3771 C CA . TRP B 1 208 ? 7.551 -19.266 -5.746 1 79.94 208 TRP B CA 1
ATOM 3772 C C . TRP B 1 208 ? 8.906 -19.969 -5.711 1 79.94 208 TRP B C 1
ATOM 3774 O O . TRP B 1 208 ? 9.945 -19.328 -5.559 1 79.94 208 TRP B O 1
ATOM 3784 N N . PRO B 1 209 ? 8.836 -21.297 -5.785 1 79.69 209 PRO B N 1
ATOM 3785 C CA . PRO B 1 209 ? 10.133 -21.984 -5.719 1 79.69 209 PRO B CA 1
ATOM 3786 C C . PRO B 1 209 ? 11.047 -21.609 -6.887 1 79.69 209 PRO B C 1
ATOM 3788 O O . PRO B 1 209 ? 10.664 -21.766 -8.047 1 79.69 209 PRO B O 1
ATOM 3791 N N . THR B 1 210 ? 12.164 -21.094 -6.523 1 85.81 210 THR B N 1
ATOM 3792 C CA . THR B 1 210 ? 13.148 -20.719 -7.531 1 85.81 210 THR B CA 1
ATOM 3793 C C . THR B 1 210 ? 14.43 -21.531 -7.375 1 85.81 210 THR B C 1
ATOM 3795 O O . THR B 1 210 ? 14.719 -22.047 -6.293 1 85.81 210 THR B O 1
ATOM 3798 N N . GLY B 1 211 ? 15.07 -21.781 -8.453 1 87.25 211 GLY B N 1
ATOM 3799 C CA . GLY B 1 211 ? 16.344 -22.469 -8.477 1 87.25 211 GLY B CA 1
ATOM 3800 C C . GLY B 1 211 ? 17.297 -21.922 -9.516 1 87.25 211 GLY B C 1
ATOM 3801 O O . GLY B 1 211 ? 16.891 -21.219 -10.438 1 87.25 211 GLY B O 1
ATOM 3802 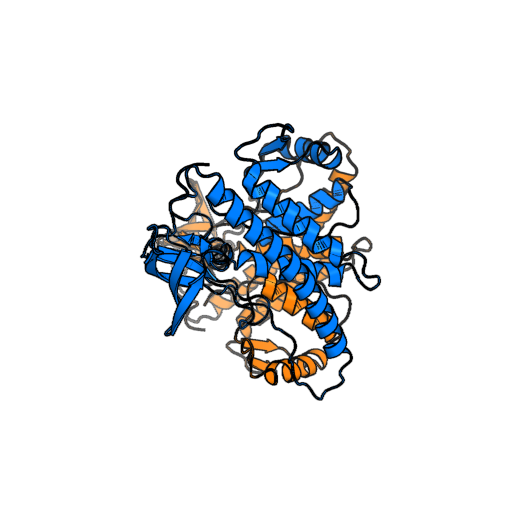N N . LYS B 1 212 ? 18.516 -22.234 -9.258 1 89.31 212 LYS B N 1
ATOM 3803 C CA . LYS B 1 212 ? 19.562 -21.844 -10.195 1 89.31 212 LYS B CA 1
ATOM 3804 C C . LYS B 1 212 ? 20.047 -23.047 -11 1 89.31 212 LYS B C 1
ATOM 3806 O O . LYS B 1 212 ? 20.375 -24.094 -10.422 1 89.31 212 LYS B O 1
ATOM 3811 N N . ILE B 1 213 ? 20.078 -22.844 -12.273 1 88.56 213 ILE B N 1
ATOM 3812 C CA . ILE B 1 213 ? 20.562 -23.938 -13.117 1 88.56 213 ILE B CA 1
ATOM 3813 C C . ILE B 1 213 ? 22.062 -24.125 -12.914 1 88.56 213 ILE B C 1
ATOM 3815 O O . ILE B 1 213 ? 22.844 -23.188 -13.078 1 88.56 213 ILE B O 1
ATOM 3819 N N . VAL B 1 214 ? 22.406 -25.281 -12.594 1 93.44 214 VAL B N 1
ATOM 3820 C CA . VAL B 1 214 ? 23.812 -25.531 -12.32 1 93.44 214 VAL B CA 1
ATOM 3821 C C . VAL B 1 214 ? 24.391 -26.406 -13.43 1 93.44 214 VAL B C 1
ATOM 3823 O O . VAL B 1 214 ? 25.609 -26.391 -13.672 1 93.44 214 VAL B O 1
ATOM 3826 N N . GLU B 1 215 ? 23.531 -27.203 -14.031 1 93.06 215 GLU B N 1
ATOM 3827 C CA . GLU B 1 215 ? 24.016 -28.078 -15.078 1 93.06 215 GLU B CA 1
ATOM 3828 C C . GLU B 1 215 ? 22.938 -28.359 -16.125 1 93.06 215 GLU B C 1
ATOM 3830 O O . GLU B 1 215 ? 21.75 -28.453 -15.789 1 93.06 215 GLU B O 1
ATOM 3835 N N . THR B 1 216 ? 23.422 -28.375 -17.359 1 91 216 THR B N 1
ATOM 3836 C CA . THR B 1 216 ? 22.547 -28.797 -18.438 1 91 216 THR B CA 1
ATOM 3837 C C . THR B 1 216 ? 22.938 -30.172 -18.953 1 91 216 THR B C 1
ATOM 3839 O O . THR B 1 216 ? 24.109 -30.453 -19.188 1 91 216 THR B O 1
ATOM 3842 N N . ILE B 1 217 ? 21.969 -31.062 -19.078 1 90.62 217 ILE B N 1
ATOM 3843 C CA . ILE B 1 217 ? 22.234 -32.438 -19.5 1 90.62 217 ILE B CA 1
ATOM 3844 C C . ILE B 1 217 ? 21.656 -32.656 -20.891 1 90.62 217 ILE B C 1
ATOM 3846 O O . ILE B 1 217 ? 20.438 -32.844 -21.047 1 90.62 217 ILE B O 1
ATOM 3850 N N . PRO B 1 218 ? 22.531 -32.781 -21.859 1 87.31 218 PRO B N 1
ATOM 3851 C CA . PRO B 1 218 ? 22.031 -33.031 -23.219 1 87.31 218 PRO B CA 1
ATOM 3852 C C . PRO B 1 218 ? 21.625 -34.5 -23.422 1 87.31 218 PRO B C 1
ATOM 3854 O O . PRO B 1 218 ? 22.203 -35.406 -22.797 1 87.31 218 PRO B O 1
ATOM 3857 N N . ASP B 1 219 ? 20.609 -34.688 -24.219 1 83.5 219 ASP B N 1
ATOM 3858 C CA . ASP B 1 219 ? 20.234 -36.062 -24.578 1 83.5 219 ASP B CA 1
ATOM 3859 C C . ASP B 1 219 ? 21.156 -36.625 -25.656 1 83.5 219 ASP B C 1
ATOM 3861 O O . ASP B 1 219 ? 22.156 -35.969 -26.016 1 83.5 219 ASP B O 1
ATOM 3865 N N . THR B 1 220 ? 20.812 -37.844 -26.078 1 85.12 220 THR B N 1
ATOM 3866 C CA . THR B 1 220 ? 21.641 -38.562 -27.062 1 85.12 220 THR B CA 1
ATOM 3867 C C . THR B 1 220 ? 21.766 -37.719 -28.344 1 85.12 220 THR B C 1
ATOM 3869 O O . THR B 1 220 ? 22.766 -37.844 -29.047 1 85.12 220 THR B O 1
ATOM 3872 N N . ASN B 1 221 ? 20.797 -36.938 -28.609 1 88.25 221 ASN B N 1
ATOM 3873 C CA . ASN B 1 221 ? 20.781 -36.094 -29.828 1 88.25 221 ASN B CA 1
ATOM 3874 C C . ASN B 1 221 ? 21.312 -34.688 -29.562 1 88.25 221 ASN B C 1
ATOM 3876 O O . ASN B 1 221 ? 21.234 -33.844 -30.422 1 88.25 221 ASN B O 1
ATOM 3880 N N . GLY B 1 222 ? 21.75 -34.406 -28.312 1 81 222 GLY B N 1
ATOM 3881 C CA . GLY B 1 222 ? 22.328 -33.125 -27.984 1 81 222 GLY B CA 1
ATOM 3882 C C . GLY B 1 222 ? 21.281 -32.125 -27.531 1 81 222 GLY B C 1
ATOM 3883 O O . GLY B 1 222 ? 21.609 -30.938 -27.297 1 81 222 GLY B O 1
ATOM 3884 N N . ILE B 1 223 ? 20.109 -32.594 -27.531 1 80.5 223 ILE B N 1
ATOM 3885 C CA . ILE B 1 223 ? 19.047 -31.688 -27.141 1 80.5 223 ILE B CA 1
ATOM 3886 C C . ILE B 1 223 ? 18.953 -31.641 -25.609 1 80.5 223 ILE B C 1
ATOM 3888 O O . ILE B 1 223 ? 18.938 -32.688 -24.953 1 80.5 223 ILE B O 1
ATOM 3892 N N . ILE B 1 224 ? 19.031 -30.5 -25.047 1 83.19 224 ILE B N 1
ATOM 3893 C CA . ILE B 1 224 ? 18.969 -30.328 -23.609 1 83.19 224 ILE B CA 1
ATOM 3894 C C . ILE B 1 224 ? 17.516 -30.344 -23.156 1 83.19 224 ILE B C 1
ATOM 3896 O O . ILE B 1 224 ? 16.734 -29.453 -23.5 1 83.19 224 ILE B O 1
ATOM 3900 N N . ARG B 1 225 ? 17.141 -31.453 -22.438 1 82.81 225 ARG B N 1
ATOM 3901 C CA . ARG B 1 225 ? 15.781 -31.531 -21.891 1 82.81 225 ARG B CA 1
ATOM 3902 C C . ARG B 1 225 ? 15.797 -31.672 -20.375 1 82.81 225 ARG B C 1
ATOM 3904 O O . ARG B 1 225 ? 14.75 -31.578 -19.734 1 82.81 225 ARG B O 1
ATOM 3911 N N . THR B 1 226 ? 17.047 -31.875 -19.922 1 89.81 226 THR B N 1
ATOM 3912 C CA . THR B 1 226 ? 17.188 -32.125 -18.484 1 89.81 226 THR B CA 1
ATOM 3913 C C . THR B 1 226 ? 18.172 -31.125 -17.875 1 89.81 226 THR B C 1
ATOM 3915 O O . THR B 1 226 ? 19.219 -30.828 -18.469 1 89.81 226 THR B O 1
ATOM 3918 N N . TYR B 1 227 ? 17.75 -30.641 -16.719 1 90.62 227 TYR B N 1
ATOM 3919 C CA . TYR B 1 227 ? 18.562 -29.656 -16.016 1 90.62 227 TYR B CA 1
ATOM 3920 C C . TYR B 1 227 ? 18.797 -30.062 -14.562 1 90.62 227 TYR B C 1
ATOM 3922 O O . TYR B 1 227 ? 17.938 -30.688 -13.953 1 90.62 227 TYR B O 1
ATOM 3930 N N . ARG B 1 228 ? 19.969 -29.75 -14.109 1 93.69 228 ARG B N 1
ATOM 3931 C CA . ARG B 1 228 ? 20.203 -29.766 -12.672 1 93.69 228 ARG B CA 1
ATOM 3932 C C . ARG B 1 228 ? 20.047 -28.375 -12.07 1 93.69 228 ARG B C 1
ATOM 3934 O O . ARG B 1 228 ? 20.688 -27.422 -12.516 1 93.69 228 ARG B O 1
ATOM 3941 N N . VAL B 1 229 ? 19.141 -28.328 -11.141 1 91.38 229 VAL B N 1
ATOM 3942 C CA . VAL B 1 229 ? 18.781 -27.031 -10.586 1 91.38 229 VAL B CA 1
ATOM 3943 C C . VAL B 1 229 ? 19.062 -27.016 -9.078 1 91.38 229 VAL B C 1
ATOM 3945 O O . VAL B 1 229 ? 18.672 -27.938 -8.359 1 91.38 229 VAL B O 1
ATOM 3948 N N . GLN B 1 230 ? 19.781 -26.016 -8.672 1 91.38 230 GLN B N 1
ATOM 3949 C CA . GLN B 1 230 ? 20.047 -25.812 -7.246 1 91.38 230 GLN B CA 1
ATOM 3950 C C . GLN B 1 230 ? 18.891 -25.062 -6.574 1 91.38 230 GLN B C 1
ATOM 3952 O O . GLN B 1 230 ? 18.594 -23.922 -6.934 1 91.38 230 GLN B O 1
ATOM 3957 N N . VAL B 1 231 ? 18.281 -25.703 -5.68 1 85.06 231 VAL B N 1
ATOM 3958 C CA . VAL B 1 231 ? 17.219 -25.109 -4.887 1 85.06 231 VAL B CA 1
ATOM 3959 C C . VAL B 1 231 ? 17.625 -25.047 -3.418 1 85.06 231 VAL B C 1
ATOM 3961 O O . VAL B 1 231 ? 17.641 -26.078 -2.732 1 85.06 231 VAL B O 1
ATOM 3964 N N . GLY B 1 232 ? 17.844 -23.828 -2.953 1 78.88 232 GLY B N 1
ATOM 3965 C CA . GLY B 1 232 ? 18.422 -23.75 -1.623 1 78.88 232 GLY B CA 1
ATOM 3966 C C . GLY B 1 232 ? 19.75 -24.469 -1.508 1 78.88 232 GLY B C 1
ATOM 3967 O O . GLY B 1 232 ? 20.703 -24.172 -2.244 1 78.88 232 GLY B O 1
ATOM 3968 N N . ASP B 1 233 ? 19.672 -25.484 -0.706 1 82.69 233 ASP B N 1
ATOM 3969 C CA . ASP B 1 233 ? 20.906 -26.25 -0.489 1 82.69 233 ASP B CA 1
ATOM 3970 C C . ASP B 1 233 ? 20.859 -27.562 -1.252 1 82.69 233 ASP B C 1
ATOM 3972 O O . ASP B 1 233 ? 21.828 -28.328 -1.239 1 82.69 233 ASP B O 1
ATOM 3976 N N . ASP B 1 234 ? 19.797 -27.734 -1.942 1 85.56 234 ASP B N 1
ATOM 3977 C CA . ASP B 1 234 ? 19.609 -29.016 -2.623 1 85.56 234 ASP B CA 1
ATOM 3978 C C . ASP B 1 234 ? 19.719 -28.844 -4.137 1 85.56 234 ASP B C 1
ATOM 3980 O O . ASP B 1 234 ? 19.5 -27.766 -4.668 1 85.56 234 ASP B O 1
ATOM 3984 N N . ILE B 1 235 ? 20.25 -29.922 -4.723 1 91.56 235 ILE B N 1
ATOM 3985 C CA . ILE B 1 235 ? 20.281 -29.969 -6.18 1 91.56 235 ILE B CA 1
ATOM 3986 C C . ILE B 1 235 ? 19.281 -31.016 -6.68 1 91.56 235 ILE B C 1
ATOM 3988 O O . ILE B 1 235 ? 19.266 -32.156 -6.195 1 91.56 235 ILE B O 1
ATOM 3992 N N . MET B 1 236 ? 18.5 -30.562 -7.57 1 89.19 236 MET B N 1
ATOM 3993 C CA . MET B 1 236 ? 17.484 -31.469 -8.102 1 89.19 236 MET B CA 1
ATOM 3994 C C . MET B 1 236 ? 17.531 -31.516 -9.625 1 89.19 236 MET B C 1
ATOM 3996 O O . MET B 1 236 ? 17.922 -30.531 -10.266 1 89.19 236 MET B O 1
ATOM 4000 N N . THR B 1 237 ? 17.141 -32.719 -10.078 1 90.38 237 THR B N 1
ATOM 4001 C CA . THR B 1 237 ? 17.047 -32.875 -11.523 1 90.38 237 THR B CA 1
ATOM 4002 C C . THR B 1 237 ? 15.617 -32.594 -11.992 1 90.38 237 THR B C 1
ATOM 4004 O O . THR B 1 237 ? 14.656 -33.125 -11.43 1 90.38 237 THR B O 1
ATOM 4007 N N . ARG B 1 238 ? 15.562 -31.656 -12.93 1 88.62 238 ARG B N 1
ATOM 4008 C CA . ARG B 1 238 ? 14.242 -31.297 -13.453 1 88.62 238 ARG B CA 1
ATOM 4009 C C . ARG B 1 238 ? 14.242 -31.328 -14.977 1 88.62 238 ARG B C 1
ATOM 4011 O O . ARG B 1 238 ? 15.266 -31.062 -15.609 1 88.62 238 ARG B O 1
ATOM 4018 N N . ASN B 1 239 ? 13.047 -31.703 -15.477 1 87 239 ASN B N 1
ATOM 4019 C CA . ASN B 1 239 ? 12.836 -31.641 -16.922 1 87 239 ASN B CA 1
ATOM 4020 C C . ASN B 1 239 ? 12.484 -30.219 -17.359 1 87 239 ASN B C 1
ATOM 4022 O O . ASN B 1 239 ? 12.008 -29.406 -16.562 1 87 239 ASN B O 1
ATOM 4026 N N . ASN B 1 240 ? 12.781 -29.938 -18.609 1 81.88 240 ASN B N 1
ATOM 4027 C CA . ASN B 1 240 ? 12.508 -28.625 -19.188 1 81.88 240 ASN B CA 1
ATOM 4028 C C . ASN B 1 240 ? 11.039 -28.25 -19.016 1 81.88 240 ASN B C 1
ATOM 4030 O O . ASN B 1 240 ? 10.703 -27.062 -18.906 1 81.88 240 ASN B O 1
ATOM 4034 N N . ARG B 1 241 ? 10.234 -29.219 -18.922 1 80.06 241 ARG B N 1
ATOM 4035 C CA . ARG B 1 241 ? 8.797 -28.953 -18.797 1 80.06 241 ARG B CA 1
ATOM 4036 C C . ARG B 1 241 ? 8.453 -28.438 -17.406 1 80.06 241 ARG B C 1
ATOM 4038 O O . ARG B 1 241 ? 7.402 -27.812 -17.219 1 80.06 241 ARG B O 1
ATOM 4045 N N . ASP B 1 242 ? 9.352 -28.609 -16.484 1 85 242 ASP B N 1
ATOM 4046 C CA . ASP B 1 242 ? 9.031 -28.281 -15.094 1 85 242 ASP B CA 1
ATOM 4047 C C . ASP B 1 242 ? 9.805 -27.047 -14.641 1 85 242 ASP B C 1
ATOM 4049 O O . ASP B 1 242 ? 9.789 -26.688 -13.461 1 85 242 ASP B O 1
ATOM 4053 N N . ILE B 1 243 ? 10.523 -26.5 -15.578 1 85.12 243 ILE B N 1
ATOM 4054 C CA . ILE B 1 243 ? 11.266 -25.297 -15.234 1 85.12 243 ILE B CA 1
ATOM 4055 C C . ILE B 1 243 ? 10.828 -24.156 -16.141 1 85.12 243 ILE B C 1
ATOM 4057 O O . ILE B 1 243 ? 10.594 -24.344 -17.328 1 85.12 243 ILE B O 1
ATOM 4061 N N . TYR B 1 244 ? 10.797 -22.984 -15.547 1 84.5 244 TYR B N 1
ATOM 4062 C CA . TYR B 1 244 ? 10.336 -21.812 -16.281 1 84.5 244 TYR B CA 1
ATOM 4063 C C . TYR B 1 244 ? 11.297 -20.641 -16.109 1 84.5 244 TYR B C 1
ATOM 4065 O O . TYR B 1 244 ? 11.57 -20.219 -14.977 1 84.5 244 TYR B O 1
ATOM 4073 N N . PRO B 1 245 ? 11.789 -20.156 -17.234 1 80.81 245 PRO B N 1
ATOM 4074 C CA . PRO B 1 245 ? 12.609 -18.953 -17.094 1 80.81 245 PRO B CA 1
ATOM 4075 C C . PRO B 1 245 ? 11.836 -17.766 -16.516 1 80.81 245 PRO B C 1
ATOM 4077 O O . PRO B 1 245 ? 10.633 -17.641 -16.766 1 80.81 245 PRO B O 1
ATOM 4080 N N . LEU B 1 246 ? 12.523 -16.953 -15.852 1 82.31 246 LEU B N 1
ATOM 4081 C CA . LEU B 1 246 ? 11.883 -15.789 -15.242 1 82.31 246 LEU B CA 1
ATOM 4082 C C . LEU B 1 246 ? 11.539 -14.742 -16.297 1 82.31 246 LEU B C 1
ATOM 4084 O O . LEU B 1 246 ? 12.109 -14.75 -17.391 1 82.31 246 LEU B O 1
ATOM 4088 N N . GLU B 1 247 ? 10.594 -13.828 -15.984 1 75.69 247 GLU B N 1
ATOM 4089 C CA . GLU B 1 247 ? 10.109 -12.797 -16.891 1 75.69 247 GLU B CA 1
ATOM 4090 C C . GLU B 1 247 ? 11.25 -11.93 -17.406 1 75.69 247 GLU B C 1
ATOM 4092 O O . GLU B 1 247 ? 11.312 -11.625 -18.609 1 75.69 247 GLU B O 1
ATOM 4097 N N . GLY B 1 248 ? 12.062 -11.266 -16.5 1 64.25 248 GLY B N 1
ATOM 4098 C CA . GLY B 1 248 ? 13.141 -10.367 -16.906 1 64.25 248 GLY B CA 1
ATOM 4099 C C . GLY B 1 248 ? 14.414 -11.102 -17.266 1 64.25 248 GLY B C 1
ATOM 4100 O O . GLY B 1 248 ? 15.484 -10.492 -17.344 1 64.25 248 GLY B O 1
ATOM 4101 N N . GLY B 1 249 ? 14.352 -12.25 -17.312 1 56.25 249 GLY B N 1
ATOM 4102 C CA . GLY B 1 249 ? 15.578 -12.93 -17.703 1 56.25 249 GLY B CA 1
ATOM 4103 C C . GLY B 1 249 ? 16.125 -12.445 -19.016 1 56.25 249 GLY B C 1
ATOM 4104 O O . GLY B 1 249 ? 15.57 -11.539 -19.641 1 56.25 249 GLY B O 1
ATOM 4105 N N . ARG B 1 250 ? 17.375 -12.523 -19.344 1 48.91 250 ARG B N 1
ATOM 4106 C CA . ARG B 1 250 ? 18.172 -12.023 -20.469 1 48.91 250 ARG B CA 1
ATOM 4107 C C . ARG B 1 250 ? 17.297 -11.758 -21.688 1 48.91 250 ARG B C 1
ATOM 4109 O O . ARG B 1 250 ? 17.531 -10.805 -22.422 1 48.91 250 ARG B O 1
ATOM 4116 N N . ASN B 1 251 ? 16.297 -12.336 -21.844 1 42.41 251 ASN B N 1
ATOM 4117 C CA . ASN B 1 251 ? 15.625 -12.227 -23.141 1 42.41 251 ASN B CA 1
ATOM 4118 C C . ASN B 1 251 ? 14.383 -11.344 -23.062 1 42.41 251 ASN B C 1
ATOM 4120 O O . ASN B 1 251 ? 13.672 -11.172 -24.047 1 42.41 251 ASN B O 1
ATOM 4124 N N . TRP B 1 252 ? 13.945 -10.852 -21.953 1 44.12 252 TRP B N 1
ATOM 4125 C CA . TRP B 1 252 ? 12.664 -10.164 -21.875 1 44.12 252 TRP B CA 1
ATOM 4126 C C . TRP B 1 252 ? 12.789 -8.734 -22.375 1 44.12 252 TRP B C 1
ATOM 4128 O O . TRP B 1 252 ? 11.789 -8.094 -22.719 1 44.12 252 TRP B O 1
ATOM 4138 N N . CYS B 1 253 ? 13.938 -8.055 -22.234 1 35.47 253 CYS B N 1
ATOM 4139 C CA . CYS B 1 253 ? 14.07 -6.645 -22.578 1 35.47 253 CYS B CA 1
ATOM 4140 C C . CYS B 1 253 ? 13.57 -6.371 -23.984 1 35.47 253 CYS B C 1
ATOM 4142 O O . CYS B 1 253 ? 13.477 -5.215 -24.406 1 35.47 253 CYS B O 1
ATOM 4144 N N . GLU B 1 254 ? 13.617 -7.27 -24.859 1 34.06 254 GLU B N 1
ATOM 4145 C CA . GLU B 1 254 ? 13.398 -6.871 -26.25 1 34.06 254 GLU B CA 1
ATOM 4146 C C . GLU B 1 254 ? 11.922 -6.621 -26.531 1 34.06 254 GLU B C 1
ATOM 4148 O O . GLU B 1 254 ? 11.547 -6.215 -27.641 1 34.06 254 GLU B O 1
ATOM 4153 N N . MET B 1 255 ? 11.039 -7.016 -25.641 1 31.58 255 MET B N 1
ATOM 4154 C CA . MET B 1 255 ? 9.688 -6.707 -26.109 1 31.58 255 MET B CA 1
ATOM 4155 C C . MET B 1 255 ? 9.141 -5.473 -25.422 1 31.58 255 MET B C 1
ATOM 4157 O O . MET B 1 255 ? 9.289 -5.32 -24.203 1 31.58 255 MET B O 1
#

Radius of gyration: 25.87 Å; Cα contacts (8 Å, |Δi|>4): 743; chains: 2; bounding box: 48×81×64 Å

Secondary structure (DSSP, 8-state):
----------SSSSHHHHHHHHHHHHHHH---SEEEE---HHHHHHHHHHHH-TTSS--EEEE--TT-TTTHHHHHHHHHHHHHHHHHHHT-TT--HHHHHHHHHHHHHHHTTS-EE-TTSPEE-HHHHHHSSPPPPPP---SS-----HHHHHHHHHHHHHHHHHHHHHHHHHHHHHHHHHHSSS-----TT-EEEE--TTS-TT---EEEEEEEEE-TTS-EEEEEEEETTEEEEEEGGGEEEPBTSTTTTT-/----------SSSSHHHHHHHHHHHHHHH---SEEEE---HHHHHHHHHHHH-TTSS--EEEE--TT-TTTHHHHHHHHHHHHHHHHHHHT-TT--HHHHHHHHHHHHHHHTTS--EEETTEEE-HHHHHHSSPPPPPP---SS-----HHHHHHHHHHHHHHHHHHHHHHHHHHHHHHHHHHSSS-----TT-EEEE--TTS-TT---EEEEEEEEE-TTS-EEEEEEEETTEEEEEEGGGEEE-TTSTTGGG-

Solvent-accessible surface area (backbone atoms only — not comparable to full-atom values): 28574 Å² total; per-residue (Å²): 140,87,75,72,66,84,63,72,79,62,93,56,83,45,41,60,39,50,49,48,40,49,39,40,44,10,28,75,72,24,37,63,57,66,43,78,38,64,80,45,67,36,47,50,56,46,36,53,55,47,52,65,31,71,92,48,85,64,38,46,63,42,65,55,64,91,72,62,66,74,79,47,44,64,61,48,48,51,50,50,31,50,50,58,14,46,58,76,48,66,76,46,83,86,61,45,73,65,55,45,38,39,46,38,32,41,50,29,36,52,61,20,57,37,64,26,43,38,94,82,79,41,82,36,23,40,39,24,68,51,34,67,40,81,59,41,66,46,82,72,75,59,86,83,61,88,66,90,37,75,56,52,55,53,48,45,51,53,47,48,46,43,51,51,24,46,50,48,27,49,53,45,47,53,52,47,48,50,49,56,46,56,68,38,80,68,60,64,66,87,46,71,66,37,55,26,36,46,72,55,88,85,52,62,89,91,62,72,50,53,26,32,28,71,39,78,42,57,44,98,86,62,50,69,48,36,32,33,28,34,39,89,92,40,76,42,82,41,44,56,89,40,46,37,67,34,54,60,29,93,80,42,74,83,104,140,86,74,71,65,84,65,71,79,61,93,55,82,45,42,61,37,49,48,46,42,48,38,40,45,9,28,75,73,25,38,63,57,67,43,79,39,64,81,46,68,36,47,50,56,46,37,53,53,48,54,64,31,72,90,46,84,65,36,45,62,44,67,53,64,90,74,62,65,74,77,47,45,62,62,46,49,51,49,50,31,49,51,56,15,45,59,77,48,66,75,46,82,86,61,43,74,66,56,45,39,39,45,37,33,41,48,30,36,51,61,18,57,36,67,29,32,66,57,95,89,34,75,36,24,40,38,26,67,51,34,66,37,81,60,42,64,46,81,72,74,57,86,84,61,91,66,89,37,74,56,52,56,52,49,46,53,52,48,48,45,41,49,53,25,45,52,48,26,48,53,44,48,52,52,47,47,50,49,54,46,58,66,40,79,69,59,64,68,87,45,73,67,37,58,25,36,44,74,55,89,84,54,62,90,89,61,72,50,53,24,32,26,69,38,78,41,57,44,98,83,61,49,69,49,37,33,33,27,35,39,89,92,41,76,42,80,41,46,55,89,40,47,36,69,34,64,57,33,94,74,37,80,80,104

InterPro domains:
  IPR001584 Integrase, catalytic core [PS50994] (1-134)
  IPR012337 Ribonuclease H-like superfamily [SSF53098] (2-124)
  IPR036397 Ribonuclease H superfamily [G3DSA:3.30.420.10] (1-166)
  IPR040676 Domain of unknown function DUF5641 [PF18701] (154-243)